Protein AF-A0A954MGC2-F1 (afdb_monomer_lite)

Sequence (640 aa):
MKLAPPTKTIPEYASSFATASERLAGLWPWAANGTRLRVAWTSSISTRRSGRTGHQLTGSRRHRTHRVTAEPNWLRHLTELAISFVMAVIVLRAFLLEGYLISTGSMAPGLLGFHKQVTCPSCSYTFAFGVNFDESVDDPALKQHSTAHDYAQCPNCGQGHINVAGVPLNHGDQLLVHKGVFDLRRPRRWETAVFLNPASPGEAYVKRIVGLPGETIQVVDGDLFVEGSIARKDYLTQCDIRIPVFDLACLKKDDDWQMPWRLDGNWSLRNGRLTHQTVGEPFGTDVQQAASISLRYWRATGGTHVSEVAVPWAAARADWEKCLAAMQERPISWITRLQYDREQEVLRLKGVMPYQMQQDLMSWAEGDEFRNAVFRLAALSHLSPVMDRYGYNPSVTSSEYPVRDLMVETSLSWNTAPDVVSVDVPLQSRTWRLEICPGDRTVQLFADDTDQAVRRAELTEEDLDLSKHELKIEVSNFDARILVAVNGRPIFPEVDIPVGLEDGGAKGTVWDSNQLSDAQLADMTATLVERQNRFAIGIRGGDVTVETLRLYRDVYYTPGLARNAIREPLTVQQDCYFVQGDNSPVSADSRNWNSPCVPHHLLVGKPFIVHLPSRPGKLTFAGHVLPLRIPDTDRIRLIH

pLDDT: mean 79.92, std 20.98, range [24.22, 98.0]

Radius of gyration: 33.04 Å; chains: 1; bounding box: 112×107×68 Å

Foldseek 3Di:
DDDDDDDDDPDPPPPVVVVVVVVPPPPDPDDPDDDDDDDDDDDDDDDDDDDDDDDDDDDDDPPPPPPPPVPPPVVVVVVVVVVVVVVVVCCCDVAFKDKDWAQFCQFPPLWAAKWFFDQDPFFRDTDTAADNGDPPDPDPVVVVPCPPLQWFADLAQRDTRRGCPPTDIFHIFMFIFTFCPCVVDPDDAQFWFWFADPVGRVDIDIFGFHFDAQWWWFAFQLFIDTPQFTDDDDLQSCVSLWAFRHKLSGDGPDPLGDDQKDWFDQWDQDPSWIKGDDDPDPDDPDPPDFGKTFGQGFHDWDAFFKAKDAAQCVQCVVLVVQVVVVCVVDDPVVVVAWDADNVRRITMGTAADDPVNLVSSCVSDDGPRVNVRSVVRNVVRRGFADWLDDRRDSDPVDHIRHFLKKKKKWKKAFPWAFQWKWWWHFFDPWIKIWIAGLVQQKIFIDIPVDPDTPDIFGADCVQDVVVRRMKIWMWICPSNKTFIGIPSHTGDDIHHDTDGCPPVPPPRPPVPVVPDDSVRSNVVRVVSSVSSRRGMIGTHDGIMMIPIIIMIGAQRQHQEPQSASHVHIDTHHGQWTQTRHSSRVRDPALNHDPNSTHHSVRTGGGGFWRPFGWDWDWDQDPNDTDIDIDGDPVRTDTDD

Structure (mmCIF, N/CA/C/O backbone):
data_AF-A0A954MGC2-F1
#
_entry.id   AF-A0A954MGC2-F1
#
loop_
_atom_site.group_PDB
_atom_site.id
_atom_site.type_symbol
_atom_site.label_atom_id
_atom_site.label_alt_id
_atom_site.label_comp_id
_atom_site.label_asym_id
_atom_site.label_entity_id
_atom_site.label_seq_id
_atom_site.pdbx_PDB_ins_code
_atom_site.Cartn_x
_atom_site.Cartn_y
_atom_site.Cartn_z
_atom_site.occupancy
_atom_site.B_iso_or_equiv
_atom_site.auth_seq_id
_atom_site.auth_comp_id
_atom_site.auth_asym_id
_atom_site.auth_atom_id
_atom_site.pdbx_PDB_model_num
ATOM 1 N N . MET A 1 1 ? -12.156 -45.865 -0.664 1.00 33.78 1 MET A N 1
ATOM 2 C CA . MET A 1 1 ? -10.803 -46.383 -0.957 1.00 33.78 1 MET A CA 1
ATOM 3 C C . MET A 1 1 ? -9.822 -45.400 -0.327 1.00 33.78 1 MET A C 1
ATOM 5 O O . MET A 1 1 ? -9.747 -44.269 -0.780 1.00 33.78 1 MET A O 1
ATOM 9 N N . LYS A 1 2 ? -9.250 -45.753 0.833 1.00 25.91 2 LYS A N 1
ATOM 10 C CA . LYS A 1 2 ? -8.387 -44.876 1.645 1.00 25.91 2 LYS A CA 1
ATOM 11 C C . LYS A 1 2 ? -7.001 -44.792 0.997 1.00 25.91 2 LYS A C 1
ATOM 13 O O . LYS A 1 2 ? -6.394 -45.838 0.791 1.00 25.91 2 LYS A O 1
ATOM 18 N N . LEU A 1 3 ? -6.500 -43.589 0.729 1.00 25.23 3 LEU A N 1
ATOM 19 C CA . LEU A 1 3 ? -5.094 -43.346 0.398 1.00 25.23 3 LEU A CA 1
ATOM 20 C C . LEU A 1 3 ? -4.564 -42.249 1.327 1.00 25.23 3 LEU A C 1
ATOM 22 O O . LEU A 1 3 ? -5.127 -41.162 1.407 1.00 25.23 3 LEU A O 1
ATOM 26 N N . ALA A 1 4 ? -3.538 -42.618 2.090 1.00 25.14 4 ALA A N 1
ATOM 27 C CA . ALA A 1 4 ? -2.817 -41.798 3.056 1.00 25.14 4 ALA A CA 1
ATOM 28 C C . ALA A 1 4 ? -1.832 -40.835 2.352 1.00 25.14 4 ALA A C 1
ATOM 30 O O . ALA A 1 4 ? -1.443 -41.103 1.212 1.00 25.14 4 ALA A O 1
ATOM 31 N N . PRO A 1 5 ? -1.405 -39.738 3.006 1.00 26.91 5 PRO A N 1
ATOM 32 C CA . PRO A 1 5 ? -0.493 -38.761 2.413 1.00 26.91 5 PRO A CA 1
ATOM 33 C C . PRO A 1 5 ? 0.964 -39.264 2.434 1.00 26.91 5 PRO A C 1
ATOM 35 O O . PRO A 1 5 ? 1.338 -39.999 3.351 1.00 26.91 5 PRO A O 1
ATOM 38 N N . PRO A 1 6 ? 1.819 -38.873 1.468 1.00 30.11 6 PRO A N 1
ATOM 39 C CA . PRO A 1 6 ? 3.221 -39.251 1.490 1.00 30.11 6 PRO A CA 1
ATOM 40 C C . PRO A 1 6 ? 4.026 -38.277 2.356 1.00 30.11 6 PRO A C 1
ATOM 42 O O . PRO A 1 6 ? 4.153 -37.093 2.054 1.00 30.11 6 PRO A O 1
ATOM 45 N N . THR A 1 7 ? 4.631 -38.805 3.413 1.00 32.28 7 THR A N 1
ATOM 46 C CA . THR A 1 7 ? 5.785 -38.216 4.089 1.00 32.28 7 THR A CA 1
ATOM 47 C C . THR A 1 7 ? 7.042 -38.540 3.279 1.00 32.28 7 THR A C 1
ATOM 49 O O . THR A 1 7 ? 7.364 -39.708 3.066 1.00 32.28 7 THR A O 1
ATOM 52 N N . LYS A 1 8 ? 7.779 -37.525 2.816 1.00 28.56 8 LYS A N 1
ATOM 53 C CA . LYS A 1 8 ? 9.143 -37.714 2.297 1.00 28.56 8 LYS A CA 1
ATOM 54 C C . LYS A 1 8 ? 10.094 -36.668 2.866 1.00 28.56 8 LYS A C 1
ATOM 56 O O . LYS A 1 8 ? 9.851 -35.470 2.779 1.00 28.56 8 LYS A O 1
ATOM 61 N N . THR A 1 9 ? 11.162 -37.173 3.473 1.00 26.94 9 THR A N 1
ATOM 62 C CA . THR A 1 9 ? 12.266 -36.449 4.100 1.00 26.94 9 THR A CA 1
ATOM 63 C C . THR A 1 9 ? 13.374 -36.122 3.093 1.00 26.94 9 THR A C 1
ATOM 65 O O . THR A 1 9 ? 13.477 -36.707 2.017 1.00 26.94 9 THR A O 1
ATOM 68 N N . ILE A 1 10 ? 14.206 -35.153 3.474 1.00 32.03 10 ILE A N 1
ATOM 69 C CA . ILE A 1 10 ? 15.300 -34.523 2.726 1.00 32.03 10 ILE A CA 1
ATOM 70 C C . ILE A 1 10 ? 16.542 -35.446 2.740 1.00 32.03 10 ILE A C 1
ATOM 72 O O . ILE A 1 10 ? 17.407 -35.278 3.595 1.00 32.03 10 ILE A O 1
ATOM 76 N N . PRO A 1 11 ? 16.593 -36.530 1.938 1.00 29.34 11 PRO A N 1
ATOM 77 C CA . PRO A 1 11 ? 17.832 -36.836 1.205 1.00 29.34 11 PRO A CA 1
ATOM 78 C C . PRO A 1 11 ? 17.638 -37.567 -0.152 1.00 29.34 11 PRO A C 1
ATOM 80 O O . PRO A 1 11 ? 18.510 -38.326 -0.561 1.00 29.34 11 PRO A O 1
ATOM 83 N N . GLU A 1 12 ? 16.544 -37.347 -0.896 1.00 32.09 12 GLU A N 1
ATOM 84 C CA . GLU A 1 12 ? 16.346 -37.957 -2.241 1.00 32.09 12 GLU A CA 1
ATOM 85 C C . GLU A 1 12 ? 16.622 -37.025 -3.446 1.00 32.09 12 GLU A C 1
ATOM 87 O O . GLU A 1 12 ? 16.490 -37.447 -4.590 1.00 32.09 12 GLU A O 1
ATOM 92 N N . TYR A 1 13 ? 17.093 -35.787 -3.245 1.00 32.56 13 TYR A N 1
ATOM 93 C CA . TYR A 1 13 ? 17.466 -34.887 -4.359 1.00 32.56 13 TYR A CA 1
ATOM 94 C C . TYR A 1 13 ? 18.847 -35.178 -4.985 1.00 32.56 13 TYR A C 1
ATOM 96 O O . TYR A 1 13 ? 19.174 -34.640 -6.043 1.00 32.56 13 TYR A O 1
ATOM 104 N N . ALA A 1 14 ? 19.663 -36.038 -4.369 1.00 32.91 14 ALA A N 1
ATOM 105 C CA . ALA A 1 14 ? 21.033 -36.302 -4.816 1.00 32.91 14 ALA A CA 1
ATOM 106 C C . ALA A 1 14 ? 21.148 -37.366 -5.929 1.00 32.91 14 ALA A C 1
ATOM 108 O O . ALA A 1 14 ? 22.181 -37.441 -6.592 1.00 32.91 14 ALA A O 1
ATOM 109 N N . SER A 1 15 ? 20.112 -38.175 -6.178 1.00 32.53 15 SER A N 1
ATOM 110 C CA . SER A 1 15 ? 20.162 -39.261 -7.173 1.00 32.53 15 SER A CA 1
ATOM 111 C C . SER A 1 15 ? 19.729 -38.840 -8.584 1.00 32.53 15 SER A C 1
ATOM 113 O O . SER A 1 15 ? 20.082 -39.512 -9.549 1.00 32.53 15 SER A O 1
ATOM 115 N N . SER A 1 16 ? 19.059 -37.695 -8.742 1.00 33.59 16 SER A N 1
ATOM 116 C CA . SER A 1 16 ? 18.599 -37.185 -10.047 1.00 33.59 16 SER A CA 1
ATOM 117 C C . SER A 1 16 ? 19.693 -36.464 -10.848 1.00 33.59 16 SER A C 1
ATOM 119 O O . SER A 1 16 ? 19.593 -36.346 -12.069 1.00 33.59 16 SER A O 1
ATOM 121 N N . PHE A 1 17 ? 20.757 -36.002 -10.180 1.00 31.69 17 PHE A N 1
ATOM 122 C CA . PHE A 1 17 ? 21.892 -35.309 -10.806 1.00 31.69 17 PHE A CA 1
ATOM 123 C C . PHE A 1 17 ? 22.888 -36.260 -11.490 1.00 31.69 17 PHE A C 1
ATOM 125 O O . PHE A 1 17 ? 23.624 -35.838 -12.381 1.00 31.69 17 PHE A O 1
ATOM 132 N N . ALA A 1 18 ? 22.896 -37.547 -11.127 1.00 32.81 18 ALA A N 1
ATOM 133 C CA . ALA A 1 18 ? 23.824 -38.526 -11.695 1.00 32.81 18 ALA A CA 1
ATOM 134 C C . ALA A 1 18 ? 23.418 -39.001 -13.104 1.00 32.81 18 ALA A C 1
ATOM 136 O O . ALA A 1 18 ? 24.278 -39.322 -13.915 1.00 32.81 18 ALA A O 1
ATOM 137 N N . THR A 1 19 ? 22.126 -38.981 -13.441 1.00 33.84 19 THR A N 1
ATOM 138 C CA . THR A 1 19 ? 21.605 -39.479 -14.730 1.00 33.84 19 THR A CA 1
ATOM 139 C C . THR A 1 19 ? 21.529 -38.435 -15.851 1.00 33.84 19 THR A C 1
ATOM 141 O O . THR A 1 19 ? 21.214 -38.784 -16.988 1.00 33.84 19 THR A O 1
ATOM 144 N N . ALA A 1 20 ? 21.841 -37.163 -15.576 1.00 32.88 20 ALA A N 1
ATOM 145 C CA . ALA A 1 20 ? 21.892 -36.107 -16.596 1.00 32.88 20 ALA A CA 1
ATOM 146 C C . ALA A 1 20 ? 23.301 -35.908 -17.193 1.00 32.88 20 ALA A C 1
ATOM 148 O O . ALA A 1 20 ? 23.424 -35.477 -18.340 1.00 32.88 20 ALA A O 1
ATOM 149 N N . SER A 1 21 ? 24.364 -36.271 -16.464 1.00 31.66 21 SER A N 1
ATOM 150 C CA . SER A 1 21 ? 25.746 -36.141 -16.954 1.00 31.66 21 SER A CA 1
ATOM 151 C C . SER A 1 21 ? 26.109 -37.197 -18.009 1.00 31.66 21 SER A C 1
ATOM 153 O O . SER A 1 21 ? 26.934 -36.932 -18.881 1.00 31.66 21 SER A O 1
ATOM 155 N N . GLU A 1 22 ? 25.435 -38.352 -18.015 1.00 36.06 22 GLU A N 1
ATOM 156 C CA . GLU A 1 22 ? 25.681 -39.428 -18.986 1.00 36.06 22 GLU A CA 1
ATOM 157 C C . GLU A 1 22 ? 25.036 -39.193 -20.365 1.00 36.06 22 GLU A C 1
ATOM 159 O O . GLU A 1 22 ? 25.404 -39.859 -21.331 1.00 36.06 22 GLU A O 1
ATOM 164 N N . ARG A 1 23 ? 24.132 -38.211 -20.515 1.00 38.66 23 ARG A N 1
ATOM 165 C CA . ARG A 1 23 ? 23.514 -37.872 -21.817 1.00 38.66 23 ARG A CA 1
ATOM 166 C C . ARG A 1 23 ? 24.174 -36.707 -22.562 1.00 38.66 23 ARG A C 1
ATOM 168 O O . ARG A 1 23 ? 23.851 -36.489 -23.725 1.00 38.66 23 ARG A O 1
ATOM 175 N N . LEU A 1 24 ? 25.127 -36.004 -21.948 1.00 33.91 24 LEU A N 1
ATOM 176 C CA . LEU A 1 24 ? 25.838 -34.872 -22.569 1.00 33.91 24 LEU A CA 1
ATOM 177 C C . LEU A 1 24 ? 27.243 -35.223 -23.093 1.00 33.91 24 LEU A C 1
ATOM 179 O O . LEU A 1 24 ? 27.895 -34.389 -23.715 1.00 33.91 24 LEU A O 1
ATOM 183 N N . ALA A 1 25 ? 27.697 -36.469 -22.935 1.00 33.62 25 ALA A N 1
ATOM 184 C CA . ALA A 1 25 ? 29.011 -36.922 -23.409 1.00 33.62 25 ALA A CA 1
ATOM 185 C C . ALA A 1 25 ? 29.075 -37.259 -24.921 1.00 33.62 25 ALA A C 1
ATOM 187 O O . ALA A 1 25 ? 30.102 -37.731 -25.402 1.00 33.62 25 ALA A O 1
ATOM 188 N N . GLY A 1 26 ? 27.996 -37.035 -25.681 1.00 36.28 26 GLY A N 1
ATOM 189 C CA . GLY A 1 26 ? 27.874 -37.454 -27.085 1.00 36.28 26 GLY A CA 1
ATOM 190 C C . GLY A 1 26 ? 28.178 -36.400 -28.158 1.00 36.28 26 GLY A C 1
ATOM 191 O O . GLY A 1 26 ? 28.009 -36.710 -29.333 1.00 36.28 26 GLY A O 1
ATOM 192 N N . LEU A 1 27 ? 28.582 -35.170 -27.809 1.00 35.41 27 LEU A N 1
ATOM 193 C CA . LEU A 1 27 ? 28.606 -34.046 -28.769 1.00 35.41 27 LEU A CA 1
ATOM 194 C C . LEU A 1 27 ? 29.957 -33.331 -28.972 1.00 35.41 27 LEU A C 1
ATOM 196 O O . LEU A 1 27 ? 29.981 -32.278 -29.598 1.00 35.41 27 LEU A O 1
ATOM 200 N N . TRP A 1 28 ? 31.094 -33.895 -28.545 1.00 32.34 28 TRP A N 1
ATOM 201 C CA . TRP A 1 28 ? 32.406 -33.293 -28.852 1.00 32.34 28 TRP A CA 1
ATOM 202 C C . TRP A 1 28 ? 33.485 -34.328 -29.218 1.00 32.34 28 TRP A C 1
ATOM 204 O O . TRP A 1 28 ? 33.978 -35.044 -28.344 1.00 32.34 28 TRP A O 1
ATOM 214 N N . PRO A 1 29 ? 33.909 -34.416 -30.493 1.00 31.58 29 PRO A N 1
ATOM 215 C CA . PRO A 1 29 ? 34.977 -35.307 -30.915 1.00 31.58 29 PRO A CA 1
ATOM 216 C C . PRO A 1 29 ? 36.319 -34.568 -30.870 1.00 31.58 29 PRO A C 1
ATOM 218 O O . PRO A 1 29 ? 36.726 -33.995 -31.870 1.00 31.58 29 PRO A O 1
ATOM 221 N N . TRP A 1 30 ? 36.998 -34.568 -29.718 1.00 33.72 30 TRP A N 1
ATOM 222 C CA . TRP A 1 30 ? 38.470 -34.489 -29.605 1.00 33.72 30 TRP A CA 1
ATOM 223 C C . TRP A 1 30 ? 38.907 -34.620 -28.137 1.00 33.72 30 TRP A C 1
ATOM 225 O O . TRP A 1 30 ? 39.269 -33.656 -27.473 1.00 33.72 30 TRP A O 1
ATOM 235 N N . ALA A 1 31 ? 38.857 -35.843 -27.607 1.00 28.83 31 ALA A N 1
ATOM 236 C CA . ALA A 1 31 ? 39.519 -36.195 -26.348 1.00 28.83 31 ALA A CA 1
ATOM 237 C C . ALA A 1 31 ? 39.801 -37.706 -26.289 1.00 28.83 31 ALA A C 1
ATOM 239 O O . ALA A 1 31 ? 39.326 -38.419 -25.411 1.00 28.83 31 ALA A O 1
ATOM 240 N N . ALA A 1 32 ? 40.571 -38.215 -27.252 1.00 33.84 32 ALA A N 1
ATOM 241 C CA . ALA A 1 32 ? 41.163 -39.546 -27.177 1.00 33.84 32 ALA A CA 1
ATOM 242 C C . ALA A 1 32 ? 42.666 -39.399 -26.917 1.00 33.84 32 ALA A C 1
ATOM 244 O O . ALA A 1 32 ? 43.434 -39.187 -27.847 1.00 33.84 32 ALA A O 1
ATOM 245 N N . ASN A 1 33 ? 43.054 -39.442 -25.640 1.00 30.89 33 ASN A N 1
ATOM 246 C CA . ASN A 1 33 ? 44.291 -40.059 -25.146 1.00 30.89 33 ASN A CA 1
ATOM 247 C C . ASN A 1 33 ? 44.301 -39.962 -23.617 1.00 30.89 33 ASN A C 1
ATOM 249 O O . ASN A 1 33 ? 44.707 -38.965 -23.025 1.00 30.89 33 ASN A O 1
ATOM 253 N N . GLY A 1 34 ? 43.760 -41.002 -22.985 1.00 29.34 34 GLY A N 1
ATOM 254 C CA . GLY A 1 34 ? 43.665 -41.116 -21.540 1.00 29.34 34 GLY A CA 1
ATOM 255 C C . GLY A 1 34 ? 44.900 -41.764 -20.924 1.00 29.34 34 GLY A C 1
ATOM 256 O O . GLY A 1 34 ? 45.342 -42.819 -21.370 1.00 29.34 34 GLY A O 1
ATOM 257 N N . THR A 1 35 ? 45.347 -41.203 -19.804 1.00 27.17 35 THR A N 1
ATOM 258 C CA . THR A 1 35 ? 46.093 -41.943 -18.782 1.00 27.17 35 THR A CA 1
ATOM 259 C C . THR A 1 35 ? 45.239 -41.934 -17.516 1.00 27.17 35 THR A C 1
ATOM 261 O O . THR A 1 35 ? 45.110 -40.919 -16.838 1.00 27.17 35 THR A O 1
ATOM 264 N N . ARG A 1 36 ? 44.576 -43.063 -17.236 1.00 28.22 36 ARG A N 1
ATOM 265 C CA . ARG A 1 36 ? 43.754 -43.279 -16.035 1.00 28.22 36 ARG A CA 1
ATOM 266 C C . ARG A 1 36 ? 44.664 -43.495 -14.823 1.00 28.22 36 ARG A C 1
ATOM 268 O O . ARG A 1 36 ? 45.408 -44.470 -14.804 1.00 28.22 36 ARG A O 1
ATOM 275 N N . LEU A 1 37 ? 44.534 -42.675 -13.782 1.00 24.41 37 LEU A N 1
ATOM 276 C CA . LEU A 1 37 ? 45.046 -42.989 -12.444 1.00 24.41 37 LEU A CA 1
ATOM 277 C C . LEU A 1 37 ? 43.865 -43.245 -11.502 1.00 24.41 37 LEU A C 1
ATOM 279 O O . LEU A 1 37 ? 43.114 -42.338 -11.156 1.00 24.41 37 LEU A O 1
ATOM 283 N N . ARG A 1 38 ? 43.693 -44.516 -11.119 1.00 24.22 38 ARG A N 1
ATOM 284 C CA . ARG A 1 38 ? 42.834 -44.953 -10.011 1.00 24.22 38 ARG A CA 1
ATOM 285 C C . ARG A 1 38 ? 43.636 -44.833 -8.717 1.00 24.22 38 ARG A C 1
ATOM 287 O O . ARG A 1 38 ? 44.704 -45.431 -8.624 1.00 24.22 38 ARG A O 1
ATOM 294 N N . VAL A 1 39 ? 43.103 -44.140 -7.716 1.00 26.41 39 VAL A N 1
ATOM 295 C CA . VAL A 1 39 ? 43.608 -44.216 -6.338 1.00 26.41 39 VAL A CA 1
ATOM 296 C C . VAL A 1 39 ? 42.595 -45.010 -5.523 1.00 26.41 39 VAL A C 1
ATOM 298 O O . VAL A 1 39 ? 41.472 -44.564 -5.308 1.00 26.41 39 VAL A O 1
ATOM 301 N N . ALA A 1 40 ? 42.989 -46.220 -5.127 1.00 25.28 40 ALA A N 1
ATOM 302 C CA . ALA A 1 40 ? 42.254 -47.065 -4.197 1.00 25.28 40 ALA A CA 1
ATOM 303 C C . ALA A 1 40 ? 42.786 -46.828 -2.778 1.00 25.28 40 ALA A C 1
ATOM 305 O O . ALA A 1 40 ? 43.995 -46.853 -2.549 1.00 25.28 40 ALA A O 1
ATOM 306 N N . TRP A 1 41 ? 41.873 -46.606 -1.837 1.00 24.58 41 TRP A N 1
ATOM 307 C CA . TRP A 1 41 ? 42.152 -46.567 -0.407 1.00 24.58 41 TRP A CA 1
ATOM 308 C C . TRP A 1 41 ? 42.045 -47.976 0.173 1.00 24.58 41 TRP A C 1
ATOM 310 O O . TRP A 1 41 ? 40.974 -48.573 0.106 1.00 24.58 41 TRP A O 1
ATOM 320 N N . THR A 1 42 ? 43.108 -48.477 0.803 1.00 26.61 42 THR A N 1
ATOM 321 C CA . THR A 1 42 ? 43.011 -49.575 1.777 1.00 26.61 42 THR A CA 1
ATOM 322 C C . THR A 1 42 ? 44.039 -49.396 2.886 1.00 26.61 42 THR A C 1
ATOM 324 O O . THR A 1 42 ? 45.246 -49.370 2.643 1.00 26.61 42 THR A O 1
ATOM 327 N N . SER A 1 43 ? 43.535 -49.293 4.109 1.00 28.92 43 SER A N 1
ATOM 328 C CA . SER A 1 43 ? 44.256 -49.410 5.368 1.00 28.92 43 SER A CA 1
ATOM 329 C C . SER A 1 43 ? 44.342 -50.883 5.780 1.00 28.92 43 SER A C 1
ATOM 331 O O . SER A 1 43 ? 43.329 -51.571 5.792 1.00 28.92 43 SER A O 1
ATOM 333 N N . SER A 1 44 ? 45.520 -51.367 6.185 1.00 27.48 44 SER A N 1
ATOM 334 C CA . SER A 1 44 ? 45.614 -52.443 7.185 1.00 27.48 44 SER A CA 1
ATOM 335 C C . SER A 1 44 ? 47.036 -52.609 7.718 1.00 27.48 44 SER A C 1
ATOM 337 O O . SER A 1 44 ? 47.995 -52.788 6.970 1.00 27.48 44 SER A O 1
ATOM 339 N N . ILE A 1 45 ? 47.119 -52.587 9.042 1.00 33.00 45 ILE A N 1
ATOM 340 C CA . ILE A 1 45 ? 48.253 -52.933 9.899 1.00 33.00 45 ILE A CA 1
ATOM 341 C C . ILE A 1 45 ? 48.502 -54.450 9.839 1.00 33.00 45 ILE A C 1
ATOM 343 O O . ILE A 1 45 ? 47.550 -55.219 9.933 1.00 33.00 45 ILE A O 1
ATOM 347 N N . SER A 1 46 ? 49.763 -54.899 9.780 1.00 28.56 46 SER A N 1
ATOM 348 C CA . SER A 1 46 ? 50.130 -56.230 10.293 1.00 28.56 46 SER A CA 1
ATOM 349 C C . SER A 1 46 ? 51.575 -56.303 10.797 1.00 28.56 46 SER A C 1
ATOM 351 O O . SER A 1 46 ? 52.479 -55.601 10.344 1.00 28.56 46 SER A O 1
ATOM 353 N N . THR A 1 47 ? 51.737 -57.139 11.816 1.00 28.89 47 THR A N 1
ATOM 354 C CA . THR A 1 47 ? 52.876 -57.339 12.708 1.00 28.89 47 THR A CA 1
ATOM 355 C C . THR A 1 47 ? 53.724 -58.563 12.311 1.00 28.89 47 THR A C 1
ATOM 357 O O . THR A 1 47 ? 53.221 -59.560 11.814 1.00 28.89 47 THR A O 1
ATOM 360 N N . ARG A 1 48 ? 55.036 -58.456 12.582 1.00 27.66 48 ARG A N 1
ATOM 361 C CA . ARG A 1 48 ? 56.121 -59.470 12.711 1.00 27.66 48 ARG A CA 1
ATOM 362 C C . ARG A 1 48 ? 55.821 -60.985 12.565 1.00 27.66 48 ARG A C 1
ATOM 364 O O . ARG A 1 48 ? 55.071 -61.519 13.370 1.00 27.66 48 ARG A O 1
ATOM 371 N N . ARG A 1 49 ? 56.687 -61.686 11.798 1.00 27.53 49 ARG A N 1
ATOM 372 C CA . ARG A 1 49 ? 57.694 -62.750 12.170 1.00 27.53 49 ARG A CA 1
ATOM 373 C C . ARG A 1 49 ? 58.002 -63.627 10.931 1.00 27.53 49 ARG A C 1
ATOM 375 O O . ARG A 1 49 ? 57.085 -64.140 10.319 1.00 27.53 49 ARG A O 1
ATOM 382 N N . SER A 1 50 ? 59.222 -63.620 10.381 1.00 28.81 50 SER A N 1
ATOM 383 C CA . SER A 1 50 ? 60.416 -64.465 10.655 1.00 28.81 50 SER A CA 1
ATOM 384 C C . SER A 1 50 ? 60.448 -65.855 9.982 1.00 28.81 50 SER A C 1
ATOM 386 O O . SER A 1 50 ? 59.664 -66.723 10.348 1.00 28.81 50 SER A O 1
ATOM 388 N N . GLY A 1 51 ? 61.460 -66.082 9.128 1.00 29.27 51 GLY A N 1
ATOM 389 C CA . GLY A 1 51 ? 61.944 -67.396 8.649 1.00 29.27 51 GLY A CA 1
ATOM 390 C C . GLY A 1 51 ? 62.538 -67.310 7.231 1.00 29.27 51 GLY A C 1
ATOM 391 O O . GLY A 1 51 ? 61.779 -67.109 6.299 1.00 29.27 51 GLY A O 1
ATOM 392 N N . ARG A 1 52 ? 63.876 -67.181 7.079 1.00 31.58 52 ARG A N 1
ATOM 393 C CA . ARG A 1 52 ? 64.847 -68.206 6.578 1.00 31.58 52 ARG A CA 1
ATOM 394 C C . ARG A 1 52 ? 64.578 -68.651 5.121 1.00 31.58 52 ARG A C 1
ATOM 396 O O . ARG A 1 52 ? 63.462 -69.023 4.824 1.00 31.58 52 ARG A O 1
ATOM 403 N N . THR A 1 53 ? 65.499 -68.694 4.153 1.00 31.91 53 THR A N 1
ATOM 404 C CA . THR A 1 53 ? 66.979 -68.765 4.072 1.00 31.91 53 THR A CA 1
ATOM 405 C C . THR A 1 53 ? 67.379 -68.557 2.597 1.00 31.91 53 THR A C 1
ATOM 407 O O . THR A 1 53 ? 66.624 -68.971 1.724 1.00 31.91 53 THR A O 1
ATOM 410 N N . GLY A 1 54 ? 68.579 -68.038 2.305 1.00 31.61 54 GLY A N 1
ATOM 411 C CA . GLY A 1 54 ? 69.165 -68.135 0.957 1.00 31.61 54 GLY A CA 1
ATOM 412 C C . GLY A 1 54 ? 70.383 -67.235 0.731 1.00 31.61 54 GLY A C 1
ATOM 413 O O . GLY A 1 54 ? 70.255 -66.020 0.734 1.00 31.61 54 GLY A O 1
ATOM 414 N N . HIS A 1 55 ? 71.547 -67.862 0.574 1.00 34.28 55 HIS A N 1
ATOM 415 C CA . HIS A 1 55 ? 72.908 -67.330 0.406 1.00 34.28 55 HIS A CA 1
ATOM 416 C C . HIS A 1 55 ? 73.055 -66.152 -0.583 1.00 34.28 55 HIS A C 1
ATOM 418 O O . HIS A 1 55 ? 72.474 -66.158 -1.658 1.00 34.28 55 HIS A O 1
ATOM 424 N N . GLN A 1 56 ? 73.696 -65.049 -0.171 1.00 33.97 56 GLN A N 1
ATOM 425 C CA . GLN A 1 56 ? 75.132 -64.725 -0.329 1.00 33.97 56 GLN A CA 1
ATOM 426 C C . GLN A 1 56 ? 75.573 -64.541 -1.794 1.00 33.97 56 GLN A C 1
ATOM 428 O O . GLN A 1 56 ? 75.655 -65.516 -2.525 1.00 33.97 56 GLN A O 1
ATOM 433 N N . LEU A 1 57 ? 75.917 -63.299 -2.175 1.00 35.09 57 LEU A N 1
ATOM 434 C CA . LEU A 1 57 ? 77.212 -62.915 -2.766 1.00 35.09 57 LEU A CA 1
ATOM 435 C C . LEU A 1 57 ? 77.278 -61.388 -3.019 1.00 35.09 57 LEU A C 1
ATOM 437 O O . LEU A 1 57 ? 76.507 -60.814 -3.776 1.00 35.09 57 LEU A O 1
ATOM 441 N N . THR A 1 58 ? 78.210 -60.758 -2.298 1.00 36.31 58 THR A N 1
ATOM 442 C CA . THR A 1 58 ? 79.093 -59.636 -2.680 1.00 36.31 58 THR A CA 1
ATOM 443 C C . THR A 1 58 ? 78.578 -58.519 -3.600 1.00 36.31 58 THR A C 1
ATOM 445 O O . THR A 1 58 ? 78.461 -58.682 -4.810 1.00 36.31 58 THR A O 1
ATOM 448 N N . GLY A 1 59 ? 78.469 -57.313 -3.034 1.00 36.59 59 GLY A N 1
ATOM 449 C CA . GLY A 1 59 ? 78.374 -56.065 -3.792 1.00 36.59 59 GLY A CA 1
ATOM 450 C C . GLY A 1 59 ? 78.103 -54.864 -2.892 1.00 36.59 59 GLY A C 1
ATOM 451 O O . GLY A 1 59 ? 76.966 -54.422 -2.757 1.00 36.59 59 GLY A O 1
ATOM 452 N N . SER A 1 60 ? 79.138 -54.323 -2.246 1.00 45.78 60 SER A N 1
ATOM 453 C CA . SER A 1 60 ? 79.040 -53.064 -1.505 1.00 45.78 60 SER A CA 1
ATOM 454 C C . SER A 1 60 ? 78.885 -51.883 -2.474 1.00 45.78 60 SER A C 1
ATOM 456 O O . SER A 1 60 ? 79.844 -51.240 -2.888 1.00 45.78 60 SER A O 1
ATOM 458 N N . ARG A 1 61 ? 77.640 -51.533 -2.799 1.00 40.03 61 ARG A N 1
ATOM 459 C CA . ARG A 1 61 ? 77.286 -50.182 -3.248 1.00 40.03 61 ARG A CA 1
ATOM 460 C C . ARG A 1 61 ? 76.230 -49.625 -2.311 1.00 40.03 61 ARG A C 1
ATOM 462 O O . ARG A 1 61 ? 75.056 -49.970 -2.390 1.00 40.03 61 ARG A O 1
ATOM 469 N N . ARG A 1 62 ? 76.660 -48.733 -1.413 1.00 41.69 62 ARG A N 1
ATOM 470 C CA . ARG A 1 62 ? 75.759 -47.821 -0.702 1.00 41.69 62 ARG A CA 1
ATOM 471 C C . ARG A 1 62 ? 75.094 -46.918 -1.746 1.00 41.69 62 ARG A C 1
ATOM 473 O O . ARG A 1 62 ? 75.609 -45.846 -2.047 1.00 41.69 62 ARG A O 1
ATOM 480 N N . HIS A 1 63 ? 73.952 -47.329 -2.289 1.00 41.56 63 HIS A N 1
ATOM 481 C CA . HIS A 1 63 ? 73.025 -46.382 -2.892 1.00 41.56 63 HIS A CA 1
ATOM 482 C C . HIS A 1 63 ? 72.425 -45.560 -1.750 1.00 41.56 63 HIS A C 1
ATOM 484 O O . HIS A 1 63 ? 71.490 -45.984 -1.075 1.00 41.56 63 HIS A O 1
ATOM 490 N N . ARG A 1 64 ? 73.004 -44.378 -1.504 1.00 41.00 64 ARG A N 1
ATOM 491 C CA . ARG A 1 64 ? 72.293 -43.290 -0.833 1.00 41.00 64 ARG A CA 1
ATOM 492 C C . ARG A 1 64 ? 71.066 -42.993 -1.690 1.00 41.00 64 ARG A C 1
ATOM 494 O O . ARG A 1 64 ? 71.166 -42.301 -2.699 1.00 41.00 64 ARG A O 1
ATOM 501 N N . THR A 1 65 ? 69.910 -43.522 -1.309 1.00 44.12 65 THR A N 1
ATOM 502 C CA . THR A 1 65 ? 68.639 -42.939 -1.722 1.00 44.12 65 THR A CA 1
ATOM 503 C C . THR A 1 65 ? 68.600 -41.551 -1.099 1.00 44.12 65 THR A C 1
ATOM 505 O O . THR A 1 65 ? 68.334 -41.409 0.095 1.00 44.12 65 THR A O 1
ATOM 508 N N . HIS A 1 66 ? 68.928 -40.525 -1.881 1.00 43.97 66 HIS A N 1
ATOM 509 C CA . HIS A 1 66 ? 68.514 -39.174 -1.548 1.00 43.97 66 HIS A CA 1
ATOM 510 C C . HIS A 1 66 ? 66.983 -39.198 -1.525 1.00 43.97 66 HIS A C 1
ATOM 512 O O . HIS A 1 66 ? 66.336 -39.139 -2.567 1.00 43.97 66 HIS A O 1
ATOM 518 N N . ARG A 1 67 ? 66.390 -39.335 -0.332 1.00 43.56 67 ARG A N 1
ATOM 519 C CA . ARG A 1 67 ? 65.045 -38.813 -0.102 1.00 43.56 67 ARG A CA 1
ATOM 520 C C . ARG A 1 67 ? 65.182 -37.318 -0.333 1.00 43.56 67 ARG A C 1
ATOM 522 O O . ARG A 1 67 ? 65.673 -36.603 0.533 1.00 43.56 67 ARG A O 1
ATOM 529 N N . VAL A 1 68 ? 64.811 -36.867 -1.525 1.00 48.62 68 VAL A N 1
ATOM 530 C CA . VAL A 1 68 ? 64.427 -35.477 -1.715 1.00 48.62 68 VAL A CA 1
ATOM 531 C C . VAL A 1 68 ? 63.161 -35.330 -0.882 1.00 48.62 68 VAL A C 1
ATOM 533 O O . VAL A 1 68 ? 62.069 -35.689 -1.312 1.00 48.62 68 VAL A O 1
ATOM 536 N N . THR A 1 69 ? 63.318 -34.905 0.368 1.00 48.94 69 THR A N 1
ATOM 537 C CA . THR A 1 69 ? 62.244 -34.242 1.093 1.00 48.94 69 THR A CA 1
ATOM 538 C C . THR A 1 69 ? 62.020 -32.944 0.335 1.00 48.94 69 THR A C 1
ATOM 540 O O . THR A 1 69 ? 62.685 -31.945 0.592 1.00 48.94 69 THR A O 1
ATOM 543 N N . ALA A 1 70 ? 61.183 -32.996 -0.702 1.00 55.88 70 ALA A N 1
ATOM 544 C CA . ALA A 1 70 ? 60.639 -31.789 -1.284 1.00 55.88 70 ALA A CA 1
ATOM 545 C C . ALA A 1 70 ? 59.844 -31.148 -0.152 1.00 55.88 70 ALA A C 1
ATOM 547 O O . ALA A 1 70 ? 58.790 -31.661 0.229 1.00 55.88 70 ALA A O 1
ATOM 548 N N . GLU A 1 71 ? 60.408 -30.113 0.466 1.00 61.41 71 GLU A N 1
ATOM 549 C CA . GLU A 1 71 ? 59.643 -29.313 1.404 1.00 61.41 71 GLU A CA 1
ATOM 550 C C . GLU A 1 71 ? 58.384 -28.850 0.666 1.00 61.41 71 GLU A C 1
ATOM 552 O O . GLU A 1 71 ? 58.500 -28.356 -0.465 1.00 61.41 71 GLU A O 1
ATOM 557 N N . PRO A 1 72 ? 57.180 -29.082 1.220 1.00 62.38 72 PRO A N 1
ATOM 558 C CA . PRO A 1 72 ? 55.959 -28.618 0.591 1.00 62.38 72 PRO A CA 1
ATOM 559 C C . PRO A 1 72 ? 56.092 -27.109 0.435 1.00 62.38 72 PRO A C 1
ATOM 561 O O . PRO A 1 72 ? 56.174 -26.370 1.416 1.00 62.38 72 PRO A O 1
ATOM 564 N N . ASN A 1 73 ? 56.192 -26.664 -0.817 1.00 78.31 73 ASN A N 1
ATOM 565 C CA . ASN A 1 73 ? 56.424 -25.269 -1.139 1.00 78.31 73 ASN A CA 1
ATOM 566 C C . ASN A 1 73 ? 55.100 -24.536 -0.911 1.00 78.31 73 ASN A C 1
ATOM 568 O O . ASN A 1 73 ? 54.311 -24.332 -1.830 1.00 78.31 73 ASN A O 1
ATOM 572 N N . TRP A 1 74 ? 54.805 -24.242 0.354 1.00 83.75 74 TRP A N 1
ATOM 573 C CA . TRP A 1 74 ? 53.545 -23.673 0.828 1.00 83.75 74 TRP A CA 1
ATOM 574 C C . TRP A 1 74 ? 53.190 -22.384 0.074 1.00 83.75 74 TRP A C 1
ATOM 576 O O . TRP A 1 74 ? 52.023 -22.150 -0.217 1.00 83.75 74 TRP A O 1
ATOM 586 N N . LEU A 1 75 ? 54.201 -21.624 -0.358 1.00 84.81 75 LEU A N 1
ATOM 587 C CA . LEU A 1 75 ? 54.078 -20.469 -1.253 1.00 84.81 75 LEU A CA 1
ATOM 588 C C . LEU A 1 75 ? 53.435 -20.820 -2.602 1.00 84.81 75 LEU A C 1
ATOM 590 O O . LEU A 1 75 ? 52.557 -20.102 -3.078 1.00 84.81 75 LEU A O 1
ATOM 594 N N . ARG A 1 76 ? 53.832 -21.939 -3.214 1.00 87.88 76 ARG A N 1
ATOM 595 C CA . ARG A 1 76 ? 53.233 -22.435 -4.459 1.00 87.88 76 ARG A CA 1
ATOM 596 C C . ARG A 1 76 ? 51.782 -22.847 -4.239 1.00 87.88 76 ARG A C 1
ATOM 598 O O . ARG A 1 76 ? 50.936 -22.445 -5.024 1.00 87.88 76 ARG A O 1
ATOM 605 N N . HIS A 1 77 ? 51.486 -23.587 -3.172 1.00 89.56 77 HIS A N 1
ATOM 606 C CA . HIS A 1 77 ? 50.109 -23.992 -2.871 1.00 89.56 77 HIS A CA 1
ATOM 607 C C . HIS A 1 77 ? 49.201 -22.796 -2.566 1.00 89.56 77 HIS A C 1
ATOM 609 O O . HIS A 1 77 ? 48.078 -22.751 -3.057 1.00 89.56 77 HIS A O 1
ATOM 615 N N . LEU A 1 78 ? 49.690 -21.791 -1.833 1.00 92.19 78 LEU A N 1
ATOM 616 C CA . LEU A 1 78 ? 48.962 -20.536 -1.629 1.00 92.19 78 LEU A CA 1
ATOM 617 C C . LEU A 1 78 ? 48.706 -19.807 -2.949 1.00 92.19 78 LEU A C 1
ATOM 619 O O . LEU A 1 78 ? 47.612 -19.295 -3.162 1.00 92.19 78 LEU A O 1
ATOM 623 N N . THR A 1 79 ? 49.690 -19.794 -3.848 1.00 91.62 79 THR A N 1
ATOM 624 C CA . THR A 1 79 ? 49.559 -19.157 -5.163 1.00 91.62 79 THR A CA 1
ATOM 625 C C . THR A 1 79 ? 48.560 -19.910 -6.046 1.00 91.62 79 THR A C 1
ATOM 627 O O . THR A 1 79 ? 47.694 -19.290 -6.654 1.00 91.62 79 THR A O 1
ATOM 630 N N . GLU A 1 80 ? 48.619 -21.243 -6.082 1.00 94.06 80 GLU A N 1
ATOM 631 C CA . GLU A 1 80 ? 47.658 -22.091 -6.800 1.00 94.06 80 GLU A CA 1
ATOM 632 C C . GLU A 1 80 ? 46.230 -21.904 -6.261 1.00 94.06 80 GLU A C 1
ATOM 634 O O . GLU A 1 80 ? 45.294 -21.770 -7.051 1.00 94.06 80 GLU A O 1
ATOM 639 N N . LEU A 1 81 ? 46.054 -21.822 -4.936 1.00 95.06 81 LEU A N 1
ATOM 640 C CA . LEU A 1 81 ? 44.760 -21.533 -4.312 1.00 95.06 81 LEU A CA 1
ATOM 641 C C . LEU A 1 81 ? 44.261 -20.125 -4.649 1.00 95.06 81 LEU A C 1
ATOM 643 O O . LEU A 1 81 ? 43.092 -19.971 -4.989 1.00 95.06 81 LEU A O 1
ATOM 647 N N . ALA A 1 82 ? 45.130 -19.112 -4.610 1.00 93.88 82 ALA A N 1
ATOM 648 C CA . ALA A 1 82 ? 44.768 -17.741 -4.961 1.00 93.88 82 ALA A CA 1
ATOM 649 C C . ALA A 1 82 ? 44.346 -17.623 -6.433 1.00 93.88 82 ALA A C 1
ATOM 651 O O . ALA A 1 82 ? 43.307 -17.035 -6.729 1.00 93.88 82 ALA A O 1
ATOM 652 N N . ILE A 1 83 ? 45.099 -18.234 -7.355 1.00 95.25 83 ILE A N 1
ATOM 653 C CA . ILE A 1 83 ? 44.753 -18.270 -8.783 1.00 95.25 83 ILE A CA 1
ATOM 654 C C . ILE A 1 83 ? 43.431 -19.011 -8.989 1.00 95.25 83 ILE A C 1
ATOM 656 O O . ILE A 1 83 ? 42.556 -18.510 -9.691 1.00 95.25 83 ILE A O 1
ATOM 660 N N . SER A 1 84 ? 43.257 -20.175 -8.357 1.00 94.50 84 SER A N 1
ATOM 661 C CA . SER A 1 84 ? 42.020 -20.959 -8.463 1.00 94.50 84 SER A CA 1
ATOM 662 C C . SER A 1 84 ? 40.818 -20.187 -7.927 1.00 94.50 84 SER A C 1
ATOM 664 O O . SER A 1 84 ? 39.756 -20.211 -8.541 1.00 94.50 84 SER A O 1
ATOM 666 N N . PHE A 1 85 ? 40.990 -19.455 -6.824 1.00 95.00 85 PHE A N 1
ATOM 667 C CA . PHE A 1 85 ? 39.962 -18.587 -6.263 1.00 95.00 85 PHE A CA 1
ATOM 668 C C . PHE A 1 85 ? 39.596 -17.449 -7.222 1.00 95.00 85 PHE A C 1
ATOM 670 O O . PHE A 1 85 ? 38.419 -17.253 -7.506 1.00 95.00 85 PHE A O 1
ATOM 677 N N . VAL A 1 86 ? 40.582 -16.741 -7.783 1.00 94.25 86 VAL A N 1
ATOM 678 C CA . VAL A 1 86 ? 40.336 -15.669 -8.764 1.00 94.25 86 VAL A CA 1
ATOM 679 C C . VAL A 1 86 ? 39.634 -16.214 -10.008 1.00 94.25 86 VAL A C 1
ATOM 681 O O . VAL A 1 86 ? 38.638 -15.641 -10.442 1.00 94.25 86 VAL A O 1
ATOM 684 N N . MET A 1 87 ? 40.087 -17.348 -10.545 1.00 93.00 87 MET A N 1
ATOM 685 C CA . MET A 1 87 ? 39.441 -18.013 -11.680 1.00 93.00 87 MET A CA 1
ATOM 686 C C . MET A 1 87 ? 38.005 -18.426 -11.354 1.00 93.00 87 MET A C 1
ATOM 688 O O . MET A 1 87 ? 37.108 -18.180 -12.156 1.00 93.00 87 MET A O 1
ATOM 692 N N . ALA A 1 88 ? 37.766 -19.001 -10.173 1.00 91.25 88 ALA A N 1
ATOM 693 C CA . ALA A 1 88 ? 36.427 -19.364 -9.725 1.00 91.25 88 ALA A CA 1
ATOM 694 C C . ALA A 1 88 ? 35.519 -18.133 -9.607 1.00 91.25 88 ALA A C 1
ATOM 696 O O . ALA A 1 88 ? 34.387 -18.179 -10.074 1.00 91.25 88 ALA A O 1
ATOM 697 N N . VAL A 1 89 ? 36.014 -17.017 -9.060 1.00 88.50 89 VAL A N 1
ATOM 698 C CA . VAL A 1 89 ? 35.267 -15.751 -8.974 1.00 88.50 89 VAL A CA 1
ATOM 699 C C . VAL A 1 89 ? 34.963 -15.186 -10.362 1.00 88.50 89 VAL A C 1
ATOM 701 O O . VAL A 1 89 ? 33.847 -14.725 -10.592 1.00 88.50 89 VAL A O 1
ATOM 704 N N . ILE A 1 90 ? 35.914 -15.240 -11.300 1.00 88.62 90 ILE A N 1
ATOM 705 C CA . ILE A 1 90 ? 35.705 -14.786 -12.681 1.00 88.62 90 ILE A CA 1
ATOM 706 C C . ILE A 1 90 ? 34.647 -15.645 -13.371 1.00 88.62 90 ILE A C 1
ATOM 708 O O . ILE A 1 90 ? 33.727 -15.094 -13.963 1.00 88.62 90 ILE A O 1
ATOM 712 N N . VAL A 1 91 ? 34.731 -16.973 -13.269 1.00 88.50 91 VAL A N 1
ATOM 713 C CA . VAL A 1 91 ? 33.736 -17.889 -13.851 1.00 88.50 91 VAL A CA 1
ATOM 714 C C . VAL A 1 91 ? 32.364 -17.670 -13.211 1.00 88.50 91 VAL A C 1
ATOM 716 O O . VAL A 1 91 ? 31.369 -17.528 -13.920 1.00 88.50 91 VAL A O 1
ATOM 719 N N . LEU A 1 92 ? 32.309 -17.566 -11.882 1.00 87.88 92 LEU A N 1
ATOM 720 C CA . LEU A 1 92 ? 31.085 -17.272 -11.142 1.00 87.88 92 LEU A CA 1
ATOM 721 C C . LEU A 1 92 ? 30.449 -15.963 -11.630 1.00 87.88 92 LEU A C 1
ATOM 723 O O . LEU A 1 92 ? 29.255 -15.937 -11.907 1.00 87.88 92 LEU A O 1
ATOM 727 N N . ARG A 1 93 ? 31.236 -14.893 -11.791 1.00 84.31 93 ARG A N 1
ATOM 728 C CA . ARG A 1 93 ? 30.737 -13.594 -12.269 1.00 84.31 93 ARG A CA 1
ATOM 729 C C . ARG A 1 93 ? 30.386 -13.573 -13.754 1.00 84.31 93 ARG A C 1
ATOM 731 O O . ARG A 1 93 ? 29.441 -12.907 -14.153 1.00 84.31 93 ARG A O 1
ATOM 738 N N . ALA A 1 94 ? 31.132 -14.290 -14.584 1.00 82.19 94 ALA A N 1
ATOM 739 C CA . ALA A 1 94 ? 30.876 -14.325 -16.016 1.00 82.19 94 ALA A CA 1
ATOM 740 C C . ALA A 1 94 ? 29.553 -15.043 -16.328 1.00 82.19 94 ALA A C 1
ATOM 742 O O . ALA A 1 94 ? 28.771 -14.562 -17.152 1.00 82.19 94 ALA A O 1
ATOM 743 N N . PHE A 1 95 ? 29.287 -16.161 -15.642 1.00 85.62 95 PHE A N 1
ATOM 744 C CA . PHE A 1 95 ? 28.223 -17.088 -16.035 1.00 85.62 95 PHE A CA 1
ATOM 745 C C . PHE A 1 95 ? 27.047 -17.182 -15.065 1.00 85.62 95 PHE A C 1
ATOM 747 O O . PHE A 1 95 ? 25.951 -17.497 -15.512 1.00 85.62 95 PHE A O 1
ATOM 754 N N . LEU A 1 96 ? 27.238 -16.934 -13.766 1.00 87.94 96 LEU A N 1
ATOM 755 C CA . LEU A 1 96 ? 26.211 -17.225 -12.757 1.00 87.94 96 LEU A CA 1
ATOM 756 C C . LEU A 1 96 ? 25.672 -15.976 -12.065 1.00 87.94 96 LEU A C 1
ATOM 758 O O . LEU A 1 96 ? 24.468 -15.893 -11.846 1.00 87.94 96 LEU A O 1
ATOM 762 N N . LEU A 1 97 ? 26.534 -15.021 -11.714 1.00 91.69 97 LEU A N 1
ATOM 763 C CA . LEU A 1 97 ? 26.169 -13.882 -10.873 1.00 91.69 97 LEU A CA 1
ATOM 764 C C . LEU A 1 97 ? 26.540 -12.549 -11.510 1.00 91.69 97 LEU A C 1
ATOM 766 O O . LEU A 1 97 ? 27.710 -12.291 -11.774 1.00 91.69 97 LEU A O 1
ATOM 770 N N . GLU A 1 98 ? 25.559 -11.664 -11.644 1.00 90.88 98 GLU A N 1
ATOM 771 C CA . GLU A 1 98 ? 25.774 -10.287 -12.093 1.00 90.88 98 GLU A CA 1
ATOM 772 C C . GLU A 1 98 ? 25.234 -9.289 -11.073 1.00 90.88 98 GLU A C 1
ATOM 774 O O . GLU A 1 98 ? 24.187 -9.513 -10.466 1.00 90.88 98 GLU A O 1
ATOM 779 N N . GLY A 1 99 ? 25.984 -8.208 -10.861 1.00 90.31 99 GLY A N 1
ATOM 780 C CA . GLY A 1 99 ? 25.591 -7.119 -9.978 1.00 90.31 99 GLY A CA 1
ATOM 781 C C . GLY A 1 99 ? 24.938 -5.995 -10.775 1.00 90.31 99 GLY A C 1
ATOM 782 O O . GLY A 1 99 ? 25.545 -5.511 -11.726 1.00 90.31 99 GLY A O 1
ATOM 783 N N . TYR A 1 100 ? 23.753 -5.547 -10.364 1.00 90.81 100 TYR A N 1
ATOM 784 C CA . TYR A 1 100 ? 23.071 -4.393 -10.959 1.00 90.81 100 TYR A CA 1
ATOM 785 C C . TYR A 1 100 ? 22.826 -3.315 -9.914 1.00 90.81 100 TYR A C 1
ATOM 787 O O . TYR A 1 100 ? 22.378 -3.620 -8.814 1.00 90.81 100 TYR A O 1
ATOM 795 N N . LEU A 1 101 ? 23.080 -2.054 -10.263 1.00 90.38 101 LEU A N 1
ATOM 796 C CA . LEU A 1 101 ? 22.680 -0.902 -9.458 1.00 90.38 101 LEU A CA 1
ATOM 797 C C . LEU A 1 101 ? 21.327 -0.392 -9.956 1.00 90.38 101 LEU A C 1
ATOM 799 O O . LEU A 1 101 ? 21.182 -0.082 -11.138 1.00 90.38 101 LEU A O 1
ATOM 803 N N . ILE A 1 102 ? 20.351 -0.267 -9.061 1.00 89.38 102 ILE A N 1
ATOM 804 C CA . ILE A 1 102 ? 19.058 0.320 -9.402 1.00 89.38 102 ILE A CA 1
ATOM 805 C C . ILE A 1 102 ? 19.194 1.837 -9.453 1.00 89.38 102 ILE A C 1
ATOM 807 O O . ILE A 1 102 ? 19.549 2.486 -8.475 1.00 89.38 102 ILE A O 1
ATOM 811 N N . SER A 1 103 ? 18.908 2.417 -10.613 1.00 84.25 103 SER A N 1
ATOM 812 C CA . SER A 1 103 ? 18.957 3.865 -10.818 1.00 84.25 103 SER A CA 1
ATOM 813 C C . SER A 1 103 ? 17.591 4.534 -10.660 1.00 84.25 103 SER A C 1
ATOM 815 O O . SER A 1 103 ? 17.528 5.694 -10.270 1.00 84.25 103 SER A O 1
ATOM 817 N N . THR A 1 104 ? 16.489 3.817 -10.907 1.00 85.44 104 THR A N 1
ATOM 818 C CA . THR A 1 104 ? 15.136 4.400 -10.973 1.00 85.44 104 THR A CA 1
ATOM 819 C C . THR A 1 104 ? 14.218 3.947 -9.841 1.00 85.44 104 THR A C 1
ATOM 821 O O . THR A 1 104 ? 14.382 2.877 -9.262 1.00 85.44 104 THR A O 1
ATOM 824 N N . GLY A 1 105 ? 13.186 4.747 -9.580 1.00 85.75 105 GLY A N 1
ATOM 825 C CA . GLY A 1 105 ? 12.167 4.506 -8.558 1.00 85.75 105 GLY A CA 1
ATOM 826 C C . GLY A 1 105 ? 11.075 3.494 -8.875 1.00 85.75 105 GLY A C 1
ATOM 827 O O . GLY A 1 105 ? 10.155 3.343 -8.077 1.00 85.75 105 GLY A O 1
ATOM 828 N N . SER A 1 106 ? 11.117 2.855 -10.043 1.00 88.44 106 SER A N 1
ATOM 829 C CA . SER A 1 106 ? 9.982 2.100 -10.605 1.00 88.44 106 SER A CA 1
ATOM 830 C C . SER A 1 106 ? 9.575 0.846 -9.821 1.00 88.44 106 SER A C 1
ATOM 832 O O . SER A 1 106 ? 8.470 0.348 -10.005 1.00 88.44 106 SER A O 1
ATOM 834 N N . MET A 1 107 ? 10.450 0.345 -8.950 1.00 92.50 107 MET A N 1
ATOM 835 C CA . MET A 1 107 ? 10.208 -0.815 -8.086 1.00 92.50 107 MET A CA 1
ATOM 836 C C . MET A 1 107 ? 10.107 -0.431 -6.599 1.00 92.50 107 MET A C 1
ATOM 838 O O . MET A 1 107 ? 10.101 -1.306 -5.736 1.00 92.50 107 MET A O 1
ATOM 842 N N . ALA A 1 108 ? 10.059 0.865 -6.272 1.00 90.56 108 ALA A N 1
ATOM 843 C CA . ALA A 1 108 ? 9.937 1.322 -4.891 1.00 90.56 108 ALA A CA 1
ATOM 844 C C . ALA A 1 108 ? 8.541 0.988 -4.316 1.00 90.56 108 ALA A C 1
ATOM 846 O O . ALA A 1 108 ? 7.566 0.981 -5.063 1.00 90.56 108 ALA A O 1
ATOM 847 N N . PRO A 1 109 ? 8.406 0.751 -2.998 1.00 87.25 109 PRO A N 1
ATOM 848 C CA . PRO A 1 109 ? 9.456 0.724 -1.974 1.00 87.25 109 PRO A CA 1
ATOM 849 C C . PRO A 1 109 ? 10.293 -0.567 -1.949 1.00 87.25 109 PRO A C 1
ATOM 851 O O . PRO A 1 109 ? 11.314 -0.609 -1.254 1.00 87.25 109 PRO A O 1
ATOM 854 N N . GLY A 1 110 ? 9.877 -1.607 -2.682 1.00 88.19 110 GLY A N 1
ATOM 855 C CA . GLY A 1 110 ? 10.526 -2.920 -2.690 1.00 88.19 110 GLY A CA 1
ATOM 856 C C . GLY A 1 110 ? 12.012 -2.824 -3.039 1.00 88.19 110 GLY A C 1
ATOM 857 O O . GLY A 1 110 ? 12.859 -3.253 -2.245 1.00 88.19 110 GLY A O 1
ATOM 858 N N . LEU A 1 111 ? 12.323 -2.179 -4.167 1.00 91.88 111 LEU A N 1
ATOM 859 C CA . LEU A 1 111 ? 13.675 -1.857 -4.627 1.00 91.88 111 LEU A CA 1
ATOM 860 C C . LEU A 1 111 ? 13.797 -0.351 -4.895 1.00 91.88 111 LEU A C 1
ATOM 862 O O . LEU A 1 111 ? 13.055 0.215 -5.701 1.00 91.88 111 LEU A O 1
ATOM 866 N N . LEU A 1 112 ? 14.739 0.304 -4.226 1.00 91.25 112 LEU A N 1
ATOM 867 C CA . LEU A 1 112 ? 14.940 1.747 -4.305 1.00 91.25 112 LEU A CA 1
ATOM 868 C C . LEU A 1 112 ? 15.966 2.083 -5.391 1.00 91.25 112 LEU A C 1
ATOM 870 O O . LEU A 1 112 ? 17.048 1.504 -5.431 1.00 91.25 112 LEU A O 1
ATOM 874 N N . GLY A 1 113 ? 15.649 3.061 -6.237 1.00 89.44 113 GLY A N 1
ATOM 875 C CA . GLY A 1 113 ? 16.635 3.767 -7.059 1.00 89.44 113 GLY A CA 1
ATOM 876 C C . GLY A 1 113 ? 17.360 4.856 -6.277 1.00 89.44 113 GLY A C 1
ATOM 877 O O . GLY A 1 113 ? 17.350 4.857 -5.043 1.00 89.44 113 GLY A O 1
ATOM 878 N N . PHE A 1 114 ? 17.956 5.817 -6.982 1.00 86.81 114 PHE A N 1
ATOM 879 C CA . PHE A 1 114 ? 18.538 7.001 -6.348 1.00 86.81 114 PHE A CA 1
ATOM 880 C C . PHE A 1 114 ? 17.496 7.726 -5.492 1.00 86.81 114 PHE A C 1
ATOM 882 O O . PHE A 1 114 ? 16.382 8.004 -5.943 1.00 86.81 114 PHE A O 1
ATOM 889 N N . HIS A 1 115 ? 17.834 7.996 -4.232 1.00 88.69 115 HIS A N 1
ATOM 890 C CA . HIS A 1 115 ? 16.868 8.553 -3.290 1.00 88.69 115 HIS A CA 1
ATOM 891 C C . HIS A 1 115 ? 17.519 9.342 -2.157 1.00 88.69 115 HIS A C 1
ATOM 893 O O . HIS A 1 115 ? 18.646 9.084 -1.738 1.00 88.69 115 HIS A O 1
ATOM 899 N N . LYS A 1 116 ? 16.768 10.282 -1.598 1.00 88.81 116 LYS A N 1
ATOM 900 C CA . LYS A 1 116 ? 17.084 10.987 -0.356 1.00 88.81 116 LYS A CA 1
ATOM 901 C C . LYS A 1 116 ? 16.361 10.286 0.795 1.00 88.81 116 LYS A C 1
ATOM 903 O O . LYS A 1 116 ? 15.179 9.972 0.674 1.00 88.81 116 LYS A O 1
ATOM 908 N N . GLN A 1 117 ? 17.060 10.020 1.898 1.00 90.62 117 GLN A N 1
ATOM 909 C CA . GLN A 1 117 ? 16.441 9.442 3.096 1.00 90.62 117 GLN A CA 1
ATOM 910 C C . GLN A 1 117 ? 15.902 10.581 3.960 1.00 90.62 117 GLN A C 1
ATOM 912 O O . GLN A 1 117 ? 16.667 11.295 4.608 1.00 90.62 117 GLN A O 1
ATOM 917 N N . VAL A 1 118 ? 14.590 10.790 3.919 1.00 91.62 118 VAL A N 1
ATOM 918 C CA . VAL A 1 118 ? 13.925 11.946 4.523 1.00 91.62 118 VAL A CA 1
ATOM 919 C C . VAL A 1 118 ? 13.311 11.539 5.852 1.00 91.62 118 VAL A C 1
ATOM 921 O O . VAL A 1 118 ? 12.497 10.622 5.909 1.00 91.62 118 VAL A O 1
ATOM 924 N N . THR A 1 119 ? 13.650 12.258 6.918 1.00 93.69 119 THR A N 1
ATOM 925 C CA . THR A 1 119 ? 12.969 12.144 8.212 1.00 93.69 119 THR A CA 1
ATOM 926 C C . THR A 1 119 ? 11.944 13.261 8.330 1.00 93.69 119 THR A C 1
ATOM 928 O O . THR A 1 119 ? 12.274 14.442 8.213 1.00 93.69 119 THR A O 1
ATOM 931 N N . CYS A 1 120 ? 10.682 12.899 8.551 1.00 91.88 120 CYS A N 1
ATOM 932 C CA . CYS A 1 120 ? 9.615 13.869 8.735 1.00 91.88 120 CYS A CA 1
ATOM 933 C C . CYS A 1 120 ? 9.856 14.685 10.017 1.00 91.88 120 CYS A C 1
ATOM 935 O O . CYS A 1 120 ? 9.925 14.093 11.093 1.00 91.88 120 CYS A O 1
ATOM 937 N N . PRO A 1 121 ? 9.901 16.027 9.955 1.00 92.12 121 PRO A N 1
ATOM 938 C CA . PRO A 1 121 ? 10.115 16.850 11.146 1.00 92.12 121 PRO A CA 1
ATOM 939 C C . PRO A 1 121 ? 8.937 16.799 12.132 1.00 92.12 121 PRO A C 1
ATOM 941 O O . PRO A 1 121 ? 9.114 17.083 13.311 1.00 92.12 121 PRO A O 1
ATOM 944 N N . SER A 1 122 ? 7.736 16.443 11.666 1.00 90.00 122 SER A N 1
ATOM 945 C CA . SER A 1 122 ? 6.518 16.480 12.485 1.00 90.00 122 SER A CA 1
ATOM 946 C C . SER A 1 122 ? 6.238 15.180 13.237 1.00 90.00 122 SER A C 1
ATOM 948 O O . SER A 1 122 ? 5.661 15.220 14.318 1.00 90.00 122 SER A O 1
ATOM 950 N N . CYS A 1 123 ? 6.597 14.030 12.660 1.00 91.12 123 CYS A N 1
ATOM 951 C CA . CYS A 1 123 ? 6.300 12.716 13.244 1.00 91.12 123 CYS A CA 1
ATOM 952 C C . CYS A 1 123 ? 7.511 11.777 13.334 1.00 91.12 123 CYS A C 1
ATOM 954 O O . CYS A 1 123 ? 7.364 10.635 13.754 1.00 91.12 123 CYS A O 1
ATOM 956 N N . SER A 1 124 ? 8.695 12.224 12.905 1.00 93.50 124 SER A N 1
ATOM 957 C CA . SER A 1 124 ? 9.942 11.443 12.863 1.00 93.50 124 SER A CA 1
ATOM 958 C C . SER A 1 124 ? 9.926 10.200 11.962 1.00 93.50 124 SER A C 1
ATOM 960 O O . SER A 1 124 ? 10.934 9.497 11.883 1.00 93.50 124 SER A O 1
ATOM 962 N N . TYR A 1 125 ? 8.840 9.950 11.221 1.00 92.94 125 TYR A N 1
ATOM 963 C CA . TYR A 1 125 ? 8.792 8.874 10.232 1.00 92.94 125 TYR A CA 1
ATOM 964 C C . TYR A 1 125 ? 9.856 9.092 9.160 1.00 92.94 125 TYR A C 1
ATOM 966 O O . TYR A 1 125 ? 9.929 10.172 8.563 1.00 92.94 125 TYR A O 1
ATOM 974 N N . THR A 1 126 ? 10.666 8.068 8.907 1.00 92.50 126 THR A N 1
ATOM 975 C CA . THR A 1 126 ? 11.731 8.126 7.906 1.00 92.50 126 THR A CA 1
ATOM 976 C C . THR A 1 126 ? 11.316 7.349 6.662 1.00 92.50 126 THR A C 1
ATOM 978 O O . THR A 1 126 ? 10.865 6.211 6.759 1.00 92.50 126 THR A O 1
ATOM 981 N N . PHE A 1 127 ? 11.453 7.965 5.490 1.00 91.81 127 PHE A N 1
ATOM 982 C CA . PHE A 1 127 ? 11.042 7.396 4.211 1.00 91.81 127 PHE A CA 1
ATOM 983 C C . PHE A 1 127 ? 12.002 7.789 3.088 1.00 91.81 127 PHE A C 1
ATOM 985 O O . PHE A 1 127 ? 12.685 8.811 3.159 1.00 91.81 127 PHE A O 1
ATOM 992 N N . ALA A 1 128 ? 12.035 6.976 2.036 1.00 90.94 128 ALA A N 1
ATOM 993 C CA . ALA A 1 128 ? 12.813 7.266 0.843 1.00 90.94 128 ALA A CA 1
ATOM 994 C C . ALA A 1 128 ? 12.039 8.217 -0.083 1.00 90.94 128 ALA A C 1
ATOM 996 O O . ALA A 1 128 ? 10.862 7.995 -0.367 1.00 90.94 128 ALA A O 1
ATOM 997 N N . PHE A 1 129 ? 12.718 9.258 -0.558 1.00 89.38 129 PHE A N 1
ATOM 998 C CA . PHE A 1 129 ? 12.240 10.209 -1.558 1.00 89.38 129 PHE A CA 1
ATOM 999 C C . PHE A 1 129 ? 13.059 10.031 -2.838 1.00 89.38 129 PHE A C 1
ATOM 1001 O O . PHE A 1 129 ? 14.266 10.280 -2.831 1.00 89.38 129 PHE A O 1
ATOM 1008 N N . GLY A 1 130 ? 12.435 9.554 -3.912 1.00 86.94 130 GLY A N 1
ATOM 1009 C CA . GLY A 1 130 ? 13.109 9.260 -5.172 1.00 86.94 130 GLY A CA 1
ATOM 1010 C C . GLY A 1 130 ? 13.608 10.517 -5.876 1.00 86.94 130 GLY A C 1
ATOM 1011 O O . GLY A 1 130 ? 12.944 11.553 -5.868 1.00 86.94 130 GLY A O 1
ATOM 1012 N N . VAL A 1 131 ? 14.769 10.411 -6.518 1.00 80.56 131 VAL A N 1
ATOM 1013 C CA . VAL A 1 131 ? 15.300 11.449 -7.407 1.00 80.56 131 VAL A CA 1
ATOM 1014 C C . VAL A 1 131 ? 15.594 10.851 -8.777 1.00 80.56 131 VAL A C 1
ATOM 1016 O O . VAL A 1 131 ? 15.943 9.678 -8.894 1.00 80.56 131 VAL A O 1
ATOM 1019 N N . ASN A 1 132 ? 15.434 11.653 -9.827 1.00 62.94 132 ASN A N 1
ATOM 1020 C CA . ASN A 1 132 ? 15.500 11.142 -11.195 1.00 62.94 132 ASN A CA 1
ATOM 1021 C C . ASN A 1 132 ? 16.929 10.819 -11.665 1.00 62.94 132 ASN A C 1
ATOM 1023 O O . ASN A 1 132 ? 17.071 10.083 -12.637 1.00 62.94 132 ASN A O 1
ATOM 1027 N N . PHE A 1 133 ? 17.977 11.318 -10.993 1.00 61.19 133 PHE A N 1
ATOM 1028 C CA . PHE A 1 133 ? 19.365 11.157 -11.443 1.00 61.19 133 PHE A CA 1
ATOM 1029 C C . PHE A 1 133 ? 20.378 11.132 -10.294 1.00 61.19 133 PHE A C 1
ATOM 1031 O O . PHE A 1 133 ? 20.117 11.614 -9.190 1.00 61.19 133 PHE A O 1
ATOM 1038 N N . ASP A 1 134 ? 21.558 10.590 -10.595 1.00 52.50 134 ASP A N 1
ATOM 1039 C CA . ASP A 1 134 ? 22.750 10.736 -9.768 1.00 52.50 134 ASP A CA 1
ATOM 1040 C C . ASP A 1 134 ? 23.284 12.172 -9.905 1.00 52.50 134 ASP A C 1
ATOM 1042 O O . ASP A 1 134 ? 23.868 12.539 -10.924 1.00 52.50 134 ASP A O 1
ATOM 1046 N N . GLU A 1 135 ? 23.069 12.999 -8.879 1.00 49.06 135 GLU A N 1
ATOM 1047 C CA . GLU A 1 135 ? 23.551 14.388 -8.831 1.00 49.06 135 GLU A CA 1
ATOM 1048 C C . GLU A 1 135 ? 25.093 14.495 -8.882 1.00 49.06 135 GLU A C 1
ATOM 1050 O O . GLU A 1 135 ? 25.618 15.594 -9.055 1.00 49.06 135 GLU A O 1
ATOM 1055 N N . SER A 1 136 ? 25.837 13.383 -8.746 1.00 46.00 136 SER A N 1
ATOM 1056 C CA . SER A 1 136 ? 27.302 13.367 -8.879 1.00 46.00 136 SER A CA 1
ATOM 1057 C C . SER A 1 136 ? 27.806 13.396 -10.328 1.00 46.00 136 SER A C 1
ATOM 1059 O O . SER A 1 136 ? 29.005 13.575 -10.553 1.00 46.00 136 SER A O 1
ATOM 1061 N N . VAL A 1 137 ? 26.914 13.265 -11.316 1.00 48.81 137 VAL A N 1
ATOM 1062 C CA . VAL A 1 137 ? 27.251 13.425 -12.735 1.00 48.81 137 VAL A CA 1
ATOM 1063 C C . VAL A 1 137 ? 27.184 14.911 -13.099 1.00 48.81 137 VAL A C 1
ATOM 1065 O O . VAL A 1 137 ? 26.108 15.502 -13.194 1.00 48.81 137 VAL A O 1
ATOM 1068 N N . ASP A 1 138 ? 28.349 15.526 -13.321 1.00 45.34 138 ASP A N 1
ATOM 1069 C CA . ASP A 1 138 ? 28.498 16.918 -13.773 1.00 45.34 138 ASP A CA 1
ATOM 1070 C C . ASP A 1 138 ? 28.150 17.072 -15.271 1.00 45.34 138 ASP A C 1
ATOM 1072 O O . ASP A 1 138 ? 28.959 17.516 -16.083 1.00 45.34 138 ASP A O 1
ATOM 1076 N N . ASP A 1 139 ? 26.927 16.695 -15.657 1.00 48.69 139 ASP A N 1
ATOM 1077 C CA . ASP A 1 139 ? 26.392 16.935 -17.000 1.00 48.69 139 ASP A CA 1
ATOM 1078 C C . ASP A 1 139 ? 25.393 18.115 -16.976 1.00 48.69 139 ASP A C 1
ATOM 1080 O O . ASP A 1 139 ? 24.320 18.022 -16.363 1.00 48.69 139 ASP A O 1
ATOM 1084 N N . PRO A 1 140 ? 25.711 19.244 -17.637 1.00 43.91 140 PRO A N 1
ATOM 1085 C CA . PRO A 1 140 ? 24.832 20.410 -17.721 1.00 43.91 140 PRO A CA 1
ATOM 1086 C C . PRO A 1 140 ? 23.452 20.122 -18.336 1.00 43.91 140 PRO A C 1
ATOM 1088 O O . PRO A 1 140 ? 22.486 20.798 -17.975 1.00 43.91 140 PRO A O 1
ATOM 1091 N N . ALA A 1 141 ? 23.334 19.128 -19.224 1.00 44.25 141 ALA A N 1
ATOM 1092 C CA . ALA A 1 141 ? 22.065 18.744 -19.847 1.00 44.25 141 ALA A CA 1
ATOM 1093 C C . ALA A 1 141 ? 21.151 17.980 -18.872 1.00 44.25 141 ALA A C 1
ATOM 1095 O O . ALA A 1 141 ? 19.933 18.157 -18.895 1.00 44.25 141 ALA A O 1
ATOM 1096 N N . LEU A 1 142 ? 21.727 17.194 -17.953 1.00 42.59 142 LEU A N 1
ATOM 1097 C CA . LEU A 1 142 ? 20.983 16.490 -16.898 1.00 42.59 142 LEU A CA 1
ATOM 1098 C C . LEU A 1 142 ? 20.542 17.441 -15.771 1.00 42.59 142 LEU A C 1
ATOM 1100 O O . LEU A 1 142 ? 19.443 17.294 -15.235 1.00 42.59 142 LEU A O 1
ATOM 1104 N N . LYS A 1 143 ? 21.338 18.477 -15.463 1.00 43.38 143 LYS A N 1
ATOM 1105 C CA . LYS A 1 143 ? 20.978 19.532 -14.493 1.00 43.38 143 LYS A CA 1
ATOM 1106 C C . LYS A 1 143 ? 19.820 20.423 -14.962 1.00 43.38 143 LYS A C 1
ATOM 1108 O O . LYS A 1 143 ? 19.068 20.914 -14.126 1.00 43.38 143 LYS A O 1
ATOM 1113 N N . GLN A 1 144 ? 19.629 20.610 -16.272 1.00 35.62 144 GLN A N 1
ATOM 1114 C CA . GLN A 1 144 ? 18.523 21.414 -16.821 1.00 35.62 144 GLN A CA 1
ATOM 1115 C C . GLN A 1 144 ? 17.138 20.762 -16.677 1.00 35.62 144 GLN A C 1
ATOM 1117 O O . GLN A 1 144 ? 16.137 21.476 -16.661 1.00 35.62 144 GLN A O 1
ATOM 1122 N N . HIS A 1 145 ? 17.064 19.434 -16.529 1.00 39.56 145 HIS A N 1
ATOM 1123 C CA . HIS A 1 145 ? 15.804 18.697 -16.343 1.00 39.56 145 HIS A CA 1
ATOM 1124 C C . HIS A 1 145 ? 15.463 18.411 -14.874 1.00 39.56 145 HIS A C 1
ATOM 1126 O O . HIS A 1 145 ? 14.446 17.783 -14.577 1.00 39.56 145 HIS A O 1
ATOM 1132 N N . SER A 1 146 ? 16.274 18.917 -13.945 1.00 43.94 146 SER A N 1
ATOM 1133 C CA . SER A 1 146 ? 15.921 19.018 -12.537 1.00 43.94 146 SER A CA 1
ATOM 1134 C C . SER A 1 146 ? 14.853 20.105 -12.368 1.00 43.94 146 SER A C 1
ATOM 1136 O O . SER A 1 146 ? 15.145 21.232 -11.963 1.00 43.94 146 SER A O 1
ATOM 1138 N N . THR A 1 147 ? 13.583 19.776 -12.604 1.00 43.22 147 THR A N 1
ATOM 1139 C CA . THR A 1 147 ? 12.518 20.421 -11.828 1.00 43.22 147 THR A CA 1
ATOM 1140 C C . THR A 1 147 ? 12.674 19.901 -10.401 1.00 43.22 147 THR A C 1
ATOM 1142 O O . THR A 1 147 ? 12.040 18.922 -10.013 1.00 43.22 147 THR A O 1
ATOM 1145 N N . ALA A 1 148 ? 13.639 20.472 -9.670 1.00 48.41 148 ALA A N 1
ATOM 1146 C CA . ALA A 1 148 ? 13.973 20.111 -8.302 1.00 48.41 148 ALA A CA 1
ATOM 1147 C C . ALA A 1 148 ? 12.720 20.311 -7.458 1.00 48.41 148 ALA A C 1
ATOM 1149 O O . ALA A 1 148 ? 12.367 21.423 -7.067 1.00 48.41 148 ALA A O 1
ATOM 1150 N N . HIS A 1 149 ? 11.996 19.227 -7.219 1.00 62.81 149 HIS A N 1
ATOM 1151 C CA . HIS A 1 149 ? 10.970 19.239 -6.205 1.00 62.81 149 HIS A CA 1
ATOM 1152 C C . HIS A 1 149 ? 11.697 19.159 -4.873 1.00 62.81 149 HIS A C 1
ATOM 1154 O O . HIS A 1 149 ? 11.961 18.083 -4.344 1.00 62.81 149 HIS A O 1
ATOM 1160 N N . ASP A 1 150 ? 12.022 20.334 -4.343 1.00 71.00 150 ASP A N 1
ATOM 1161 C CA . ASP A 1 150 ? 12.654 20.498 -3.037 1.00 71.00 150 ASP A CA 1
ATOM 1162 C C . ASP A 1 150 ? 11.722 20.111 -1.889 1.00 71.00 150 ASP A C 1
ATOM 1164 O O . ASP A 1 150 ? 12.106 20.235 -0.734 1.00 71.00 150 ASP A O 1
ATOM 1168 N N . TYR A 1 151 ? 10.508 19.629 -2.166 1.00 84.19 151 TYR A N 1
ATOM 1169 C CA . TYR A 1 151 ? 9.489 19.386 -1.161 1.00 84.19 151 TYR A CA 1
ATOM 1170 C C . TYR A 1 151 ? 8.911 17.975 -1.236 1.00 84.19 151 TYR A C 1
ATOM 1172 O O . TYR A 1 151 ? 8.270 17.595 -2.215 1.00 84.19 151 TYR A O 1
ATOM 1180 N N . ALA A 1 152 ? 9.066 17.228 -0.146 1.00 86.69 152 ALA A N 1
ATOM 1181 C CA . ALA A 1 152 ? 8.424 15.939 0.060 1.00 86.69 152 ALA A CA 1
ATOM 1182 C C . ALA A 1 152 ? 7.130 16.073 0.879 1.00 86.69 152 ALA A C 1
ATOM 1184 O O . ALA A 1 152 ? 6.926 17.039 1.624 1.00 86.69 152 ALA A O 1
ATOM 1185 N N . GLN A 1 153 ? 6.270 15.059 0.776 1.00 86.31 153 GLN A N 1
ATOM 1186 C CA . GLN A 1 153 ? 5.157 14.849 1.697 1.00 86.31 153 GLN A CA 1
ATOM 1187 C C . GLN A 1 153 ? 5.371 13.549 2.468 1.00 86.31 153 GLN A C 1
ATOM 1189 O O . GLN A 1 153 ? 5.649 12.508 1.874 1.00 86.31 153 GLN A O 1
ATOM 1194 N N . CYS A 1 154 ? 5.227 13.608 3.791 1.00 88.44 154 CYS A N 1
ATOM 1195 C CA . CYS A 1 154 ? 5.328 12.434 4.642 1.00 88.44 154 CYS A CA 1
ATOM 1196 C C . CYS A 1 154 ? 4.160 11.473 4.359 1.00 88.44 154 CYS A C 1
ATOM 1198 O O . CYS A 1 154 ? 3.009 11.897 4.497 1.00 88.44 154 CYS A O 1
ATOM 1200 N N . PRO A 1 155 ? 4.422 10.196 4.023 1.00 87.75 155 PRO A N 1
ATOM 1201 C CA . PRO A 1 155 ? 3.360 9.222 3.767 1.00 87.75 155 PRO A CA 1
ATOM 1202 C C . PRO A 1 155 ? 2.591 8.839 5.039 1.00 87.75 155 PRO A C 1
ATOM 1204 O O . PRO A 1 155 ? 1.431 8.473 4.941 1.00 87.75 155 PRO A O 1
ATOM 1207 N N . ASN A 1 156 ? 3.213 8.972 6.216 1.00 90.75 156 ASN A N 1
ATOM 1208 C CA . ASN A 1 156 ? 2.635 8.552 7.490 1.00 90.75 156 ASN A CA 1
ATOM 1209 C C . ASN A 1 156 ? 1.693 9.602 8.111 1.00 90.75 156 ASN A C 1
ATOM 1211 O O . ASN A 1 156 ? 0.532 9.315 8.376 1.00 90.75 156 ASN A O 1
ATOM 1215 N N . CYS A 1 157 ? 2.167 10.835 8.342 1.00 87.56 157 CYS A N 1
ATOM 1216 C CA . CYS A 1 157 ? 1.346 11.876 8.984 1.00 87.56 157 CYS A CA 1
ATOM 1217 C C . CYS A 1 157 ? 0.746 12.898 8.007 1.00 87.56 157 CYS A C 1
ATOM 1219 O O . CYS A 1 157 ? -0.000 13.785 8.423 1.00 87.56 157 CYS A O 1
ATOM 1221 N N . GLY A 1 158 ? 1.106 12.829 6.722 1.00 84.25 158 GLY A N 1
ATOM 1222 C CA . GLY A 1 158 ? 0.623 13.747 5.693 1.00 84.25 158 GLY A CA 1
ATOM 1223 C C . GLY A 1 158 ? 1.279 15.133 5.685 1.00 84.25 158 GLY A C 1
ATOM 1224 O O . GLY A 1 158 ? 0.876 15.962 4.867 1.00 84.25 158 GLY A O 1
ATOM 1225 N N . GLN A 1 159 ? 2.284 15.404 6.534 1.00 85.25 159 GLN A N 1
ATOM 1226 C CA . GLN A 1 159 ? 3.033 16.671 6.526 1.00 85.25 159 GLN A CA 1
ATOM 1227 C C . GLN A 1 159 ? 3.609 16.941 5.131 1.00 85.25 159 GLN A C 1
ATOM 1229 O O . GLN A 1 159 ? 4.489 16.214 4.672 1.00 85.25 159 GLN A O 1
ATOM 1234 N N . GLY A 1 160 ? 3.118 17.987 4.468 1.00 82.75 160 GLY A N 1
ATOM 1235 C CA . GLY A 1 160 ? 3.637 18.456 3.184 1.00 82.75 160 GLY A CA 1
ATOM 1236 C C . GLY A 1 160 ? 4.790 19.448 3.336 1.00 82.75 160 GLY A C 1
ATOM 1237 O O . GLY A 1 160 ? 5.131 19.860 4.446 1.00 82.75 160 GLY A O 1
ATOM 1238 N N . HIS A 1 161 ? 5.346 19.870 2.197 1.00 84.12 161 HIS A N 1
ATOM 1239 C CA . HIS A 1 161 ? 6.367 20.921 2.112 1.00 84.12 161 HIS A CA 1
ATOM 1240 C C . HIS A 1 161 ? 7.622 20.650 2.960 1.00 84.12 161 HIS A C 1
ATOM 1242 O O . HIS A 1 161 ? 8.241 21.571 3.492 1.00 84.12 161 HIS A O 1
ATOM 1248 N N . ILE A 1 162 ? 8.022 19.383 3.088 1.00 88.06 162 ILE A N 1
ATOM 1249 C CA . ILE A 1 162 ? 9.258 19.010 3.784 1.00 88.06 162 ILE A CA 1
ATOM 1250 C C . ILE A 1 162 ? 10.433 19.323 2.863 1.00 88.06 162 ILE A C 1
ATOM 1252 O O . ILE A 1 162 ? 10.573 18.664 1.838 1.00 88.06 162 ILE A O 1
ATOM 1256 N N . ASN A 1 163 ? 11.267 20.302 3.220 1.00 88.94 163 ASN A N 1
ATOM 1257 C CA . ASN A 1 163 ? 12.418 20.681 2.401 1.00 88.94 163 ASN A CA 1
ATOM 1258 C C . ASN A 1 163 ? 13.464 19.545 2.341 1.00 88.94 163 ASN A C 1
ATOM 1260 O O . ASN A 1 163 ? 14.004 19.151 3.375 1.00 88.94 163 ASN A O 1
ATOM 1264 N N . VAL A 1 164 ? 13.764 19.043 1.141 1.00 88.12 164 VAL A N 1
ATOM 1265 C CA . VAL A 1 164 ? 14.733 17.965 0.878 1.00 88.12 164 VAL A CA 1
ATOM 1266 C C . VAL A 1 164 ? 16.008 18.435 0.169 1.00 88.12 164 VAL A C 1
ATOM 1268 O O . VAL A 1 164 ? 16.882 17.614 -0.116 1.00 88.12 164 VAL A O 1
ATOM 1271 N N . ALA A 1 165 ? 16.166 19.736 -0.094 1.00 84.19 165 ALA A N 1
ATOM 1272 C CA . ALA A 1 165 ? 17.329 20.276 -0.804 1.00 84.19 165 ALA A CA 1
ATOM 1273 C C . ALA A 1 165 ? 18.654 19.913 -0.106 1.00 84.19 165 ALA A C 1
ATOM 1275 O O . ALA A 1 165 ? 19.612 19.505 -0.755 1.00 84.19 165 ALA A O 1
ATOM 1276 N N . GLY A 1 166 ? 18.687 19.977 1.231 1.00 83.12 166 GLY A N 1
ATOM 1277 C CA . GLY A 1 166 ? 19.868 19.657 2.043 1.00 83.12 166 GLY A CA 1
ATOM 1278 C C . GLY A 1 166 ? 20.033 18.181 2.429 1.00 83.12 166 GLY A C 1
ATOM 1279 O O . GLY A 1 166 ? 20.967 17.855 3.164 1.00 83.12 166 GLY A O 1
ATOM 1280 N N . VAL A 1 167 ? 19.133 17.290 1.999 1.00 86.75 167 VAL A N 1
ATOM 1281 C CA . VAL A 1 167 ? 19.193 15.868 2.369 1.00 86.75 167 VAL A CA 1
ATOM 1282 C C . VAL A 1 167 ? 20.180 15.133 1.449 1.00 86.75 167 VAL A C 1
ATOM 1284 O O . VAL A 1 167 ? 20.024 15.199 0.228 1.00 86.75 167 VAL A O 1
ATOM 1287 N N . PRO A 1 168 ? 21.181 14.415 1.999 1.00 84.62 168 PRO A N 1
ATOM 1288 C CA . PRO A 1 168 ? 22.163 13.681 1.205 1.00 84.62 168 PRO A CA 1
ATOM 1289 C C . PRO A 1 168 ? 21.555 12.612 0.284 1.00 84.62 168 PRO A C 1
ATOM 1291 O O . PRO A 1 168 ? 20.621 11.905 0.666 1.00 84.62 168 PRO A O 1
ATOM 1294 N N . LEU A 1 169 ? 22.152 12.444 -0.899 1.00 83.50 169 LEU A N 1
ATOM 1295 C CA . LEU A 1 169 ? 21.753 11.441 -1.885 1.00 83.50 169 LEU A CA 1
ATOM 1296 C C . LEU A 1 169 ? 22.283 10.034 -1.542 1.00 83.50 169 LEU A C 1
ATOM 1298 O O . LEU A 1 169 ? 23.483 9.824 -1.330 1.00 83.50 169 LEU A O 1
ATOM 1302 N N . ASN A 1 170 ? 21.405 9.037 -1.554 1.00 85.00 170 ASN A N 1
ATOM 1303 C CA . ASN A 1 170 ? 21.739 7.613 -1.518 1.00 85.00 170 ASN A CA 1
ATOM 1304 C C . ASN A 1 170 ? 21.784 7.044 -2.939 1.00 85.00 170 ASN A C 1
ATOM 1306 O O . ASN A 1 170 ? 20.978 7.426 -3.792 1.00 85.00 170 ASN A O 1
ATOM 1310 N N . HIS A 1 171 ? 22.710 6.110 -3.180 1.00 85.31 171 HIS A N 1
ATOM 1311 C CA . HIS A 1 171 ? 22.607 5.258 -4.367 1.00 85.31 171 HIS A CA 1
ATOM 1312 C C . HIS A 1 171 ? 21.393 4.340 -4.210 1.00 85.31 171 HIS A C 1
ATOM 1314 O O . HIS A 1 171 ? 20.943 4.091 -3.088 1.00 85.31 171 HIS A O 1
ATOM 1320 N N . GLY A 1 172 ? 20.875 3.829 -5.321 1.00 86.94 172 GLY A N 1
ATOM 1321 C CA . GLY A 1 172 ? 19.876 2.776 -5.236 1.00 86.94 172 GLY A CA 1
ATOM 1322 C C . GLY A 1 172 ? 20.443 1.451 -4.742 1.00 86.94 172 GLY A C 1
ATOM 1323 O O . GLY A 1 172 ? 21.648 1.282 -4.521 1.00 86.94 172 GLY A O 1
ATOM 1324 N N . ASP A 1 173 ? 19.534 0.505 -4.568 1.00 91.56 173 ASP A N 1
ATOM 1325 C CA . ASP A 1 173 ? 19.850 -0.854 -4.168 1.00 91.56 173 ASP A CA 1
ATOM 1326 C C . ASP A 1 173 ? 20.764 -1.528 -5.192 1.00 91.56 173 ASP A C 1
ATOM 1328 O O . ASP A 1 173 ? 20.637 -1.324 -6.404 1.00 91.56 173 ASP A O 1
ATOM 1332 N N . GLN A 1 174 ? 21.670 -2.376 -4.705 1.00 91.44 174 GLN A N 1
ATOM 1333 C CA . GLN A 1 174 ? 22.481 -3.223 -5.568 1.00 91.44 174 GLN A CA 1
ATOM 1334 C C . GLN A 1 174 ? 21.955 -4.654 -5.525 1.00 91.44 174 GLN A C 1
ATOM 1336 O O . GLN A 1 174 ? 21.949 -5.297 -4.474 1.00 91.44 174 GLN A O 1
ATOM 1341 N N . LEU A 1 175 ? 21.542 -5.173 -6.672 1.00 93.31 175 LEU A N 1
ATOM 1342 C CA . LEU A 1 175 ? 21.012 -6.521 -6.815 1.00 93.31 175 LEU A CA 1
ATOM 1343 C C . LEU A 1 175 ? 22.129 -7.487 -7.190 1.00 93.31 175 LEU A C 1
ATOM 1345 O O . LEU A 1 175 ? 22.926 -7.169 -8.071 1.00 93.31 175 LEU A O 1
ATOM 1349 N N . LEU A 1 176 ? 22.129 -8.689 -6.612 1.00 93.50 176 LEU A N 1
ATOM 1350 C CA . LEU A 1 176 ? 22.759 -9.839 -7.266 1.00 93.50 176 LEU A CA 1
ATOM 1351 C C . LEU A 1 176 ? 21.702 -10.635 -8.017 1.00 93.50 176 LEU A C 1
ATOM 1353 O O . LEU A 1 176 ? 20.653 -10.996 -7.474 1.00 93.50 176 LEU A O 1
ATOM 1357 N N . VAL A 1 177 ? 22.018 -10.919 -9.272 1.00 94.75 177 VAL A N 1
ATOM 1358 C CA . VAL A 1 177 ? 21.154 -11.604 -10.223 1.00 94.75 177 VAL A CA 1
ATOM 1359 C C . VAL A 1 177 ? 21.742 -12.961 -10.550 1.00 94.75 177 VAL A C 1
ATOM 1361 O O . VAL A 1 177 ? 22.906 -13.057 -10.937 1.00 94.75 177 VAL A O 1
ATOM 1364 N N . HIS A 1 178 ? 20.923 -14.004 -10.430 1.00 94.38 178 HIS A N 1
ATOM 1365 C CA . HIS A 1 178 ? 21.254 -15.322 -10.947 1.00 94.38 178 HIS A CA 1
ATOM 1366 C C . HIS A 1 178 ? 20.997 -15.341 -12.456 1.00 94.38 178 HIS A C 1
ATOM 1368 O O . HIS A 1 178 ? 19.849 -15.451 -12.903 1.00 94.38 178 HIS A O 1
ATOM 1374 N N . LYS A 1 179 ? 22.072 -15.254 -13.239 1.00 92.19 179 LYS A N 1
ATOM 1375 C CA . LYS A 1 179 ? 22.035 -15.308 -14.704 1.00 92.19 179 LYS A CA 1
ATOM 1376 C C . LYS A 1 179 ? 21.554 -16.672 -15.183 1.00 92.19 179 LYS A C 1
ATOM 1378 O O . LYS A 1 179 ? 21.806 -17.684 -14.527 1.00 92.19 179 LYS A O 1
ATOM 1383 N N . GLY A 1 180 ? 20.830 -16.701 -16.296 1.00 85.44 180 GLY A N 1
ATOM 1384 C CA . GLY A 1 180 ? 20.432 -17.945 -16.967 1.00 85.44 180 GLY A CA 1
ATOM 1385 C C . GLY A 1 180 ? 19.503 -18.867 -16.167 1.00 85.44 180 GLY A C 1
ATOM 1386 O O . GLY A 1 180 ? 19.177 -19.962 -16.615 1.00 85.44 180 GLY A O 1
ATOM 1387 N N . VAL A 1 181 ? 19.004 -18.441 -14.997 1.00 93.25 181 VAL A N 1
ATOM 1388 C CA . VAL A 1 181 ? 17.954 -19.187 -14.277 1.00 93.25 181 VAL A CA 1
ATOM 1389 C C . VAL A 1 181 ? 16.709 -19.352 -15.147 1.00 93.25 181 VAL A C 1
ATOM 1391 O O . VAL A 1 181 ? 16.018 -20.365 -15.044 1.00 93.25 181 VAL A O 1
ATOM 1394 N N . PHE A 1 182 ? 16.456 -18.374 -16.022 1.00 93.94 182 PHE A N 1
ATOM 1395 C CA . PHE A 1 182 ? 15.320 -18.394 -16.927 1.00 93.94 182 PHE A CA 1
ATOM 1396 C C . PHE A 1 182 ? 15.532 -19.256 -18.178 1.00 93.94 182 PHE A C 1
ATOM 1398 O O . PHE A 1 182 ? 14.550 -19.719 -18.750 1.00 93.94 182 PHE A O 1
ATOM 1405 N N . ASP A 1 183 ? 16.783 -19.600 -18.502 1.00 91.19 183 ASP A N 1
ATOM 1406 C CA . ASP A 1 183 ? 17.101 -20.615 -19.515 1.00 91.19 183 ASP A CA 1
ATOM 1407 C C . ASP A 1 183 ? 16.829 -22.034 -18.987 1.00 91.19 183 ASP A C 1
ATOM 1409 O O . ASP A 1 183 ? 16.475 -22.942 -19.738 1.00 91.19 183 ASP A O 1
ATOM 1413 N N . LEU A 1 184 ? 16.982 -22.238 -17.671 1.00 92.31 184 LEU A N 1
ATOM 1414 C CA . LEU A 1 184 ? 16.735 -23.523 -17.007 1.00 92.31 184 LEU A CA 1
ATOM 1415 C C . LEU A 1 184 ? 15.251 -23.763 -16.713 1.00 92.31 184 LEU A C 1
ATOM 1417 O O . LEU A 1 184 ? 14.792 -24.907 -16.696 1.00 92.31 184 LEU A O 1
ATOM 1421 N N . ARG A 1 185 ? 14.498 -22.697 -16.430 1.00 94.81 185 ARG A N 1
ATOM 1422 C CA . ARG A 1 185 ? 13.056 -22.751 -16.171 1.00 94.81 185 ARG A CA 1
ATOM 1423 C C . ARG A 1 185 ? 12.383 -21.456 -16.588 1.00 94.81 185 ARG A C 1
ATOM 1425 O O . ARG A 1 185 ? 12.930 -20.383 -16.399 1.00 94.81 185 ARG A O 1
ATOM 1432 N N . ARG A 1 186 ? 11.123 -21.514 -17.008 1.00 95.69 186 ARG A N 1
ATOM 1433 C CA . ARG A 1 186 ? 10.370 -20.277 -17.248 1.00 95.69 186 ARG A CA 1
ATOM 1434 C C . ARG A 1 186 ? 10.189 -19.461 -15.945 1.00 95.69 186 ARG A C 1
ATOM 1436 O O . ARG A 1 186 ? 10.091 -20.059 -14.861 1.00 95.69 186 ARG A O 1
ATOM 1443 N N . PRO A 1 187 ? 10.150 -18.117 -16.031 1.00 96.12 187 PRO A N 1
ATOM 1444 C CA . PRO A 1 187 ? 9.729 -17.259 -14.930 1.00 96.12 187 PRO A CA 1
ATOM 1445 C C . PRO A 1 187 ? 8.335 -17.630 -14.435 1.00 96.12 187 PRO A C 1
ATOM 1447 O O . PRO A 1 187 ? 7.489 -18.089 -15.209 1.00 96.12 187 PRO A O 1
ATOM 1450 N N . ARG A 1 188 ? 8.098 -17.410 -13.146 1.00 95.50 188 ARG A N 1
ATOM 1451 C CA . ARG A 1 188 ? 6.771 -17.542 -12.537 1.00 95.50 188 ARG A CA 1
ATOM 1452 C C . ARG A 1 188 ? 6.138 -16.162 -12.388 1.00 95.50 188 ARG A C 1
ATOM 1454 O O . ARG A 1 188 ? 6.843 -15.156 -12.312 1.00 95.50 188 ARG A O 1
ATOM 1461 N N . ARG A 1 189 ? 4.805 -16.122 -12.331 1.00 95.75 189 ARG A N 1
ATOM 1462 C CA . ARG A 1 189 ? 4.083 -14.888 -12.002 1.00 95.75 189 ARG A CA 1
ATOM 1463 C C . ARG A 1 189 ? 4.566 -14.365 -10.650 1.00 95.75 189 ARG A C 1
ATOM 1465 O O . ARG A 1 189 ? 4.893 -15.153 -9.767 1.00 95.75 189 ARG A O 1
ATOM 1472 N N . TRP A 1 190 ? 4.611 -13.047 -10.536 1.00 95.50 190 TRP A N 1
ATOM 1473 C CA . TRP A 1 190 ? 5.101 -12.283 -9.398 1.00 95.50 190 TRP A CA 1
ATOM 1474 C C . TRP A 1 190 ? 6.605 -12.350 -9.152 1.00 95.50 190 TRP A C 1
ATOM 1476 O O . TRP A 1 190 ? 7.085 -11.614 -8.297 1.00 95.50 190 TRP A O 1
ATOM 1486 N N . GLU A 1 191 ? 7.380 -13.125 -9.917 1.00 94.75 191 GLU A N 1
ATOM 1487 C CA . GLU A 1 191 ? 8.836 -13.069 -9.795 1.00 94.75 191 GLU A CA 1
ATOM 1488 C C . GLU A 1 191 ? 9.372 -11.740 -10.324 1.00 94.75 191 GLU A C 1
ATOM 1490 O O . GLU A 1 191 ? 8.992 -11.266 -11.398 1.00 94.75 191 GLU A O 1
ATOM 1495 N N . THR A 1 192 ? 10.314 -11.163 -9.585 1.00 95.38 192 THR A N 1
ATOM 1496 C CA . THR A 1 192 ? 11.132 -10.070 -10.104 1.00 95.38 192 THR A CA 1
ATOM 1497 C C . THR A 1 192 ? 12.101 -10.627 -11.148 1.00 95.38 192 THR A C 1
ATOM 1499 O O . THR A 1 192 ? 12.700 -11.686 -10.949 1.00 95.38 192 THR A O 1
ATOM 1502 N N . ALA A 1 193 ? 12.275 -9.920 -12.260 1.00 96.44 193 ALA A N 1
ATOM 1503 C CA . ALA A 1 193 ? 13.193 -10.286 -13.330 1.00 96.44 193 ALA A CA 1
ATOM 1504 C C . ALA A 1 193 ? 14.003 -9.070 -13.783 1.00 96.44 193 ALA A C 1
ATOM 1506 O O . ALA A 1 193 ? 13.473 -7.961 -13.889 1.00 96.44 193 ALA A O 1
ATOM 1507 N N . VAL A 1 194 ? 15.285 -9.301 -14.074 1.00 96.25 194 VAL A N 1
ATOM 1508 C CA . VAL A 1 194 ? 16.131 -8.361 -14.813 1.00 96.25 194 VAL A CA 1
ATOM 1509 C C . VAL A 1 194 ? 16.133 -8.767 -16.280 1.00 96.25 194 VAL A C 1
ATOM 1511 O O . VAL A 1 194 ? 16.300 -9.947 -16.597 1.00 96.25 194 VAL A O 1
ATOM 1514 N N . PHE A 1 195 ? 15.931 -7.803 -17.170 1.00 95.50 195 PHE A N 1
ATOM 1515 C CA . PHE A 1 195 ? 15.870 -8.007 -18.615 1.00 95.50 195 PHE A CA 1
ATOM 1516 C C . PHE A 1 195 ? 16.386 -6.778 -19.362 1.00 95.50 195 PHE A C 1
ATOM 1518 O O . PHE A 1 195 ? 16.431 -5.679 -18.812 1.00 95.50 195 PHE A O 1
ATOM 1525 N N . LEU A 1 196 ? 16.772 -6.960 -20.618 1.00 94.25 196 LEU A N 1
ATOM 1526 C CA . LEU A 1 196 ? 17.175 -5.863 -21.492 1.00 94.25 196 LEU A CA 1
ATOM 1527 C C . LEU A 1 196 ? 15.936 -5.162 -22.054 1.00 94.25 196 LEU A C 1
ATOM 1529 O O . LEU A 1 196 ? 15.001 -5.819 -22.512 1.00 94.25 196 LEU A O 1
ATOM 1533 N N . ASN A 1 197 ? 15.927 -3.831 -22.025 1.00 89.94 197 ASN A N 1
ATOM 1534 C CA . ASN A 1 197 ? 14.836 -3.014 -22.542 1.00 89.94 197 ASN A CA 1
ATOM 1535 C C . ASN A 1 197 ? 14.578 -3.362 -24.027 1.00 89.94 197 ASN A C 1
ATOM 1537 O O . ASN A 1 197 ? 15.470 -3.164 -24.854 1.00 89.94 197 ASN A O 1
ATOM 1541 N N . PRO A 1 198 ? 13.370 -3.835 -24.401 1.00 85.88 198 PRO A N 1
ATOM 1542 C CA . PRO A 1 198 ? 13.077 -4.239 -25.778 1.00 85.88 198 PRO A CA 1
ATOM 1543 C C . PRO A 1 198 ? 13.255 -3.125 -26.818 1.00 85.88 198 PRO A C 1
ATOM 1545 O O . PRO A 1 198 ? 13.542 -3.413 -27.977 1.00 85.88 198 PRO A O 1
ATOM 1548 N N . ALA A 1 199 ? 13.089 -1.859 -26.421 1.00 84.06 199 ALA A N 1
ATOM 1549 C CA . ALA A 1 199 ? 13.271 -0.710 -27.307 1.00 84.06 199 ALA A CA 1
ATOM 1550 C C . ALA A 1 199 ? 14.742 -0.272 -27.431 1.00 84.06 199 ALA A C 1
ATOM 1552 O O . ALA A 1 199 ? 15.131 0.288 -28.453 1.00 84.06 199 ALA A O 1
ATOM 1553 N N . SER A 1 200 ? 15.552 -0.523 -26.399 1.00 83.56 200 SER A N 1
ATOM 1554 C CA . SER A 1 200 ? 16.976 -0.177 -26.346 1.00 83.56 200 SER A CA 1
ATOM 1555 C C . SER A 1 200 ? 17.738 -1.237 -25.539 1.00 83.56 200 SER A C 1
ATOM 1557 O O . SER A 1 200 ? 17.969 -1.056 -24.342 1.00 83.56 200 SER A O 1
ATOM 1559 N N . PRO A 1 201 ? 18.150 -2.359 -26.160 1.00 78.75 201 PRO A N 1
ATOM 1560 C CA . PRO A 1 201 ? 18.732 -3.499 -25.441 1.00 78.75 201 PRO A CA 1
ATOM 1561 C C . PRO A 1 201 ? 20.064 -3.231 -24.716 1.00 78.75 201 PRO A C 1
ATOM 1563 O O . PRO A 1 201 ? 20.607 -4.137 -24.094 1.00 78.75 201 PRO A O 1
ATOM 1566 N N . GLY A 1 202 ? 20.607 -2.010 -24.784 1.00 82.12 202 GLY A N 1
ATOM 1567 C CA . GLY A 1 202 ? 21.747 -1.576 -23.970 1.00 82.12 202 GLY A CA 1
ATOM 1568 C C . GLY A 1 202 ? 21.385 -1.225 -22.521 1.00 82.12 202 GLY A C 1
ATOM 1569 O O . GLY A 1 202 ? 22.282 -1.042 -21.702 1.00 82.12 202 GLY A O 1
ATOM 1570 N N . GLU A 1 203 ? 20.095 -1.137 -22.190 1.00 85.44 203 GLU A N 1
ATOM 1571 C CA . GLU A 1 203 ? 19.606 -0.777 -20.857 1.00 85.44 203 GLU A CA 1
ATOM 1572 C C . GLU A 1 203 ? 18.981 -1.984 -20.151 1.00 85.44 203 GLU A C 1
ATOM 1574 O O . GLU A 1 203 ? 18.069 -2.617 -20.680 1.00 85.44 203 GLU A O 1
ATOM 1579 N N . ALA A 1 204 ? 19.427 -2.282 -18.929 1.00 90.69 204 ALA A N 1
ATOM 1580 C CA . ALA A 1 204 ? 18.841 -3.336 -18.103 1.00 90.69 204 ALA A CA 1
ATOM 1581 C C . ALA A 1 204 ? 17.737 -2.773 -17.201 1.00 90.69 204 ALA A C 1
ATOM 1583 O O . ALA A 1 204 ? 17.962 -1.830 -16.439 1.00 90.69 204 ALA A O 1
ATOM 1584 N N . TYR A 1 205 ? 16.543 -3.354 -17.271 1.00 93.75 205 TYR A N 1
ATOM 1585 C CA . TYR A 1 205 ? 15.393 -3.001 -16.444 1.00 93.75 205 TYR A CA 1
ATOM 1586 C C . TYR A 1 205 ? 15.106 -4.120 -15.448 1.00 93.75 205 TYR A C 1
ATOM 1588 O O . TYR A 1 205 ? 15.300 -5.299 -15.733 1.00 93.75 205 TYR A O 1
ATOM 1596 N N . VAL A 1 206 ? 14.598 -3.735 -14.279 1.00 95.25 206 VAL A N 1
ATOM 1597 C CA . VAL A 1 206 ? 14.028 -4.656 -13.294 1.00 95.25 206 VAL A CA 1
ATOM 1598 C C . VAL A 1 206 ? 12.533 -4.386 -13.173 1.00 95.25 206 VAL A C 1
ATOM 1600 O O . VAL A 1 206 ? 12.125 -3.229 -13.021 1.00 95.25 206 VAL A O 1
ATOM 1603 N N . LYS A 1 207 ? 11.718 -5.433 -13.308 1.00 95.75 207 LYS A N 1
ATOM 1604 C CA . LYS A 1 207 ? 10.256 -5.395 -13.145 1.00 95.75 207 LYS A CA 1
ATOM 1605 C C . LYS A 1 207 ? 9.755 -6.727 -12.603 1.00 95.75 207 LYS A C 1
ATOM 1607 O O . LYS A 1 207 ? 10.486 -7.719 -12.603 1.00 95.75 207 LYS A O 1
ATOM 1612 N N . ARG A 1 208 ? 8.497 -6.754 -12.181 1.00 95.94 208 ARG A N 1
ATOM 1613 C CA . ARG A 1 208 ? 7.792 -7.975 -11.809 1.00 95.94 208 ARG A CA 1
ATOM 1614 C C . ARG A 1 208 ? 7.122 -8.592 -13.033 1.00 95.94 208 ARG A C 1
ATOM 1616 O O . ARG A 1 208 ? 6.475 -7.882 -13.804 1.00 95.94 208 ARG A O 1
ATOM 1623 N N . ILE A 1 209 ? 7.274 -9.901 -13.221 1.00 97.38 209 ILE A N 1
ATOM 1624 C CA . ILE A 1 209 ? 6.544 -10.656 -14.244 1.00 97.38 209 ILE A CA 1
ATOM 1625 C C . ILE A 1 209 ? 5.098 -10.803 -13.777 1.00 97.38 209 ILE A C 1
ATOM 1627 O O . ILE A 1 209 ? 4.840 -11.467 -12.776 1.00 97.38 209 ILE A O 1
ATOM 1631 N N . VAL A 1 210 ? 4.147 -10.214 -14.496 1.00 96.62 210 VAL A N 1
ATOM 1632 C CA . VAL A 1 210 ? 2.729 -10.256 -14.107 1.00 96.62 210 VAL A CA 1
ATOM 1633 C C . VAL A 1 210 ? 1.840 -10.985 -15.114 1.00 96.62 210 VAL A C 1
ATOM 1635 O O . VAL A 1 210 ? 0.793 -11.486 -14.719 1.00 96.62 210 VAL A O 1
ATOM 1638 N N . GLY A 1 211 ? 2.270 -11.125 -16.372 1.00 97.06 211 GLY A N 1
ATOM 1639 C CA . GLY A 1 211 ? 1.606 -11.943 -17.393 1.00 97.06 211 GLY A CA 1
ATOM 1640 C C . GLY A 1 211 ? 2.567 -12.920 -18.064 1.00 97.06 211 GLY A C 1
ATOM 1641 O O . GLY A 1 211 ? 3.702 -12.554 -18.382 1.00 97.06 211 GLY A O 1
ATOM 1642 N N . LEU A 1 212 ? 2.121 -14.161 -18.257 1.00 98.00 212 LEU A N 1
ATOM 1643 C CA . LEU A 1 212 ? 2.898 -15.249 -18.852 1.00 98.00 212 LEU A CA 1
ATOM 1644 C C . LEU A 1 212 ? 2.551 -15.432 -20.345 1.00 98.00 212 LEU A C 1
ATOM 1646 O O . LEU A 1 212 ? 1.525 -14.926 -20.801 1.00 98.00 212 LEU A O 1
ATOM 1650 N N . PRO A 1 213 ? 3.384 -16.155 -21.121 1.00 97.88 213 PRO A N 1
ATOM 1651 C CA . PRO A 1 213 ? 3.151 -16.361 -22.546 1.00 97.88 213 PRO A CA 1
ATOM 1652 C C . PRO A 1 213 ? 1.769 -16.941 -22.859 1.00 97.88 213 PRO A C 1
ATOM 1654 O O . PRO A 1 213 ? 1.408 -17.998 -22.341 1.00 97.88 213 PRO A O 1
ATOM 1657 N N . GLY A 1 214 ? 1.036 -16.286 -23.761 1.00 97.12 214 GLY A N 1
ATOM 1658 C CA . GLY A 1 214 ? -0.288 -16.712 -24.214 1.00 97.12 214 GLY A CA 1
ATOM 1659 C C . GLY A 1 214 ? -1.453 -16.311 -23.311 1.00 97.12 214 GLY A C 1
ATOM 1660 O O . GLY A 1 214 ? -2.589 -16.544 -23.708 1.00 97.12 214 GLY A O 1
ATOM 1661 N N . GLU A 1 215 ? -1.197 -15.715 -22.145 1.00 97.19 215 GLU A N 1
ATOM 1662 C CA . GLU A 1 215 ? -2.260 -15.310 -21.225 1.00 97.19 215 GLU A CA 1
ATOM 1663 C C . GLU A 1 215 ? -2.927 -14.004 -21.648 1.00 97.19 215 GLU A C 1
ATOM 1665 O O . GLU A 1 215 ? -2.273 -13.085 -22.142 1.00 97.19 215 GLU A O 1
ATOM 1670 N N . THR A 1 216 ? -4.219 -13.887 -21.375 1.00 96.44 216 THR A N 1
ATOM 1671 C CA . THR A 1 216 ? -4.977 -12.645 -21.493 1.00 96.44 216 THR A CA 1
ATOM 1672 C C . THR A 1 216 ? -4.945 -11.891 -20.173 1.00 96.44 216 THR A C 1
ATOM 1674 O O . THR A 1 216 ? -5.415 -12.383 -19.149 1.00 96.44 216 THR A O 1
ATOM 1677 N N . ILE A 1 217 ? -4.391 -10.683 -20.204 1.00 95.31 217 ILE A N 1
ATOM 1678 C CA . ILE A 1 217 ? -4.175 -9.817 -19.049 1.00 95.31 217 ILE A CA 1
ATOM 1679 C C . ILE A 1 217 ? -5.085 -8.603 -19.143 1.00 95.31 217 ILE A C 1
ATOM 1681 O O . ILE A 1 217 ? -5.196 -7.979 -20.199 1.00 95.31 217 ILE A O 1
ATOM 1685 N N . GLN A 1 218 ? -5.676 -8.219 -18.020 1.00 93.44 218 GLN A N 1
ATOM 1686 C CA . GLN A 1 218 ? -6.389 -6.959 -17.891 1.00 93.44 218 GLN A CA 1
ATOM 1687 C C . GLN A 1 218 ? -6.109 -6.333 -16.527 1.00 93.44 218 GLN A C 1
ATOM 1689 O O . GLN A 1 218 ? -6.002 -7.037 -15.535 1.00 93.44 218 GLN A O 1
ATOM 1694 N N . VAL A 1 219 ? -5.979 -5.015 -16.464 1.00 91.06 219 VAL A N 1
ATOM 1695 C CA . VAL A 1 219 ? -5.900 -4.256 -15.218 1.00 91.06 219 VAL A CA 1
ATOM 1696 C C . VAL A 1 219 ? -7.205 -3.489 -15.064 1.00 91.06 219 VAL A C 1
ATOM 1698 O O . VAL A 1 219 ? -7.557 -2.681 -15.927 1.00 91.06 219 VAL A O 1
ATOM 1701 N N . VAL A 1 220 ? -7.922 -3.747 -13.975 1.00 85.81 220 VAL A N 1
ATOM 1702 C CA . VAL A 1 220 ? -9.214 -3.126 -13.673 1.00 85.81 220 VAL A CA 1
ATOM 1703 C C . VAL A 1 220 ? -9.180 -2.648 -12.234 1.00 85.81 220 VAL A C 1
ATOM 1705 O O . VAL A 1 220 ? -8.930 -3.436 -11.336 1.00 85.81 220 VAL A O 1
ATOM 1708 N N . ASP A 1 221 ? -9.432 -1.355 -12.026 1.00 82.94 221 ASP A N 1
ATOM 1709 C CA . ASP A 1 221 ? -9.431 -0.741 -10.691 1.00 82.94 221 ASP A CA 1
ATOM 1710 C C . ASP A 1 221 ? -8.148 -1.005 -9.879 1.00 82.94 221 ASP A C 1
ATOM 1712 O O . ASP A 1 221 ? -8.185 -1.327 -8.697 1.00 82.94 221 ASP A O 1
ATOM 1716 N N . GLY A 1 222 ? -6.994 -0.914 -10.540 1.00 89.19 222 GLY A N 1
ATOM 1717 C CA . GLY A 1 222 ? -5.699 -1.165 -9.911 1.00 89.19 222 GLY A CA 1
ATOM 1718 C C . GLY A 1 222 ? -5.347 -2.642 -9.738 1.00 89.19 222 GLY A C 1
ATOM 1719 O O . GLY A 1 222 ? -4.160 -2.936 -9.604 1.00 89.19 222 GLY A O 1
ATOM 1720 N N . ASP A 1 223 ? -6.320 -3.548 -9.841 1.00 92.44 223 ASP A N 1
ATOM 1721 C CA . ASP A 1 223 ? -6.130 -4.991 -9.719 1.00 92.44 223 ASP A CA 1
ATOM 1722 C C . ASP A 1 223 ? -5.778 -5.632 -11.061 1.00 92.44 223 ASP A C 1
ATOM 1724 O O . ASP A 1 223 ? -6.217 -5.203 -12.133 1.00 92.44 223 ASP A O 1
ATOM 1728 N N . LEU A 1 224 ? -4.993 -6.705 -11.005 1.00 93.81 224 LEU A N 1
ATOM 1729 C CA . LEU A 1 224 ? -4.612 -7.486 -12.175 1.00 93.81 224 LEU A CA 1
ATOM 1730 C C . LEU A 1 224 ? -5.542 -8.690 -12.344 1.00 93.81 224 LEU A C 1
ATOM 1732 O O . LEU A 1 224 ? -5.719 -9.475 -11.422 1.00 93.81 224 LEU A O 1
ATOM 1736 N N . PHE A 1 225 ? -6.042 -8.895 -13.554 1.00 94.31 225 PHE A N 1
ATOM 1737 C CA . PHE A 1 225 ? -6.834 -10.042 -13.977 1.00 94.31 225 PHE A CA 1
ATOM 1738 C C . PHE A 1 225 ? -6.080 -10.828 -15.048 1.00 94.31 225 PHE A C 1
ATOM 1740 O O . PHE A 1 225 ? -5.495 -10.254 -15.968 1.00 94.31 225 PHE A O 1
ATOM 1747 N N . VAL A 1 226 ? -6.108 -12.151 -14.930 1.00 94.62 226 VAL A N 1
ATOM 1748 C CA . VAL A 1 226 ? -5.512 -13.116 -15.855 1.00 94.62 226 VAL A CA 1
ATOM 1749 C C . VAL A 1 226 ? -6.606 -14.099 -16.244 1.00 94.62 226 VAL A C 1
ATOM 1751 O O . VAL A 1 226 ? -7.221 -14.705 -15.368 1.00 94.62 226 VAL A O 1
ATOM 1754 N N . GLU A 1 227 ? -6.873 -14.244 -17.541 1.00 93.44 227 GLU A N 1
ATOM 1755 C CA . GLU A 1 227 ? -7.973 -15.079 -18.052 1.00 93.44 227 GLU A CA 1
ATOM 1756 C C . GLU A 1 227 ? -9.313 -14.767 -17.355 1.00 93.44 227 GLU A C 1
ATOM 1758 O O . GLU A 1 227 ? -10.057 -15.650 -16.934 1.00 93.44 227 GLU A O 1
ATOM 1763 N N . GLY A 1 228 ? -9.583 -13.475 -17.142 1.00 89.31 228 GLY A N 1
ATOM 1764 C CA . GLY A 1 228 ? -10.809 -12.986 -16.505 1.00 89.31 228 GLY A CA 1
ATOM 1765 C C . GLY A 1 228 ? -10.904 -13.174 -14.986 1.00 89.31 228 GLY A C 1
ATOM 1766 O O . GLY A 1 228 ? -11.871 -12.700 -14.388 1.00 89.31 228 GLY A O 1
ATOM 1767 N N . SER A 1 229 ? -9.912 -13.806 -14.352 1.00 91.38 229 SER A N 1
ATOM 1768 C CA . SER A 1 229 ? -9.852 -14.033 -12.902 1.00 91.38 229 SER A CA 1
ATOM 1769 C C . SER A 1 229 ? -8.800 -13.148 -12.243 1.00 91.38 229 SER A C 1
ATOM 1771 O O . SER A 1 229 ? -7.718 -12.963 -12.797 1.00 91.38 229 SER A O 1
ATOM 1773 N N . ILE A 1 230 ? -9.079 -12.628 -11.046 1.00 93.19 230 ILE A N 1
ATOM 1774 C CA . ILE A 1 230 ? -8.100 -11.822 -10.305 1.00 93.19 230 ILE A CA 1
ATOM 1775 C C . ILE A 1 230 ? -6.811 -12.616 -10.032 1.00 93.19 230 ILE A C 1
ATOM 1777 O O . ILE A 1 230 ? -6.832 -13.776 -9.608 1.00 93.19 230 ILE A O 1
ATOM 1781 N N . ALA A 1 231 ? -5.670 -11.994 -10.306 1.00 95.12 231 ALA A N 1
ATOM 1782 C CA . ALA A 1 231 ? -4.354 -12.568 -10.113 1.00 95.12 231 ALA A CA 1
ATOM 1783 C C . ALA A 1 231 ? -3.917 -12.324 -8.670 1.00 95.12 231 ALA A C 1
ATOM 1785 O O . ALA A 1 231 ? -3.583 -11.208 -8.288 1.00 95.12 231 ALA A O 1
ATOM 1786 N N . ARG A 1 232 ? -3.899 -13.388 -7.871 1.00 95.25 232 ARG A N 1
ATOM 1787 C CA . ARG A 1 232 ? -3.646 -13.283 -6.432 1.00 95.25 232 ARG A CA 1
ATOM 1788 C C . ARG A 1 232 ? -2.178 -13.444 -6.080 1.00 95.25 232 ARG A C 1
ATOM 1790 O O . ARG A 1 232 ? -1.475 -14.278 -6.665 1.00 95.25 232 ARG A O 1
ATOM 1797 N N . LYS A 1 233 ? -1.738 -12.684 -5.083 1.00 95.19 233 LYS A N 1
ATOM 1798 C CA . LYS A 1 233 ? -0.394 -12.754 -4.509 1.00 95.19 233 LYS A CA 1
ATOM 1799 C C . LYS A 1 233 ? -0.370 -13.667 -3.281 1.00 95.19 233 LYS A C 1
ATOM 1801 O O . LYS A 1 233 ? -1.330 -13.715 -2.506 1.00 95.19 233 LYS A O 1
ATOM 1806 N N . ASP A 1 234 ? 0.704 -14.441 -3.136 1.00 94.81 234 ASP A N 1
ATOM 1807 C CA . ASP A 1 234 ? 0.948 -15.242 -1.930 1.00 94.81 234 ASP A CA 1
ATOM 1808 C C . ASP A 1 234 ? 1.497 -14.373 -0.790 1.00 94.81 234 ASP A C 1
ATOM 1810 O O . ASP A 1 234 ? 1.834 -13.205 -0.992 1.00 94.81 234 ASP A O 1
ATOM 1814 N N . TYR A 1 235 ? 1.595 -14.943 0.413 1.00 94.94 235 TYR A N 1
ATOM 1815 C CA . TYR A 1 235 ? 2.047 -14.217 1.601 1.00 94.94 235 TYR A CA 1
ATOM 1816 C C . TYR A 1 235 ? 3.374 -13.472 1.398 1.00 94.94 235 TYR A C 1
ATOM 1818 O O . TYR A 1 235 ? 3.462 -12.272 1.654 1.00 94.94 235 TYR A O 1
ATOM 1826 N N . LEU A 1 236 ? 4.404 -14.171 0.911 1.00 93.06 236 LEU A N 1
ATOM 1827 C CA . LEU A 1 236 ? 5.737 -13.589 0.755 1.00 93.06 236 LEU A CA 1
ATOM 1828 C C . LEU A 1 236 ? 5.746 -12.489 -0.307 1.00 93.06 236 LEU A C 1
ATOM 1830 O O . LEU A 1 236 ? 6.392 -11.462 -0.110 1.00 93.06 236 LEU A O 1
ATOM 1834 N N . THR A 1 237 ? 4.994 -12.672 -1.394 1.00 94.31 237 THR A N 1
ATOM 1835 C CA . THR A 1 237 ? 4.825 -11.655 -2.432 1.00 94.31 237 THR A CA 1
ATOM 1836 C C . THR A 1 237 ? 4.146 -10.416 -1.864 1.00 94.31 237 THR A C 1
ATOM 1838 O O . THR A 1 237 ? 4.641 -9.315 -2.081 1.00 94.31 237 THR A O 1
ATOM 1841 N N . GLN A 1 238 ? 3.057 -10.572 -1.101 1.00 95.38 238 GLN A N 1
ATOM 1842 C CA . GLN A 1 238 ? 2.379 -9.440 -0.465 1.00 95.38 238 GLN A CA 1
ATOM 1843 C C . GLN A 1 238 ? 3.322 -8.688 0.486 1.00 95.38 238 GLN A C 1
ATOM 1845 O O . GLN A 1 238 ? 3.390 -7.463 0.436 1.00 95.38 238 GLN A O 1
ATOM 1850 N N . CYS A 1 239 ? 4.105 -9.398 1.304 1.00 93.12 239 CYS A N 1
ATOM 1851 C CA . CYS A 1 239 ? 5.108 -8.783 2.177 1.00 93.12 239 CYS A CA 1
ATOM 1852 C C . CYS A 1 239 ? 6.210 -8.034 1.411 1.00 93.12 239 CYS A C 1
ATOM 1854 O O . CYS A 1 239 ? 6.688 -7.013 1.905 1.00 93.12 239 CYS A O 1
ATOM 1856 N N . ASP A 1 240 ? 6.616 -8.520 0.234 1.00 90.69 240 ASP A N 1
ATOM 1857 C CA . ASP A 1 240 ? 7.671 -7.902 -0.581 1.00 90.69 240 ASP A CA 1
ATOM 1858 C C . ASP A 1 240 ? 7.219 -6.594 -1.249 1.00 90.69 240 ASP A C 1
ATOM 1860 O O . ASP A 1 240 ? 8.028 -5.676 -1.402 1.00 90.69 240 ASP A O 1
ATOM 1864 N N . ILE A 1 241 ? 5.937 -6.486 -1.618 1.00 91.25 241 ILE A N 1
ATOM 1865 C CA . ILE A 1 241 ? 5.422 -5.344 -2.395 1.00 91.25 241 ILE A CA 1
ATOM 1866 C C . ILE A 1 241 ? 4.583 -4.346 -1.599 1.00 91.25 241 ILE A C 1
ATOM 1868 O O . ILE A 1 241 ? 4.335 -3.246 -2.093 1.00 91.25 241 ILE A O 1
ATOM 1872 N N . ARG A 1 242 ? 4.103 -4.718 -0.404 1.00 94.06 242 ARG A N 1
ATOM 1873 C CA . ARG A 1 242 ? 3.191 -3.880 0.386 1.00 94.06 242 ARG A CA 1
ATOM 1874 C C . ARG A 1 242 ? 3.772 -2.485 0.607 1.00 94.06 242 ARG A C 1
ATOM 1876 O O . ARG A 1 242 ? 4.938 -2.319 0.971 1.00 94.06 242 ARG A O 1
ATOM 1883 N N . ILE A 1 243 ? 2.939 -1.465 0.435 1.00 93.69 243 ILE A N 1
ATOM 1884 C CA . ILE A 1 243 ? 3.359 -0.067 0.541 1.00 93.69 243 ILE A CA 1
ATOM 1885 C C . ILE A 1 243 ? 2.909 0.483 1.896 1.00 93.69 243 ILE A C 1
ATOM 1887 O O . ILE A 1 243 ? 1.719 0.410 2.206 1.00 93.69 243 ILE A O 1
ATOM 1891 N N . PRO A 1 244 ? 3.822 1.026 2.725 1.00 92.75 244 PRO A N 1
ATOM 1892 C CA . PRO A 1 244 ? 3.464 1.542 4.040 1.00 92.75 244 PRO A CA 1
ATOM 1893 C C . PRO A 1 244 ? 2.586 2.791 3.932 1.00 92.75 244 PRO A C 1
ATOM 1895 O O . PRO A 1 244 ? 2.880 3.711 3.166 1.00 92.75 244 PRO A O 1
ATOM 1898 N N . VAL A 1 245 ? 1.532 2.821 4.746 1.00 92.44 245 VAL A N 1
ATOM 1899 C CA . VAL A 1 245 ? 0.556 3.915 4.852 1.00 92.44 245 VAL A CA 1
ATOM 1900 C C . VAL A 1 245 ? 0.647 4.593 6.217 1.00 92.44 245 VAL A C 1
ATOM 1902 O O . VAL A 1 245 ? 0.610 5.816 6.292 1.00 92.44 245 VAL A O 1
ATOM 1905 N N . PHE A 1 246 ? 0.780 3.819 7.295 1.00 93.50 246 PHE A N 1
ATOM 1906 C CA . PHE A 1 246 ? 0.828 4.343 8.660 1.00 93.50 246 PHE A CA 1
ATOM 1907 C C . PHE A 1 246 ? 1.713 3.482 9.567 1.00 93.50 246 PHE A C 1
ATOM 1909 O O . PHE A 1 246 ? 1.741 2.261 9.417 1.00 93.50 246 PHE A O 1
ATOM 1916 N N . ASP A 1 247 ? 2.386 4.119 10.525 1.00 94.19 247 ASP A N 1
ATOM 1917 C CA . ASP A 1 247 ? 3.137 3.490 11.611 1.00 94.19 247 ASP A CA 1
ATOM 1918 C C . ASP A 1 247 ? 2.881 4.228 12.940 1.00 94.19 247 ASP A C 1
ATOM 1920 O O . ASP A 1 247 ? 3.232 5.404 13.099 1.00 94.19 247 ASP A O 1
ATOM 1924 N N . LEU A 1 248 ? 2.301 3.513 13.911 1.00 93.19 248 LEU A N 1
ATOM 1925 C CA . LEU A 1 248 ? 2.002 4.015 15.256 1.00 93.19 248 LEU A CA 1
ATOM 1926 C C . LEU A 1 248 ? 3.244 4.526 15.999 1.00 93.19 248 LEU A C 1
ATOM 1928 O O . LEU A 1 248 ? 3.125 5.428 16.822 1.00 93.19 248 LEU A O 1
ATOM 1932 N N . ALA A 1 249 ? 4.444 4.022 15.705 1.00 91.56 249 ALA A N 1
ATOM 1933 C CA . ALA A 1 249 ? 5.665 4.510 16.347 1.00 91.56 249 ALA A CA 1
ATOM 1934 C C . ALA A 1 249 ? 5.987 5.973 15.982 1.00 91.56 249 ALA A C 1
ATOM 1936 O O . ALA A 1 249 ? 6.782 6.628 16.658 1.00 91.56 249 ALA A O 1
ATOM 1937 N N . CYS A 1 250 ? 5.373 6.498 14.918 1.00 90.44 250 CYS A N 1
ATOM 1938 C CA . CYS A 1 250 ? 5.646 7.817 14.364 1.00 90.44 250 CYS A CA 1
ATOM 1939 C C . CYS A 1 250 ? 4.399 8.712 14.420 1.00 90.44 250 CYS A C 1
ATOM 1941 O O . CYS A 1 250 ? 3.893 9.159 13.393 1.00 90.44 250 CYS A O 1
ATOM 1943 N N . LEU A 1 251 ? 3.869 8.991 15.610 1.00 88.56 251 LEU A N 1
ATOM 1944 C CA . LEU A 1 251 ? 2.730 9.905 15.752 1.00 88.56 251 LEU A CA 1
ATOM 1945 C C . LEU A 1 251 ? 3.152 11.370 15.604 1.00 88.56 251 LEU A C 1
ATOM 1947 O O . LEU A 1 251 ? 4.196 11.798 16.107 1.00 88.56 251 LEU A O 1
ATOM 1951 N N . LYS A 1 252 ? 2.310 12.163 14.934 1.00 84.88 252 LYS A N 1
ATOM 1952 C CA . LYS A 1 252 ? 2.464 13.620 14.915 1.00 84.88 252 LYS A CA 1
ATOM 1953 C C . LYS A 1 252 ? 2.031 14.176 16.276 1.00 84.88 252 LYS A C 1
ATOM 1955 O O . LYS A 1 252 ? 0.993 13.786 16.794 1.00 84.88 252 LYS A O 1
ATOM 1960 N N . LYS A 1 253 ? 2.824 15.085 16.848 1.00 79.31 253 LYS A N 1
ATOM 1961 C CA . LYS A 1 253 ? 2.576 15.698 18.171 1.00 79.31 253 LYS A CA 1
ATOM 1962 C C . LYS A 1 253 ? 1.800 17.022 18.086 1.00 79.31 253 LYS A C 1
ATOM 1964 O O . LYS A 1 253 ? 2.137 17.967 18.786 1.00 79.31 253 LYS A O 1
ATOM 1969 N N . ASP A 1 254 ? 0.859 17.116 17.159 1.00 78.19 254 ASP A N 1
ATOM 1970 C CA . ASP A 1 254 ? 0.135 18.348 16.828 1.00 78.19 254 ASP A CA 1
ATOM 1971 C C . ASP A 1 254 ? -1.324 18.209 17.272 1.00 78.19 254 ASP A C 1
ATOM 1973 O O . ASP A 1 254 ? -1.928 17.173 16.997 1.00 78.19 254 ASP A O 1
ATOM 1977 N N . ASP A 1 255 ? -1.860 19.226 17.947 1.00 71.69 255 ASP A N 1
ATOM 1978 C CA . ASP A 1 255 ? -3.209 19.210 18.527 1.00 71.69 255 ASP A CA 1
ATOM 1979 C C . ASP A 1 255 ? -4.309 19.144 17.451 1.00 71.69 255 ASP A C 1
ATOM 1981 O O . ASP A 1 255 ? -5.373 18.573 17.691 1.00 71.69 255 ASP A O 1
ATOM 1985 N N . ASP A 1 256 ? -4.036 19.650 16.243 1.00 73.12 256 ASP A N 1
ATOM 1986 C CA . ASP A 1 256 ? -4.977 19.623 15.115 1.00 73.12 256 ASP A CA 1
ATOM 1987 C C . ASP A 1 256 ? -4.892 18.318 14.299 1.00 73.12 256 ASP A C 1
ATOM 1989 O O . ASP A 1 256 ? -5.640 18.111 13.338 1.00 73.12 256 ASP A O 1
ATOM 1993 N N . TRP A 1 257 ? -3.957 17.423 14.637 1.00 82.06 257 TRP A N 1
ATOM 1994 C CA . TRP A 1 257 ? -3.771 16.150 13.947 1.00 82.06 257 TRP A CA 1
ATOM 1995 C C . TRP A 1 257 ? -4.514 15.018 14.649 1.00 82.06 257 TRP A C 1
ATOM 1997 O O . TRP A 1 257 ? -4.374 14.811 15.852 1.00 82.06 257 TRP A O 1
ATOM 2007 N N . GLN A 1 258 ? -5.252 14.220 13.875 1.00 84.88 258 GLN A N 1
ATOM 2008 C CA . GLN A 1 258 ? -5.913 13.023 14.390 1.00 84.88 258 GLN A CA 1
ATOM 2009 C C . GLN A 1 258 ? -5.213 11.761 13.896 1.00 84.88 258 GLN A C 1
ATOM 2011 O O . GLN A 1 258 ? -4.860 11.632 12.722 1.00 84.88 258 GLN A O 1
ATOM 2016 N N . MET A 1 259 ? -5.045 10.807 14.812 1.00 87.75 259 MET A N 1
ATOM 2017 C CA . MET A 1 259 ? -4.582 9.467 14.476 1.00 87.75 259 MET A CA 1
ATOM 2018 C C . MET A 1 259 ? -5.593 8.796 13.537 1.00 87.75 259 MET A C 1
ATOM 2020 O O . MET A 1 259 ? -6.794 8.904 13.787 1.00 87.75 259 MET A O 1
ATOM 2024 N N . PRO A 1 260 ? -5.146 8.052 12.505 1.00 90.62 260 PRO A N 1
ATOM 2025 C CA . PRO A 1 260 ? -6.042 7.378 11.564 1.00 90.62 260 PRO A CA 1
ATOM 2026 C C . PRO A 1 260 ? -6.766 6.167 12.173 1.00 90.62 260 PRO A C 1
ATOM 2028 O O . PRO A 1 260 ? -7.249 5.306 11.448 1.00 90.62 260 PRO A O 1
ATOM 2031 N N . TRP A 1 261 ? -6.822 6.079 13.498 1.00 91.38 261 TRP A N 1
ATOM 2032 C CA . TRP A 1 261 ? -7.447 5.014 14.255 1.00 91.38 261 TRP A CA 1
ATOM 2033 C C . TRP A 1 261 ? -8.304 5.644 15.344 1.00 91.38 261 TRP A C 1
ATOM 2035 O O . TRP A 1 261 ? -7.825 6.453 16.143 1.00 91.38 261 TRP A O 1
ATOM 2045 N N . ARG A 1 262 ? -9.578 5.272 15.371 1.00 92.12 262 ARG A N 1
ATOM 2046 C CA . ARG A 1 262 ? -10.512 5.621 16.430 1.00 92.12 262 ARG A CA 1
ATOM 2047 C C . ARG A 1 262 ? -10.380 4.599 17.555 1.00 92.12 262 ARG A C 1
ATOM 2049 O O . ARG A 1 262 ? -10.320 3.399 17.308 1.00 92.12 262 ARG A O 1
ATOM 2056 N N . LEU A 1 263 ? -10.321 5.098 18.784 1.00 91.69 263 LEU A N 1
ATOM 2057 C CA . LEU A 1 263 ? -10.271 4.286 19.995 1.00 91.69 263 LEU A CA 1
ATOM 2058 C C . LEU A 1 263 ? -11.664 4.273 20.622 1.00 91.69 263 LEU A C 1
ATOM 2060 O O . LEU A 1 263 ? -12.197 5.344 20.914 1.00 91.69 263 LEU A O 1
ATOM 2064 N N . ASP A 1 264 ? -12.230 3.089 20.836 1.00 87.44 264 ASP A N 1
ATOM 2065 C CA . ASP A 1 264 ? -13.517 2.905 21.509 1.00 87.44 264 ASP A CA 1
ATOM 2066 C C . ASP A 1 264 ? -13.363 1.984 22.736 1.00 87.44 264 ASP A C 1
ATOM 2068 O O . ASP A 1 264 ? -12.483 1.121 22.797 1.00 87.44 264 ASP A O 1
ATOM 2072 N N . GLY A 1 265 ? -14.222 2.159 23.743 1.00 83.38 265 GLY A N 1
ATOM 2073 C CA . GLY A 1 265 ? -14.172 1.378 24.984 1.00 83.38 265 GLY A CA 1
ATOM 2074 C C . GLY A 1 265 ? -12.938 1.689 25.840 1.00 83.38 265 GLY A C 1
ATOM 2075 O O . GLY A 1 265 ? -12.595 2.849 26.057 1.00 83.38 265 GLY A O 1
ATOM 2076 N N . ASN A 1 266 ? -12.266 0.647 26.337 1.00 84.81 266 ASN A N 1
ATOM 2077 C CA . ASN A 1 266 ? -11.175 0.766 27.316 1.00 84.81 266 ASN A CA 1
ATOM 2078 C C . ASN A 1 266 ? -9.782 0.996 26.698 1.00 84.81 266 ASN A C 1
ATOM 2080 O O . ASN A 1 266 ? -8.757 0.776 27.352 1.00 84.81 266 ASN A O 1
ATOM 2084 N N . TRP A 1 267 ? -9.719 1.422 25.437 1.00 89.94 267 TRP A N 1
ATOM 2085 C CA . TRP A 1 267 ? -8.466 1.775 24.779 1.00 89.94 267 TRP A CA 1
ATOM 2086 C C . TRP A 1 267 ? -8.022 3.191 25.137 1.00 89.94 267 TRP A C 1
ATOM 2088 O O . TRP A 1 267 ? -8.798 4.142 25.101 1.00 89.94 267 TRP A O 1
ATOM 2098 N N . SER A 1 268 ? -6.735 3.357 25.432 1.00 89.75 268 SER A N 1
ATOM 2099 C CA . SER A 1 268 ? -6.126 4.677 25.613 1.00 89.75 268 SER A CA 1
ATOM 2100 C C . SER A 1 268 ? -4.736 4.743 24.990 1.00 89.75 268 SER A C 1
ATOM 2102 O O . SER A 1 268 ? -4.004 3.756 24.977 1.00 89.75 268 SER A O 1
ATOM 2104 N N . LEU A 1 269 ? -4.364 5.915 24.473 1.00 88.56 269 LEU A N 1
ATOM 2105 C CA . LEU A 1 269 ? -3.010 6.196 24.003 1.00 88.56 269 LEU A CA 1
ATOM 2106 C C . LEU A 1 269 ? -2.195 6.779 25.164 1.00 88.56 269 LEU A C 1
ATOM 2108 O O . LEU A 1 269 ? -2.462 7.893 25.615 1.00 88.56 269 LEU A O 1
ATOM 2112 N N . ARG A 1 270 ? -1.189 6.045 25.649 1.00 82.44 270 ARG A N 1
ATOM 2113 C CA . ARG A 1 270 ? -0.288 6.482 26.727 1.00 82.44 270 ARG A CA 1
ATOM 2114 C C . ARG A 1 270 ? 1.156 6.370 26.265 1.00 82.44 270 ARG A C 1
ATOM 2116 O O . ARG A 1 270 ? 1.591 5.311 25.828 1.00 82.44 270 ARG A O 1
ATOM 2123 N N . ASN A 1 271 ? 1.914 7.463 26.361 1.00 79.06 271 ASN A N 1
ATOM 2124 C CA . ASN A 1 271 ? 3.330 7.511 25.968 1.00 79.06 271 ASN A CA 1
ATOM 2125 C C . ASN A 1 271 ? 3.602 6.982 24.542 1.00 79.06 271 ASN A C 1
ATOM 2127 O O . ASN A 1 271 ? 4.604 6.315 24.306 1.00 79.06 271 ASN A O 1
ATOM 2131 N N . GLY A 1 272 ? 2.698 7.261 23.595 1.00 79.06 272 GLY A N 1
ATOM 2132 C CA . GLY A 1 272 ? 2.829 6.815 22.201 1.00 79.06 272 GLY A CA 1
ATOM 2133 C C . GLY A 1 272 ? 2.486 5.342 21.956 1.00 79.06 272 GLY A C 1
ATOM 2134 O O . GLY A 1 272 ? 2.739 4.845 20.866 1.00 79.06 272 GLY A O 1
ATOM 2135 N N . ARG A 1 273 ? 1.916 4.643 22.943 1.00 86.25 273 ARG A N 1
ATOM 2136 C CA . ARG A 1 273 ? 1.505 3.237 22.837 1.00 86.25 273 ARG A CA 1
ATOM 2137 C C . ARG A 1 273 ? 0.028 3.095 23.169 1.00 86.25 273 ARG A C 1
ATOM 2139 O O . ARG A 1 273 ? -0.476 3.783 24.059 1.00 86.25 273 ARG A O 1
ATOM 2146 N N . LEU A 1 274 ? -0.668 2.225 22.444 1.00 91.75 274 LEU A N 1
ATOM 2147 C CA . LEU A 1 274 ? -2.076 1.940 22.718 1.00 91.75 274 LEU A CA 1
ATOM 2148 C C . LEU A 1 274 ? -2.156 0.867 23.798 1.00 91.75 274 LEU A C 1
ATOM 2150 O O . LEU A 1 274 ? -1.540 -0.188 23.673 1.00 91.75 274 LEU A O 1
ATOM 2154 N N . THR A 1 275 ? -2.897 1.148 24.863 1.00 91.38 275 THR A N 1
ATOM 2155 C CA . THR A 1 275 ? -3.073 0.239 25.997 1.00 91.38 275 THR A CA 1
ATOM 2156 C C . THR A 1 275 ? -4.550 -0.024 26.224 1.00 91.38 275 THR A C 1
ATOM 2158 O O . THR A 1 275 ? -5.335 0.926 26.310 1.00 91.38 275 THR A O 1
ATOM 2161 N N . HIS A 1 276 ? -4.895 -1.300 26.338 1.00 89.88 276 HIS A N 1
ATOM 2162 C CA . HIS A 1 276 ? -6.190 -1.795 26.775 1.00 89.88 276 HIS A CA 1
ATOM 2163 C C . HIS A 1 276 ? -6.093 -2.193 28.247 1.00 89.88 276 HIS A C 1
ATOM 2165 O O . HIS A 1 276 ? -5.175 -2.923 28.628 1.00 89.88 276 HIS A O 1
ATOM 2171 N N . GLN A 1 277 ? -7.030 -1.720 29.067 1.00 83.12 277 GLN A N 1
ATOM 2172 C CA . GLN A 1 277 ? -7.123 -2.098 30.476 1.00 83.12 277 GLN A CA 1
ATOM 2173 C C . GLN A 1 277 ? -8.485 -2.715 30.758 1.00 83.12 277 GLN A C 1
ATOM 2175 O O . GLN A 1 277 ? -9.518 -2.138 30.413 1.00 83.12 277 GLN A O 1
ATOM 2180 N N . THR A 1 278 ? -8.502 -3.864 31.426 1.00 73.62 278 THR A N 1
ATOM 2181 C CA . THR A 1 278 ? -9.769 -4.445 31.877 1.00 73.62 278 THR A CA 1
ATOM 2182 C C . THR A 1 278 ? -10.217 -3.723 33.150 1.00 73.62 278 THR A C 1
ATOM 2184 O O . THR A 1 278 ? -9.732 -4.001 34.245 1.00 73.62 278 THR A O 1
ATOM 2187 N N . VAL A 1 279 ? -11.123 -2.749 33.021 1.00 58.62 279 VAL A N 1
ATOM 2188 C CA . VAL A 1 279 ? -11.765 -2.108 34.180 1.00 58.62 279 VAL A CA 1
ATOM 2189 C C . VAL A 1 279 ? -12.819 -3.071 34.732 1.00 58.62 279 VAL A C 1
ATOM 2191 O O . VAL A 1 279 ? -13.586 -3.638 33.958 1.00 58.62 279 VAL A O 1
ATOM 2194 N N . GLY A 1 280 ? -12.831 -3.288 36.051 1.00 50.00 280 GLY A N 1
ATOM 2195 C CA . GLY A 1 280 ? -13.681 -4.264 36.748 1.00 50.00 280 GLY A CA 1
ATOM 2196 C C . GLY A 1 280 ? -15.186 -3.962 36.729 1.00 50.00 280 GLY A C 1
ATOM 2197 O O . GLY A 1 280 ? -15.779 -3.767 37.786 1.00 50.00 280 GLY A O 1
ATOM 2198 N N . GLU A 1 281 ? -15.801 -3.948 35.551 1.00 40.81 281 GLU A N 1
ATOM 2199 C CA . GLU A 1 281 ? -17.253 -3.955 35.363 1.00 40.81 281 GLU A CA 1
ATOM 2200 C C . GLU A 1 281 ? -17.768 -5.411 35.344 1.00 40.81 281 GLU A C 1
ATOM 2202 O O . GLU A 1 281 ? -17.175 -6.276 34.689 1.00 40.81 281 GLU A O 1
ATOM 2207 N N . PRO A 1 282 ? -18.847 -5.728 36.082 1.00 39.50 282 PRO A N 1
ATOM 2208 C CA . PRO A 1 282 ? -19.392 -7.075 36.156 1.00 39.50 282 PRO A CA 1
ATOM 2209 C C . PRO A 1 282 ? -20.073 -7.437 34.835 1.00 39.50 282 PRO A C 1
ATOM 2211 O O . PRO A 1 282 ? -20.911 -6.686 34.350 1.00 39.50 282 PRO A O 1
ATOM 2214 N N . PHE A 1 283 ? -19.719 -8.606 34.291 1.00 40.31 283 PHE A N 1
ATOM 2215 C CA . PHE A 1 283 ? -20.375 -9.334 33.197 1.00 40.31 283 PHE A CA 1
ATOM 2216 C C . PHE A 1 283 ? -21.773 -8.808 32.804 1.00 40.31 283 PHE A C 1
ATOM 2218 O O . PHE A 1 283 ? -22.798 -9.295 33.283 1.00 40.31 283 PHE A O 1
ATOM 2225 N N . GLY A 1 284 ? -21.803 -7.839 31.888 1.00 36.72 284 GLY A N 1
ATOM 2226 C CA . GLY A 1 284 ? -22.974 -7.510 31.086 1.00 36.72 284 GLY A CA 1
ATOM 2227 C C . GLY A 1 284 ? -22.998 -8.432 29.873 1.00 36.72 284 GLY A C 1
ATOM 2228 O O . GLY A 1 284 ? -22.015 -8.531 29.145 1.00 36.72 284 GLY A O 1
ATOM 2229 N N . THR A 1 285 ? -24.102 -9.141 29.667 1.00 33.12 285 THR A N 1
ATOM 2230 C CA . THR A 1 285 ? -24.295 -10.189 28.649 1.00 33.12 285 THR A CA 1
ATOM 2231 C C . THR A 1 285 ? -24.381 -9.685 27.202 1.00 33.12 285 THR A C 1
ATOM 2233 O O . THR A 1 285 ? -24.936 -10.386 26.359 1.00 33.12 285 THR A O 1
ATOM 2236 N N . ASP A 1 286 ? -23.839 -8.507 26.887 1.00 34.97 286 ASP A N 1
ATOM 2237 C CA . ASP A 1 286 ? -23.800 -8.002 25.515 1.00 34.97 286 ASP A CA 1
ATOM 2238 C C . ASP A 1 286 ? -22.418 -8.252 24.899 1.00 34.97 286 ASP A C 1
ATOM 2240 O O . ASP A 1 286 ? -21.461 -7.499 25.064 1.00 34.97 286 ASP A O 1
ATOM 2244 N N . VAL A 1 287 ? -22.315 -9.374 24.188 1.00 41.81 287 VAL A N 1
ATOM 2245 C CA . VAL A 1 287 ? -21.108 -9.883 23.513 1.00 41.81 287 VAL A CA 1
ATOM 2246 C C . VAL A 1 287 ? -20.632 -8.950 22.374 1.00 41.81 287 VAL A C 1
ATOM 2248 O O . VAL A 1 287 ? -19.596 -9.195 21.764 1.00 41.81 287 VAL A O 1
ATOM 2251 N N . GLN A 1 288 ? -21.350 -7.857 22.083 1.00 42.12 288 GLN A N 1
ATOM 2252 C CA . GLN A 1 288 ? -21.176 -7.070 20.857 1.00 42.12 288 GLN A CA 1
ATOM 2253 C C . GLN A 1 288 ? -20.339 -5.783 20.951 1.00 42.12 288 GLN A C 1
ATOM 2255 O O . GLN A 1 288 ? -20.036 -5.213 19.907 1.00 42.12 288 GLN A O 1
ATOM 2260 N N . GLN A 1 289 ? -19.899 -5.329 22.128 1.00 51.22 289 GLN A N 1
ATOM 2261 C CA . GLN A 1 289 ? -18.994 -4.168 22.230 1.00 51.22 289 GLN A CA 1
ATOM 2262 C C . GLN A 1 289 ? -17.668 -4.543 22.893 1.00 51.22 289 GLN A C 1
ATOM 2264 O O . GLN A 1 289 ? -17.324 -4.065 23.971 1.00 51.22 289 GLN A O 1
ATOM 2269 N N . ALA A 1 290 ? -16.899 -5.417 22.237 1.00 58.97 290 ALA A N 1
ATOM 2270 C CA . ALA A 1 290 ? -15.478 -5.532 22.549 1.00 58.97 290 ALA A CA 1
ATOM 2271 C C . ALA A 1 290 ? -14.804 -4.164 22.341 1.00 58.97 290 ALA A C 1
ATOM 2273 O O . ALA A 1 290 ? -15.111 -3.460 21.377 1.00 58.97 290 ALA A O 1
ATOM 2274 N N . ALA A 1 291 ? -13.889 -3.782 23.235 1.00 76.06 291 ALA A N 1
ATOM 2275 C CA . ALA A 1 291 ? -13.122 -2.554 23.066 1.00 76.06 291 ALA A CA 1
ATOM 2276 C C . ALA A 1 291 ? -12.285 -2.664 21.786 1.00 76.06 291 ALA A C 1
ATOM 2278 O O . ALA A 1 291 ? -11.501 -3.608 21.629 1.00 76.06 291 ALA A O 1
ATOM 2279 N N . SER A 1 292 ? -12.431 -1.701 20.877 1.00 86.88 292 SER A N 1
ATOM 2280 C CA . SER A 1 292 ? -11.843 -1.775 19.542 1.00 86.88 292 SER A CA 1
ATOM 2281 C C . SER A 1 292 ? -11.004 -0.556 19.181 1.00 86.88 292 SER A C 1
ATOM 2283 O O . SER A 1 292 ? -11.290 0.573 19.579 1.00 86.88 292 SER A O 1
ATOM 2285 N N . ILE A 1 293 ? -9.992 -0.802 18.356 1.00 91.81 293 ILE A N 1
ATOM 2286 C CA . ILE A 1 293 ? -9.253 0.206 17.605 1.00 91.81 293 ILE A CA 1
ATOM 2287 C C . ILE A 1 293 ? -9.717 0.081 16.154 1.00 91.81 293 ILE A C 1
ATOM 2289 O O . ILE A 1 293 ? -9.315 -0.862 15.472 1.00 91.81 293 ILE A O 1
ATOM 2293 N N . SER A 1 294 ? -10.581 0.981 15.685 1.00 93.50 294 SER A N 1
ATOM 2294 C CA . SER A 1 294 ? -11.118 0.934 14.320 1.00 93.50 294 SER A CA 1
ATOM 2295 C C . SER A 1 294 ? -10.393 1.915 13.407 1.00 93.50 294 SER A C 1
ATOM 2297 O O . SER A 1 294 ? -10.035 3.021 13.817 1.00 93.50 294 SER A O 1
ATOM 2299 N N . LEU A 1 295 ? -10.169 1.536 12.154 1.00 93.81 295 LEU A N 1
ATOM 2300 C CA . LEU A 1 295 ? -9.578 2.420 11.162 1.00 93.81 295 LEU A CA 1
ATOM 2301 C C . LEU A 1 295 ? -10.512 3.617 10.952 1.00 93.81 295 LEU A C 1
ATOM 2303 O O . LEU A 1 295 ? -11.729 3.488 10.887 1.00 93.81 295 LEU A O 1
ATOM 2307 N N . ARG A 1 296 ? -9.934 4.806 10.880 1.00 92.12 296 ARG A N 1
ATOM 2308 C CA . ARG A 1 296 ? -10.620 6.041 10.508 1.00 92.12 296 ARG A CA 1
ATOM 2309 C C . ARG A 1 296 ? -9.599 6.920 9.817 1.00 92.12 296 ARG A C 1
ATOM 2311 O O . ARG A 1 296 ? -9.041 7.829 10.427 1.00 92.12 296 ARG A O 1
ATOM 2318 N N . TYR A 1 297 ? -9.281 6.573 8.571 1.00 90.06 297 TYR A N 1
ATOM 2319 C CA . TYR A 1 297 ? -8.150 7.179 7.884 1.00 90.06 297 TYR A CA 1
ATOM 2320 C C . TYR A 1 297 ? -8.355 8.692 7.735 1.00 90.06 297 TYR A C 1
ATOM 2322 O O . TYR A 1 297 ? -9.267 9.174 7.060 1.00 90.06 297 TYR A O 1
ATOM 2330 N N . TRP A 1 298 ? -7.504 9.436 8.437 1.00 89.19 298 TRP A N 1
ATOM 2331 C CA . TRP A 1 298 ? -7.594 10.880 8.558 1.00 89.19 298 TRP A CA 1
ATOM 2332 C C . TRP A 1 298 ? -6.462 11.535 7.777 1.00 89.19 298 TRP A C 1
ATOM 2334 O O . TRP A 1 298 ? -5.294 11.150 7.891 1.00 89.19 298 TRP A O 1
ATOM 2344 N N . ARG A 1 299 ? -6.804 12.552 6.985 1.00 86.69 299 ARG A N 1
ATOM 2345 C CA . ARG A 1 299 ? -5.862 13.297 6.154 1.00 86.69 299 ARG A CA 1
ATOM 2346 C C . ARG A 1 299 ? -5.781 14.751 6.607 1.00 86.69 299 ARG A C 1
ATOM 2348 O O . ARG A 1 299 ? -6.783 15.457 6.678 1.00 86.69 299 ARG A O 1
ATOM 2355 N N . ALA A 1 300 ? -4.555 15.218 6.843 1.00 79.69 300 ALA A N 1
ATOM 2356 C CA . ALA A 1 300 ? -4.313 16.576 7.331 1.00 79.69 300 ALA A CA 1
ATOM 2357 C C . ALA A 1 300 ? -4.561 17.656 6.280 1.00 79.69 300 ALA A C 1
ATOM 2359 O O . ALA A 1 300 ? -5.096 18.715 6.583 1.00 79.69 300 ALA A O 1
ATOM 2360 N N . THR A 1 301 ? -4.089 17.424 5.053 1.00 79.81 301 THR A N 1
ATOM 2361 C CA . THR A 1 301 ? -4.089 18.430 3.988 1.00 79.81 301 THR A CA 1
ATOM 2362 C C . THR A 1 301 ? -4.115 17.788 2.601 1.00 79.81 301 THR A C 1
ATOM 2364 O O . THR A 1 301 ? -3.684 16.645 2.401 1.00 79.81 301 THR A O 1
ATOM 2367 N N . GLY A 1 302 ? -4.562 18.574 1.618 1.00 80.94 302 GLY A N 1
ATOM 2368 C CA . GLY A 1 302 ? -4.528 18.208 0.204 1.00 80.94 302 GLY A CA 1
ATOM 2369 C C . GLY A 1 302 ? -5.562 17.148 -0.161 1.00 80.94 302 GLY A C 1
ATOM 2370 O O . GLY A 1 302 ? -6.634 17.091 0.428 1.00 80.94 302 GLY A O 1
ATOM 2371 N N . GLY A 1 303 ? -5.231 16.324 -1.148 1.00 80.44 303 GLY A N 1
ATOM 2372 C CA . GLY A 1 303 ? -6.115 15.282 -1.655 1.00 80.44 303 GLY A CA 1
ATOM 2373 C C . GLY A 1 303 ? -7.008 15.716 -2.801 1.00 80.44 303 GLY A C 1
ATOM 2374 O O . GLY A 1 303 ? -7.101 16.897 -3.140 1.00 80.44 303 GLY A O 1
ATOM 2375 N N . THR A 1 304 ? -7.601 14.709 -3.431 1.00 81.00 304 THR A N 1
ATOM 2376 C CA . THR A 1 304 ? -8.476 14.858 -4.599 1.00 81.00 304 THR A CA 1
ATOM 2377 C C . THR A 1 304 ? -9.836 14.184 -4.416 1.00 81.00 304 THR A C 1
ATOM 2379 O O . THR A 1 304 ? -10.659 14.262 -5.325 1.00 81.00 304 THR A O 1
ATOM 2382 N N . HIS A 1 305 ? -10.077 13.567 -3.253 1.00 87.50 305 HIS A N 1
ATOM 2383 C CA . HIS A 1 305 ? -11.360 12.976 -2.874 1.00 87.50 305 HIS A CA 1
ATOM 2384 C C . HIS A 1 305 ? -12.440 14.051 -2.735 1.00 87.50 305 HIS A C 1
ATOM 2386 O O . HIS A 1 305 ? -12.128 15.214 -2.482 1.00 87.50 305 HIS A O 1
ATOM 2392 N N . VAL A 1 306 ? -13.703 13.673 -2.919 1.00 89.25 306 VAL A N 1
ATOM 2393 C CA . VAL A 1 306 ? -14.832 14.610 -2.873 1.00 89.25 306 VAL A CA 1
ATOM 2394 C C . VAL A 1 306 ? -15.664 14.340 -1.624 1.00 89.25 306 VAL A C 1
ATOM 2396 O O . VAL A 1 306 ? -15.937 13.189 -1.287 1.00 89.25 306 VAL A O 1
ATOM 2399 N N . SER A 1 307 ? -16.055 15.406 -0.932 1.00 93.12 307 SER A N 1
ATOM 2400 C CA . SER A 1 307 ? -16.970 15.372 0.209 1.00 93.12 307 SER A CA 1
ATOM 2401 C C . SER A 1 307 ? -18.146 16.307 -0.039 1.00 93.12 307 SER A C 1
ATOM 2403 O O . SER A 1 307 ? -17.973 17.389 -0.603 1.00 93.12 307 SER A O 1
ATOM 2405 N N . GLU A 1 308 ? -19.333 15.904 0.405 1.00 94.75 308 GLU A N 1
ATOM 2406 C CA . GLU A 1 308 ? -20.575 16.649 0.204 1.00 94.75 308 GLU A CA 1
ATOM 2407 C C . GLU A 1 308 ? -21.389 16.731 1.495 1.00 94.75 308 GLU A C 1
ATOM 2409 O O . GLU A 1 308 ? -21.381 15.813 2.317 1.00 94.75 308 GLU A O 1
ATOM 2414 N N . VAL A 1 309 ? -22.103 17.843 1.669 1.00 95.69 309 VAL A N 1
ATOM 2415 C CA . VAL A 1 309 ? -23.076 18.047 2.748 1.00 95.69 309 VAL A CA 1
ATOM 2416 C C . VAL A 1 309 ? -24.331 18.692 2.179 1.00 95.69 309 VAL A C 1
ATOM 2418 O O . VAL A 1 309 ? -24.249 19.716 1.505 1.00 95.69 309 VAL A O 1
ATOM 2421 N N . ALA A 1 310 ? -25.495 18.126 2.494 1.00 95.31 310 ALA A N 1
ATOM 2422 C CA . ALA A 1 310 ? -26.788 18.678 2.098 1.00 95.31 310 ALA A CA 1
ATOM 2423 C C . ALA A 1 310 ? -27.093 20.010 2.800 1.00 95.31 310 ALA A C 1
ATOM 2425 O O . ALA A 1 310 ? -26.969 20.120 4.028 1.00 95.31 310 ALA A O 1
ATOM 2426 N N . VAL A 1 311 ? -27.511 21.002 2.008 1.00 95.81 311 VAL A N 1
ATOM 2427 C CA . VAL A 1 311 ? -27.966 22.331 2.440 1.00 95.81 311 VAL A CA 1
ATOM 2428 C C . VAL A 1 311 ? -28.989 22.844 1.425 1.00 95.81 311 VAL A C 1
ATOM 2430 O O . VAL A 1 311 ? -28.589 23.137 0.298 1.00 95.81 311 VAL A O 1
ATOM 2433 N N . PRO A 1 312 ? -30.267 23.025 1.791 1.00 96.12 312 PRO A N 1
ATOM 2434 C CA . PRO A 1 312 ? -31.291 23.534 0.883 1.00 96.12 312 PRO A CA 1
ATOM 2435 C C . PRO A 1 312 ? -30.890 24.861 0.234 1.00 96.12 312 PRO A C 1
ATOM 2437 O O . PRO A 1 312 ? -30.345 25.751 0.899 1.00 96.12 312 PRO A O 1
ATOM 2440 N N . TRP A 1 313 ? -31.209 25.050 -1.049 1.00 95.00 313 TRP A N 1
ATOM 2441 C CA . TRP A 1 313 ? -30.791 26.257 -1.771 1.00 95.00 313 TRP A CA 1
ATOM 2442 C C . TRP A 1 313 ? -31.418 27.520 -1.185 1.00 95.00 313 TRP A C 1
ATOM 2444 O O . TRP A 1 313 ? -30.772 28.566 -1.113 1.00 95.00 313 TRP A O 1
ATOM 2454 N N . ALA A 1 314 ? -32.656 27.418 -0.698 1.00 93.62 314 ALA A N 1
ATOM 2455 C CA . ALA A 1 314 ? -33.344 28.515 -0.024 1.00 93.62 314 ALA A CA 1
ATOM 2456 C C . ALA A 1 314 ? -32.561 29.052 1.189 1.00 93.62 314 ALA A C 1
ATOM 2458 O O . ALA A 1 314 ? -32.564 30.261 1.418 1.00 93.62 314 ALA A O 1
ATOM 2459 N N . ALA A 1 315 ? -31.869 28.174 1.920 1.00 91.44 315 ALA A N 1
ATOM 2460 C CA . ALA A 1 315 ? -31.057 28.529 3.078 1.00 91.44 315 ALA A CA 1
ATOM 2461 C C . ALA A 1 315 ? -29.626 28.937 2.693 1.00 91.44 315 ALA A C 1
ATOM 2463 O O . ALA A 1 315 ? -29.057 29.840 3.299 1.00 91.44 315 ALA A O 1
ATOM 2464 N N . ALA A 1 316 ? -29.048 28.309 1.665 1.00 93.44 316 ALA A N 1
ATOM 2465 C CA . ALA A 1 316 ? -27.671 28.562 1.246 1.00 93.44 316 ALA A CA 1
ATOM 2466 C C . ALA A 1 316 ? -27.501 29.807 0.362 1.00 93.44 316 ALA A C 1
ATOM 2468 O O . ALA A 1 316 ? -26.406 30.360 0.308 1.00 93.44 316 ALA A O 1
ATOM 2469 N N . ARG A 1 317 ? -28.542 30.252 -0.357 1.00 94.31 317 ARG A N 1
ATOM 2470 C CA . ARG A 1 317 ? -28.415 31.219 -1.463 1.00 94.31 317 ARG A CA 1
ATOM 2471 C C . ARG A 1 317 ? -27.672 32.502 -1.104 1.00 94.31 317 ARG A C 1
ATOM 2473 O O . ARG A 1 317 ? -26.728 32.863 -1.802 1.00 94.31 317 ARG A O 1
ATOM 2480 N N . ALA A 1 318 ? -28.128 33.201 -0.067 1.00 93.94 318 ALA A N 1
ATOM 2481 C CA . ALA A 1 318 ? -27.583 34.509 0.289 1.00 93.94 318 ALA A CA 1
ATOM 2482 C C . ALA A 1 318 ? -26.124 34.398 0.757 1.00 93.94 318 ALA A C 1
ATOM 2484 O O . ALA A 1 318 ? -25.277 35.179 0.327 1.00 93.94 318 ALA A O 1
ATOM 2485 N N . ASP A 1 319 ? -25.825 33.397 1.588 1.00 94.75 319 ASP A N 1
ATOM 2486 C CA . ASP A 1 319 ? -24.477 33.162 2.105 1.00 94.75 319 ASP A CA 1
ATOM 2487 C C . ASP A 1 319 ? -23.525 32.658 1.014 1.00 94.75 319 ASP A C 1
ATOM 2489 O O . ASP A 1 319 ? -22.385 33.115 0.934 1.00 94.75 319 ASP A O 1
ATOM 2493 N N . TRP A 1 320 ? -23.988 31.777 0.122 1.00 94.25 320 TRP A N 1
ATOM 2494 C CA . TRP A 1 320 ? -23.192 31.286 -1.002 1.00 94.25 320 TRP A CA 1
ATOM 2495 C C . TRP A 1 320 ? -22.848 32.399 -1.992 1.00 94.25 320 TRP A C 1
ATOM 2497 O O . TRP A 1 320 ? -21.698 32.496 -2.410 1.00 94.25 320 TRP A O 1
ATOM 2507 N N . GLU A 1 321 ? -23.801 33.267 -2.350 1.00 92.44 321 GLU A N 1
ATOM 2508 C CA . GLU A 1 321 ? -23.546 34.412 -3.237 1.00 92.44 321 GLU A CA 1
ATOM 2509 C C . GLU A 1 321 ? -22.519 35.383 -2.615 1.00 92.44 321 GLU A C 1
ATOM 2511 O O . GLU A 1 321 ? -21.598 35.820 -3.311 1.00 92.44 321 GLU A O 1
ATOM 2516 N N . LYS A 1 322 ? -22.603 35.646 -1.299 1.00 91.31 322 LYS A N 1
ATOM 2517 C CA . LYS A 1 322 ? -21.596 36.428 -0.554 1.00 91.31 322 LYS A CA 1
ATOM 2518 C C . LYS A 1 322 ? -20.221 35.755 -0.565 1.00 91.31 322 LYS A C 1
ATOM 2520 O O . LYS A 1 322 ? -19.228 36.399 -0.902 1.00 91.31 322 LYS A O 1
ATOM 2525 N N . CYS A 1 323 ? -20.156 34.464 -0.231 1.00 89.50 323 CYS A N 1
ATOM 2526 C CA . CYS A 1 323 ? -18.906 33.704 -0.219 1.00 89.50 323 CYS A CA 1
ATOM 2527 C C . CYS A 1 323 ? -18.276 33.647 -1.611 1.00 89.50 323 CYS A C 1
ATOM 2529 O O . CYS A 1 323 ? -17.068 33.810 -1.741 1.00 89.50 323 CYS A O 1
ATOM 2531 N N . LEU A 1 324 ? -19.075 33.453 -2.661 1.00 88.62 324 LEU A N 1
ATOM 2532 C CA . LEU A 1 324 ? -18.595 33.408 -4.038 1.00 88.62 324 LEU A CA 1
ATOM 2533 C C . LEU A 1 324 ? -17.978 34.744 -4.461 1.00 88.62 324 LEU A C 1
ATOM 2535 O O . LEU A 1 324 ? -16.896 34.743 -5.045 1.00 88.62 324 LEU A O 1
ATOM 2539 N N . ALA A 1 325 ? -18.625 35.865 -4.130 1.00 88.00 325 ALA A N 1
ATOM 2540 C CA . ALA A 1 325 ? -18.081 37.197 -4.384 1.00 88.00 325 ALA A CA 1
ATOM 2541 C C . ALA A 1 325 ? -16.763 37.420 -3.624 1.00 88.00 325 ALA A C 1
ATOM 2543 O O . ALA A 1 325 ? -15.771 37.827 -4.222 1.00 88.00 325 ALA A O 1
ATOM 2544 N N . ALA 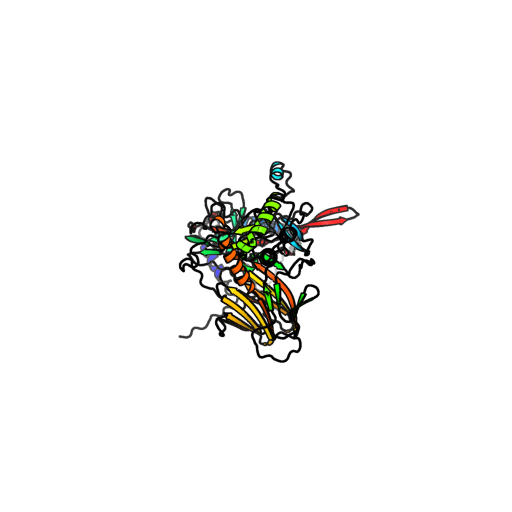A 1 326 ? -16.713 37.068 -2.336 1.00 86.38 326 ALA A N 1
ATOM 2545 C CA . ALA A 1 326 ? -15.500 37.191 -1.528 1.00 86.38 326 ALA A CA 1
ATOM 2546 C C . ALA A 1 326 ? -14.357 36.279 -2.022 1.00 86.38 326 ALA A C 1
ATOM 2548 O O . ALA A 1 326 ? -13.190 36.665 -1.998 1.00 86.38 326 ALA A O 1
ATOM 2549 N N . MET A 1 327 ? -14.671 35.072 -2.507 1.00 83.88 327 MET A N 1
ATOM 2550 C CA . MET A 1 327 ? -13.680 34.128 -3.039 1.00 83.88 327 MET A CA 1
ATOM 2551 C C . MET A 1 327 ? -13.042 34.600 -4.349 1.00 83.88 327 MET A C 1
ATOM 2553 O O . MET A 1 327 ? -11.892 34.249 -4.602 1.00 83.88 327 MET A O 1
ATOM 2557 N N . GLN A 1 328 ? -13.733 35.406 -5.165 1.00 78.69 328 GLN A N 1
ATOM 2558 C CA . GLN A 1 328 ? -13.156 35.984 -6.390 1.00 78.69 328 GLN A CA 1
ATOM 2559 C C . GLN A 1 328 ? -11.963 36.909 -6.105 1.00 78.69 328 GLN A C 1
ATOM 2561 O O . GLN A 1 328 ? -11.099 37.073 -6.963 1.00 78.69 328 GLN A O 1
ATOM 2566 N N . GLU A 1 329 ? -11.875 37.458 -4.892 1.00 78.50 329 GLU A N 1
ATOM 2567 C CA . GLU A 1 329 ? -10.763 38.297 -4.429 1.00 78.50 329 GLU A CA 1
ATOM 2568 C C . GLU A 1 329 ? -9.627 37.482 -3.766 1.00 78.50 329 GLU A C 1
ATOM 2570 O O . GLU A 1 329 ? -8.630 38.039 -3.300 1.00 78.50 329 GLU A O 1
ATOM 2575 N N . ARG A 1 330 ? -9.758 36.148 -3.705 1.00 70.38 330 ARG A N 1
ATOM 2576 C CA . ARG A 1 330 ? -8.845 35.203 -3.035 1.00 70.38 330 ARG A CA 1
ATOM 2577 C C . ARG A 1 330 ? -8.130 34.286 -4.054 1.00 70.38 330 ARG A C 1
ATOM 2579 O O . ARG A 1 330 ? -8.395 34.358 -5.253 1.00 70.38 330 ARG A O 1
ATOM 2586 N N . PRO A 1 331 ? -7.174 33.429 -3.631 1.00 64.62 331 PRO A N 1
ATOM 2587 C CA . PRO A 1 331 ? -6.432 32.562 -4.550 1.00 64.62 331 PRO A CA 1
ATOM 2588 C C . PRO A 1 331 ? -7.329 31.608 -5.363 1.00 64.62 331 PRO A C 1
ATOM 2590 O O . PRO A 1 331 ? -8.241 30.983 -4.824 1.00 64.62 331 PRO A O 1
ATOM 2593 N N . ILE A 1 332 ? -6.985 31.394 -6.642 1.00 62.31 332 ILE A N 1
ATOM 2594 C CA . ILE A 1 332 ? -7.716 30.544 -7.616 1.00 62.31 332 ILE A CA 1
ATOM 2595 C C . ILE A 1 332 ? -7.964 29.106 -7.105 1.00 62.31 332 ILE A C 1
ATOM 2597 O O . ILE A 1 332 ? -8.937 28.447 -7.482 1.00 62.31 332 ILE A O 1
ATOM 2601 N N . SER A 1 333 ? -7.105 28.598 -6.217 1.00 67.00 333 SER A N 1
ATOM 2602 C CA . SER A 1 333 ? -7.205 27.240 -5.670 1.00 67.00 333 SER A CA 1
ATOM 2603 C C . SER A 1 333 ? -8.438 26.997 -4.791 1.00 67.00 333 SER A C 1
ATOM 2605 O O . SER A 1 333 ? -8.777 25.841 -4.556 1.00 67.00 333 SER A O 1
ATOM 2607 N N . TRP A 1 334 ? -9.109 28.044 -4.303 1.00 70.00 334 TRP A N 1
ATOM 2608 C CA . TRP A 1 334 ? -10.306 27.913 -3.463 1.00 70.00 334 TRP A CA 1
ATOM 2609 C C . TRP A 1 334 ? -11.559 27.687 -4.311 1.00 70.00 334 TRP A C 1
ATOM 2611 O O . TRP A 1 334 ? -12.276 26.708 -4.110 1.00 70.00 334 TRP A O 1
ATOM 2621 N N . ILE A 1 335 ? -11.749 28.536 -5.324 1.00 64.62 335 ILE A N 1
ATOM 2622 C CA . ILE A 1 335 ? -12.880 28.497 -6.268 1.00 64.62 335 ILE A CA 1
ATOM 2623 C C . ILE A 1 335 ? -12.938 27.157 -7.013 1.00 64.62 335 ILE A C 1
ATOM 2625 O O . ILE A 1 335 ? -14.003 26.649 -7.340 1.00 64.62 335 ILE A O 1
ATOM 2629 N N . THR A 1 336 ? -11.776 26.563 -7.276 1.00 76.25 336 THR A N 1
ATOM 2630 C CA . THR A 1 336 ? -11.677 25.286 -7.992 1.00 76.25 336 THR A CA 1
ATOM 2631 C C . THR A 1 336 ? -11.996 24.065 -7.127 1.00 76.25 336 THR A C 1
ATOM 2633 O O . THR A 1 336 ? -12.169 22.979 -7.675 1.00 76.25 336 THR A O 1
ATOM 2636 N N . ARG A 1 337 ? -12.076 24.212 -5.796 1.00 85.75 337 ARG A N 1
ATOM 2637 C CA . ARG A 1 337 ? -12.282 23.095 -4.858 1.00 85.75 337 ARG A CA 1
ATOM 2638 C C . ARG A 1 337 ? -13.643 23.097 -4.185 1.00 85.75 337 ARG A C 1
ATOM 2640 O O . ARG A 1 337 ? -14.161 22.014 -3.942 1.00 85.75 337 ARG A O 1
ATOM 2647 N N . LEU A 1 338 ? -14.179 24.268 -3.848 1.00 90.62 338 LEU A N 1
ATOM 2648 C CA . LEU A 1 338 ? -15.463 24.412 -3.165 1.00 90.62 338 LEU A CA 1
ATOM 2649 C C . LEU A 1 338 ? -16.538 24.829 -4.168 1.00 90.62 338 LEU A C 1
ATOM 2651 O O . LEU A 1 338 ? -16.388 25.839 -4.853 1.00 90.62 338 LEU A O 1
ATOM 2655 N N . GLN A 1 339 ? -17.630 24.076 -4.236 1.00 91.19 339 GLN A N 1
ATOM 2656 C CA . GLN A 1 339 ? -18.740 24.337 -5.147 1.00 91.19 339 GLN A CA 1
ATOM 2657 C C . GLN A 1 339 ? -20.072 24.081 -4.450 1.00 91.19 339 GLN A C 1
ATOM 2659 O O . GLN A 1 339 ? -20.163 23.244 -3.557 1.00 91.19 339 GLN A O 1
ATOM 2664 N N . TYR A 1 340 ? -21.111 24.788 -4.878 1.00 92.56 340 TYR A N 1
ATOM 2665 C CA . TYR A 1 340 ? -22.478 24.500 -4.472 1.00 92.56 340 TYR A CA 1
ATOM 2666 C C . TYR A 1 340 ? -23.253 23.966 -5.673 1.00 92.56 340 TYR A C 1
ATOM 2668 O O . TYR A 1 340 ? -23.339 24.634 -6.708 1.00 92.56 340 TYR A O 1
ATOM 2676 N N . ASP A 1 341 ? -23.815 22.772 -5.527 1.00 92.00 341 ASP A N 1
ATOM 2677 C CA . ASP A 1 341 ? -24.641 22.124 -6.535 1.00 92.00 341 ASP A CA 1
ATOM 2678 C C . ASP A 1 341 ? -26.110 22.484 -6.289 1.00 92.00 341 ASP A C 1
ATOM 2680 O O . ASP A 1 341 ? -26.714 22.064 -5.303 1.00 92.00 341 ASP A O 1
ATOM 2684 N N . ARG A 1 342 ? -26.680 23.307 -7.175 1.00 90.88 342 ARG A N 1
ATOM 2685 C CA . ARG A 1 342 ? -28.063 23.790 -7.041 1.00 90.88 342 ARG A CA 1
ATOM 2686 C C . ARG A 1 342 ? -29.114 22.730 -7.332 1.00 90.88 342 ARG A C 1
ATOM 2688 O O . ARG A 1 342 ? -30.230 22.880 -6.852 1.00 90.88 342 ARG A O 1
ATOM 2695 N N . GLU A 1 343 ? -28.794 21.724 -8.136 1.00 90.06 343 GLU A N 1
ATOM 2696 C CA . GLU A 1 343 ? -29.759 20.684 -8.497 1.00 90.06 343 GLU A CA 1
ATOM 2697 C C . GLU A 1 343 ? -29.870 19.642 -7.387 1.00 90.06 343 GLU A C 1
ATOM 2699 O O . GLU A 1 343 ? -30.968 19.189 -7.078 1.00 90.06 343 GLU A O 1
ATOM 2704 N N . GLN A 1 344 ? -28.738 19.303 -6.767 1.00 90.12 344 GLN A N 1
ATOM 2705 C CA . GLN A 1 344 ? -28.669 18.348 -5.657 1.00 90.12 344 GLN A CA 1
ATOM 2706 C C . GLN A 1 344 ? -28.819 19.004 -4.275 1.00 90.12 344 GLN A C 1
ATOM 2708 O O . GLN A 1 344 ? -28.940 18.300 -3.278 1.00 90.12 344 GLN A O 1
ATOM 2713 N N . GLU A 1 345 ? -28.798 20.339 -4.203 1.00 95.19 345 GLU A N 1
ATOM 2714 C CA . GLU A 1 345 ? -28.805 21.116 -2.956 1.00 95.19 345 GLU A CA 1
ATOM 2715 C C . GLU A 1 345 ? -27.699 20.685 -1.971 1.00 95.19 345 GLU A C 1
ATOM 2717 O O . GLU A 1 345 ? -27.928 20.481 -0.774 1.00 95.19 345 GLU A O 1
ATOM 2722 N N . VAL A 1 346 ? -26.468 20.538 -2.471 1.00 95.06 346 VAL A N 1
ATOM 2723 C CA . VAL A 1 346 ? -25.301 20.145 -1.662 1.00 95.06 346 VAL A CA 1
ATOM 2724 C C . VAL A 1 346 ? -24.158 21.151 -1.773 1.00 95.06 346 VAL A C 1
ATOM 2726 O O . VAL A 1 346 ? -23.868 21.697 -2.840 1.00 95.06 346 VAL A O 1
ATOM 2729 N N . LEU A 1 347 ? -23.458 21.358 -0.657 1.00 94.88 347 LEU A N 1
ATOM 2730 C CA . LEU A 1 347 ? -22.153 22.006 -0.621 1.00 94.88 347 LEU A CA 1
ATOM 2731 C C . LEU A 1 347 ? -21.067 20.935 -0.769 1.00 94.88 347 LEU A C 1
ATOM 2733 O O . LEU A 1 347 ? -21.006 19.987 0.016 1.00 94.88 347 LEU A O 1
ATOM 2737 N N . ARG A 1 348 ? -20.208 21.105 -1.768 1.00 93.50 348 ARG A N 1
ATOM 2738 C CA . ARG A 1 348 ? -19.218 20.130 -2.222 1.00 93.50 348 ARG A CA 1
ATOM 2739 C C . ARG A 1 348 ? -17.808 20.680 -2.067 1.00 93.50 348 ARG A C 1
ATOM 2741 O O . ARG A 1 348 ? -17.546 21.832 -2.415 1.00 93.50 348 ARG A O 1
ATOM 2748 N N . LEU A 1 349 ? -16.887 19.839 -1.609 1.00 92.50 349 LEU A N 1
ATOM 2749 C CA . LEU A 1 349 ? -15.467 20.157 -1.511 1.00 92.50 349 LEU A CA 1
ATOM 2750 C C . LEU A 1 349 ? -14.596 19.036 -2.086 1.00 92.50 349 LEU A C 1
ATOM 2752 O O . LEU A 1 349 ? -14.788 17.866 -1.762 1.00 92.50 349 LEU A O 1
ATOM 2756 N N . LYS A 1 350 ? -13.590 19.411 -2.881 1.00 90.50 350 LYS A N 1
ATOM 2757 C CA . LYS A 1 350 ? -12.518 18.525 -3.348 1.00 90.50 350 LYS A CA 1
ATOM 2758 C C . LYS A 1 350 ? -11.253 18.669 -2.494 1.00 90.50 350 LYS A C 1
ATOM 2760 O O . LYS A 1 350 ? -10.614 19.726 -2.480 1.00 90.50 350 LYS A O 1
ATOM 2765 N N . GLY A 1 351 ? -10.858 17.576 -1.849 1.00 88.50 351 GLY A N 1
ATOM 2766 C CA . GLY A 1 351 ? -9.755 17.491 -0.898 1.00 88.50 351 GLY A CA 1
ATOM 2767 C C . GLY A 1 351 ? -10.130 17.987 0.500 1.00 88.50 351 GLY A C 1
ATOM 2768 O O . GLY A 1 351 ? -11.284 18.273 0.802 1.00 88.50 351 GLY A O 1
ATOM 2769 N N . VAL A 1 352 ? -9.123 18.101 1.360 1.00 89.50 352 VAL A N 1
ATOM 2770 C CA . VAL A 1 352 ? -9.277 18.564 2.745 1.00 89.50 352 VAL A CA 1
ATOM 2771 C C . VAL A 1 352 ? -9.529 20.073 2.797 1.00 89.50 352 VAL A C 1
ATOM 2773 O O . VAL A 1 352 ? -8.811 20.834 2.135 1.00 89.50 352 VAL A O 1
ATOM 2776 N N . MET A 1 353 ? -10.487 20.507 3.625 1.00 91.50 353 MET A N 1
ATOM 2777 C CA . MET A 1 353 ? -10.761 21.921 3.892 1.00 91.50 353 MET A CA 1
ATOM 2778 C C . MET A 1 353 ? -9.633 22.533 4.732 1.00 91.50 353 MET A C 1
ATOM 2780 O O . MET A 1 353 ? -9.426 22.116 5.870 1.00 91.50 353 MET A O 1
ATOM 2784 N N . PRO A 1 354 ? -8.895 23.540 4.231 1.00 87.25 354 PRO A N 1
ATOM 2785 C CA . PRO A 1 354 ? -7.927 24.244 5.061 1.00 87.25 354 PRO A CA 1
ATOM 2786 C C . PRO A 1 354 ? -8.625 25.015 6.185 1.00 87.25 354 PRO A C 1
ATOM 2788 O O . PRO A 1 354 ? -9.655 25.644 5.951 1.00 87.25 354 PRO A O 1
ATOM 2791 N N . TYR A 1 355 ? -8.009 25.072 7.367 1.00 86.12 355 TYR A N 1
ATOM 2792 C CA . TYR A 1 355 ? -8.539 25.826 8.509 1.00 86.12 355 TYR A CA 1
ATOM 2793 C C . TYR A 1 355 ? -8.889 27.284 8.162 1.00 86.12 355 TYR A C 1
ATOM 2795 O O . TYR A 1 355 ? -9.976 27.757 8.481 1.00 86.12 355 TYR A O 1
ATOM 2803 N N . GLN A 1 356 ? -8.016 27.977 7.418 1.00 86.56 356 GLN A N 1
ATOM 2804 C CA . GLN A 1 356 ? -8.280 29.352 6.975 1.00 86.56 356 GLN A CA 1
ATOM 2805 C C . GLN A 1 356 ? -9.529 29.455 6.088 1.00 86.56 356 GLN A C 1
ATOM 2807 O O . GLN A 1 356 ? -10.278 30.417 6.196 1.00 86.56 356 GLN A O 1
ATOM 2812 N N . MET A 1 357 ? -9.771 28.459 5.229 1.00 88.62 357 MET A N 1
ATOM 2813 C CA . MET A 1 357 ? -10.967 28.423 4.384 1.00 88.62 357 MET A CA 1
ATOM 2814 C C . MET A 1 357 ? -12.222 28.266 5.223 1.00 88.62 357 MET A C 1
ATOM 2816 O O . MET A 1 357 ? -13.192 28.985 5.003 1.00 88.62 357 MET A O 1
ATOM 2820 N N . GLN A 1 358 ? -12.186 27.381 6.216 1.00 91.62 358 GLN A N 1
ATOM 2821 C CA . GLN A 1 358 ? -13.290 27.232 7.149 1.00 91.62 358 GLN A CA 1
ATOM 2822 C C . GLN A 1 358 ? -13.562 28.546 7.892 1.00 91.62 358 GLN A C 1
ATOM 2824 O O . GLN A 1 358 ? -14.703 28.997 7.914 1.00 91.62 358 GLN A O 1
ATOM 2829 N N . GLN A 1 359 ? -12.536 29.186 8.461 1.00 90.94 359 GLN A N 1
ATOM 2830 C CA . GLN A 1 359 ? -12.693 30.456 9.179 1.00 90.94 359 GLN A CA 1
ATOM 2831 C C . GLN A 1 359 ? -13.276 31.564 8.298 1.00 90.94 359 GLN A C 1
ATOM 2833 O O . GLN A 1 359 ? -14.205 32.254 8.717 1.00 90.94 359 GLN A O 1
ATOM 2838 N N . ASP A 1 360 ? -12.761 31.709 7.078 1.00 90.69 360 ASP A N 1
ATOM 2839 C CA . ASP A 1 360 ? -13.208 32.730 6.136 1.00 90.69 360 ASP A CA 1
ATOM 2840 C C . ASP A 1 360 ? -14.684 32.514 5.757 1.00 90.69 360 ASP A C 1
ATOM 2842 O O . ASP A 1 360 ? -15.494 33.426 5.934 1.00 90.69 360 ASP A O 1
ATOM 2846 N N . LEU A 1 361 ? -15.071 31.294 5.357 1.00 91.81 361 LEU A N 1
ATOM 2847 C CA . LEU A 1 361 ? -16.470 30.948 5.053 1.00 91.81 361 LEU A CA 1
ATOM 2848 C C . LEU A 1 361 ? -17.395 31.209 6.248 1.00 91.81 361 LEU A C 1
ATOM 2850 O O . LEU A 1 361 ? -18.482 31.762 6.095 1.00 91.81 361 LEU A O 1
ATOM 2854 N N . MET A 1 362 ? -16.942 30.854 7.450 1.00 93.00 362 MET A N 1
ATOM 2855 C CA . MET A 1 362 ? -17.675 31.066 8.697 1.00 93.00 362 MET A CA 1
ATOM 2856 C C . MET A 1 362 ? -17.832 32.542 9.078 1.00 93.00 362 MET A C 1
ATOM 2858 O O . MET A 1 362 ? -18.751 32.861 9.837 1.00 93.00 362 MET A O 1
ATOM 2862 N N . SER A 1 363 ? -16.936 33.410 8.595 1.00 92.94 363 SER A N 1
ATOM 2863 C CA . SER A 1 363 ? -16.963 34.861 8.816 1.00 92.94 363 SER A CA 1
ATOM 2864 C C . SER A 1 363 ? -17.837 35.610 7.809 1.00 92.94 363 SER A C 1
ATOM 2866 O O . SER A 1 363 ? -18.384 36.657 8.142 1.00 92.94 363 SER A O 1
ATOM 2868 N N . TRP A 1 364 ? -17.972 35.082 6.589 1.00 92.12 364 TRP A N 1
ATOM 2869 C CA . TRP A 1 364 ? -18.772 35.691 5.522 1.00 92.12 364 TRP A CA 1
ATOM 2870 C C . TRP A 1 364 ? -20.242 35.275 5.570 1.00 92.12 364 TRP A C 1
ATOM 2872 O O . TRP A 1 364 ? -21.104 36.034 5.125 1.00 92.12 364 TRP A O 1
ATOM 2882 N N . ALA A 1 365 ? -20.520 34.076 6.084 1.00 92.75 365 ALA A N 1
ATOM 2883 C CA . ALA A 1 365 ? -21.870 33.554 6.222 1.00 92.75 365 ALA A CA 1
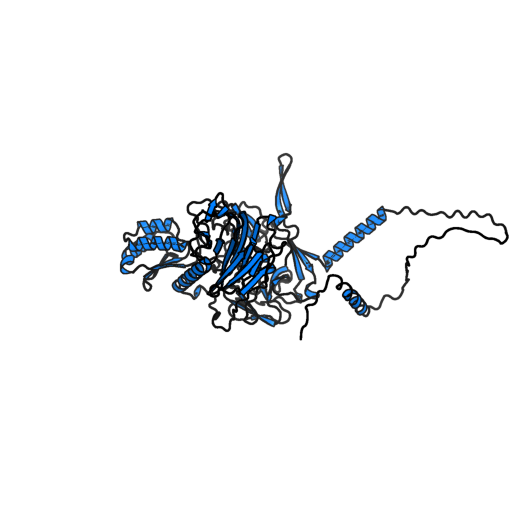ATOM 2884 C C . ALA A 1 365 ? -22.564 34.073 7.490 1.00 92.75 365 ALA A C 1
ATOM 2886 O O . ALA A 1 365 ? -21.984 34.082 8.578 1.00 92.75 365 ALA A O 1
ATOM 2887 N N . GLU A 1 366 ? -23.837 34.436 7.357 1.00 92.56 366 GLU A N 1
ATOM 2888 C CA . GLU A 1 366 ? -24.696 34.882 8.460 1.00 92.56 366 GLU A CA 1
ATOM 2889 C C . GLU A 1 366 ? -25.692 33.794 8.889 1.00 92.56 366 GLU A C 1
ATOM 2891 O O . GLU A 1 366 ? -26.033 33.719 10.068 1.00 92.56 366 GLU A O 1
ATOM 2896 N N . GLY A 1 367 ? -26.140 32.934 7.967 1.00 94.12 367 GLY A N 1
ATOM 2897 C CA . GLY A 1 367 ? -27.135 31.899 8.231 1.00 94.12 367 GLY A CA 1
ATOM 2898 C C . GLY A 1 367 ? -26.580 30.689 8.985 1.00 94.12 367 GLY A C 1
ATOM 2899 O O . GLY A 1 367 ? -25.587 30.077 8.585 1.00 94.12 367 GLY A O 1
ATOM 2900 N N . ASP A 1 368 ? -27.268 30.280 10.053 1.00 94.06 368 ASP A N 1
ATOM 2901 C CA . ASP A 1 368 ? -26.850 29.144 10.886 1.00 94.06 368 ASP A CA 1
ATOM 2902 C C . ASP A 1 368 ? -26.819 27.816 10.116 1.00 94.06 368 ASP A C 1
ATOM 2904 O O . ASP A 1 368 ? -25.946 26.981 10.348 1.00 94.06 368 ASP A O 1
ATOM 2908 N N . GLU A 1 369 ? -27.736 27.606 9.169 1.00 94.38 369 GLU A N 1
ATOM 2909 C CA . GLU A 1 369 ? -27.810 26.361 8.397 1.00 94.38 369 GLU A CA 1
ATOM 2910 C C . GLU A 1 369 ? -26.606 26.186 7.461 1.00 94.38 369 GLU A C 1
ATOM 2912 O O . GLU A 1 369 ? -25.980 25.120 7.448 1.00 94.38 369 GLU A O 1
ATOM 2917 N N . PHE A 1 370 ? -26.215 27.250 6.750 1.00 95.75 370 PHE A N 1
ATOM 2918 C CA . PHE A 1 370 ? -25.018 27.247 5.910 1.00 95.75 370 PHE A CA 1
ATOM 2919 C C . PHE A 1 370 ? -23.749 27.102 6.759 1.00 95.75 370 PHE A C 1
ATOM 2921 O O . PHE A 1 370 ? -22.885 26.281 6.451 1.00 95.75 370 PHE A O 1
ATOM 2928 N N . ARG A 1 371 ? -23.657 27.818 7.886 1.00 95.50 371 ARG A N 1
ATOM 2929 C CA . ARG A 1 371 ? -22.531 27.710 8.831 1.00 95.50 371 ARG A CA 1
ATOM 2930 C C . ARG A 1 371 ? -22.381 26.292 9.392 1.00 95.50 371 ARG A C 1
ATOM 2932 O O . ARG A 1 371 ? -21.287 25.727 9.371 1.00 95.50 371 ARG A O 1
ATOM 2939 N N . ASN A 1 372 ? -23.479 25.662 9.808 1.00 95.44 372 ASN A N 1
ATOM 2940 C CA . ASN A 1 372 ? -23.492 24.265 10.251 1.00 95.44 372 ASN A CA 1
ATOM 2941 C C . ASN A 1 372 ? -23.081 23.296 9.136 1.00 95.44 372 ASN A C 1
ATOM 2943 O O . ASN A 1 372 ? -22.466 22.260 9.397 1.00 95.44 372 ASN A O 1
ATOM 2947 N N . ALA A 1 373 ? -23.416 23.598 7.885 1.00 95.81 373 ALA A N 1
ATOM 2948 C CA . ALA A 1 373 ? -22.969 22.805 6.753 1.00 95.81 373 ALA A CA 1
ATOM 2949 C C . ALA A 1 373 ? -21.471 22.936 6.484 1.00 95.81 373 ALA A C 1
ATOM 2951 O O . ALA A 1 373 ? -20.819 21.917 6.287 1.00 95.81 373 ALA A O 1
ATOM 2952 N N . VAL A 1 374 ? -20.915 24.149 6.552 1.00 95.56 374 VAL A N 1
ATOM 2953 C CA . VAL A 1 374 ? -19.467 24.383 6.445 1.00 95.56 374 VAL A CA 1
ATOM 2954 C C . VAL A 1 374 ? -18.719 23.619 7.539 1.00 95.56 374 VAL A C 1
ATOM 2956 O O . VAL A 1 374 ? -17.745 22.937 7.236 1.00 95.56 374 VAL A O 1
ATOM 2959 N N . PHE A 1 375 ? -19.201 23.643 8.787 1.00 94.19 375 PHE A N 1
ATOM 2960 C CA . PHE A 1 375 ? -18.615 22.854 9.878 1.00 94.19 375 PHE A CA 1
ATOM 2961 C C . PHE A 1 375 ? -18.642 21.345 9.615 1.00 94.19 375 PHE A C 1
ATOM 2963 O O . PHE A 1 375 ? -17.624 20.671 9.787 1.00 94.19 375 PHE A O 1
ATOM 2970 N N . ARG A 1 376 ? -19.790 20.805 9.186 1.00 94.69 376 ARG A N 1
ATOM 2971 C CA . ARG A 1 376 ? -19.920 19.379 8.844 1.00 94.69 376 ARG A CA 1
ATOM 2972 C C . ARG A 1 376 ? -19.016 19.005 7.672 1.00 94.69 376 ARG A C 1
ATOM 2974 O O . ARG A 1 376 ? -18.347 17.978 7.731 1.00 94.69 376 ARG A O 1
ATOM 2981 N N . LEU A 1 377 ? -18.957 19.850 6.645 1.00 95.19 377 LEU A N 1
ATOM 2982 C CA . LEU A 1 377 ? -18.139 19.624 5.459 1.00 95.19 377 LEU A CA 1
ATOM 2983 C C . LEU A 1 377 ? -16.653 19.657 5.806 1.00 95.19 377 LEU A C 1
ATOM 2985 O O . LEU A 1 377 ? -15.915 18.791 5.349 1.00 95.19 377 LEU A O 1
ATOM 2989 N N . ALA A 1 378 ? -16.224 20.591 6.658 1.00 92.44 378 ALA A N 1
ATOM 2990 C CA . ALA A 1 378 ? -14.865 20.623 7.182 1.00 92.44 378 ALA A CA 1
ATOM 2991 C C . ALA A 1 378 ? -14.525 19.292 7.868 1.00 92.44 378 ALA A C 1
ATOM 2993 O O . ALA A 1 378 ? -13.577 18.626 7.458 1.00 92.44 378 ALA A O 1
ATOM 2994 N N . ALA A 1 379 ? -15.352 18.847 8.822 1.00 90.19 379 ALA A N 1
ATOM 2995 C CA . ALA A 1 379 ? -15.140 17.596 9.550 1.00 90.19 379 ALA A CA 1
ATOM 2996 C C . ALA A 1 379 ? -15.097 16.358 8.633 1.00 90.19 379 ALA A C 1
ATOM 2998 O O . ALA A 1 379 ? -14.243 15.490 8.817 1.00 90.19 379 ALA A O 1
ATOM 2999 N N . LEU A 1 380 ? -15.986 16.283 7.636 1.00 91.94 380 LEU A N 1
ATOM 3000 C CA . LEU A 1 380 ? -16.028 15.182 6.669 1.00 91.94 380 LEU A CA 1
ATOM 3001 C C . LEU A 1 380 ? -14.848 15.207 5.696 1.00 91.94 380 LEU A C 1
ATOM 3003 O O . LEU A 1 380 ? -14.316 14.151 5.378 1.00 91.94 380 LEU A O 1
ATOM 3007 N N . SER A 1 381 ? -14.394 16.390 5.274 1.00 92.06 381 SER A N 1
ATOM 3008 C CA . SER A 1 381 ? -13.317 16.532 4.284 1.00 92.06 381 SER A CA 1
ATOM 3009 C C . SER A 1 381 ? -11.980 15.936 4.726 1.00 92.06 381 SER A C 1
ATOM 3011 O O . SER A 1 381 ? -11.138 15.606 3.890 1.00 92.06 381 SER A O 1
ATOM 3013 N N . HIS A 1 382 ? -11.780 15.777 6.035 1.00 90.88 382 HIS A N 1
ATOM 3014 C CA . HIS A 1 382 ? -10.602 15.129 6.598 1.00 90.88 382 HIS A CA 1
ATOM 3015 C C . HIS A 1 382 ? -10.662 13.598 6.559 1.00 90.88 382 HIS A C 1
ATOM 3017 O O . HIS A 1 382 ? -9.617 12.954 6.660 1.00 90.88 382 HIS A O 1
ATOM 3023 N N . LEU A 1 383 ? -11.852 13.009 6.419 1.00 91.44 383 LEU A N 1
ATOM 3024 C CA . LEU A 1 383 ? -12.014 11.570 6.247 1.00 91.44 383 LEU A CA 1
ATOM 3025 C C . LEU A 1 383 ? -11.771 11.236 4.780 1.00 91.44 383 LEU A C 1
ATOM 3027 O O . LEU A 1 383 ? -12.517 11.641 3.892 1.00 91.44 383 LEU A O 1
ATOM 3031 N N . SER A 1 384 ? -10.688 10.514 4.536 1.00 90.25 384 SER A N 1
ATOM 3032 C CA . SER A 1 384 ? -10.261 10.114 3.200 1.00 90.25 384 SER A CA 1
ATOM 3033 C C . SER A 1 384 ? -10.191 8.596 3.170 1.00 90.25 384 SER A C 1
ATOM 3035 O O . SER A 1 384 ? -9.788 8.002 4.167 1.00 90.25 384 SER A O 1
ATOM 3037 N N . PRO A 1 385 ? -10.497 7.936 2.046 1.00 91.12 385 PRO A N 1
ATOM 3038 C CA . PRO A 1 385 ? -10.016 6.582 1.856 1.00 91.12 385 PRO A CA 1
ATOM 3039 C C . PRO A 1 385 ? -8.482 6.597 1.757 1.00 91.12 385 PRO A C 1
ATOM 3041 O O . PRO A 1 385 ? -7.869 7.625 1.437 1.00 91.12 385 PRO A O 1
ATOM 3044 N N . VAL A 1 386 ? -7.850 5.456 2.025 1.00 91.94 386 VAL A N 1
ATOM 3045 C CA . VAL A 1 386 ? -6.429 5.251 1.707 1.00 91.94 386 VAL A CA 1
ATOM 3046 C C . VAL A 1 386 ? -6.232 5.389 0.194 1.00 91.94 386 VAL A C 1
ATOM 3048 O O . VAL A 1 386 ? -6.994 4.813 -0.576 1.00 91.94 386 VAL A O 1
ATOM 3051 N N . MET A 1 387 ? -5.209 6.134 -0.233 1.00 88.25 387 MET A N 1
ATOM 3052 C CA . MET A 1 387 ? -4.926 6.417 -1.649 1.00 88.25 387 MET A CA 1
ATOM 3053 C C . MET A 1 387 ? -3.626 5.746 -2.120 1.00 88.25 387 MET A C 1
ATOM 3055 O O . MET A 1 387 ? -2.749 5.428 -1.315 1.00 88.25 387 MET A O 1
ATOM 3059 N N . ASP A 1 388 ? -3.443 5.619 -3.434 1.00 86.50 388 ASP A N 1
ATOM 3060 C CA . ASP A 1 388 ? -2.270 5.037 -4.108 1.00 86.50 388 ASP A CA 1
ATOM 3061 C C . ASP A 1 388 ? -0.997 5.903 -4.037 1.00 86.50 388 ASP A C 1
ATOM 3063 O O . ASP A 1 388 ? 0.035 5.604 -4.648 1.00 86.50 388 ASP A O 1
ATOM 3067 N N . ARG A 1 389 ? -1.029 6.973 -3.245 1.00 80.31 389 ARG A N 1
ATOM 3068 C CA . ARG A 1 389 ? 0.103 7.870 -3.056 1.00 80.31 389 ARG A CA 1
ATOM 3069 C C . ARG A 1 389 ? 1.219 7.192 -2.262 1.00 80.31 389 ARG A C 1
ATOM 3071 O O . ARG A 1 389 ? 0.974 6.427 -1.330 1.00 80.31 389 ARG A O 1
ATOM 3078 N N . TYR A 1 390 ? 2.465 7.494 -2.616 1.00 77.06 390 TYR A N 1
ATOM 3079 C CA . TYR A 1 390 ? 3.647 7.120 -1.841 1.00 77.06 390 TYR A CA 1
ATOM 3080 C C . TYR A 1 390 ? 4.673 8.260 -1.865 1.00 77.06 390 TYR A C 1
ATOM 3082 O O . TYR A 1 390 ? 4.877 8.898 -2.899 1.00 77.06 390 TYR A O 1
ATOM 3090 N N . GLY A 1 391 ? 5.315 8.523 -0.720 1.00 72.50 391 GLY A N 1
ATOM 3091 C CA . GLY A 1 391 ? 6.250 9.642 -0.526 1.00 72.50 391 GLY A CA 1
ATOM 3092 C C . GLY A 1 391 ? 7.529 9.572 -1.368 1.00 72.50 391 GLY A C 1
ATOM 3093 O O . GLY A 1 391 ? 8.282 10.539 -1.405 1.00 72.50 391 GLY A O 1
ATOM 3094 N N . TYR A 1 392 ? 7.760 8.454 -2.059 1.00 80.75 392 TYR A N 1
ATOM 3095 C CA . TYR A 1 392 ? 8.894 8.272 -2.960 1.00 80.75 392 TYR A CA 1
ATOM 3096 C C . TYR A 1 392 ? 8.746 9.025 -4.277 1.00 80.75 392 TYR A C 1
ATOM 3098 O O . TYR A 1 392 ? 9.748 9.336 -4.910 1.00 80.75 392 TYR A O 1
ATOM 3106 N N . ASN A 1 393 ? 7.519 9.330 -4.694 1.00 72.88 393 ASN A N 1
ATOM 3107 C CA . ASN A 1 393 ? 7.274 9.955 -5.983 1.00 72.88 393 ASN A CA 1
ATOM 3108 C C . ASN A 1 393 ? 7.453 11.478 -5.883 1.00 72.88 393 ASN A C 1
ATOM 3110 O O . ASN A 1 393 ? 6.664 12.124 -5.182 1.00 72.88 393 ASN A O 1
ATOM 3114 N N . PRO A 1 394 ? 8.437 12.076 -6.582 1.00 58.94 394 PRO A N 1
ATOM 3115 C CA . PRO A 1 394 ? 8.525 13.523 -6.700 1.00 58.94 394 PRO A CA 1
ATOM 3116 C C . PRO A 1 394 ? 7.327 14.009 -7.522 1.00 58.94 394 PRO A C 1
ATOM 3118 O O . PRO A 1 394 ? 7.294 13.854 -8.738 1.00 58.94 394 PRO A O 1
ATOM 3121 N N . SER A 1 395 ? 6.305 14.499 -6.812 1.00 53.84 395 SER A N 1
ATOM 3122 C CA . SER A 1 395 ? 5.124 15.212 -7.321 1.00 53.84 395 SER A CA 1
ATOM 3123 C C . SER A 1 395 ? 4.652 14.797 -8.714 1.00 53.84 395 SER A C 1
ATOM 3125 O O . SER A 1 395 ? 4.502 15.634 -9.606 1.00 53.84 395 SER A O 1
ATOM 3127 N N . VAL A 1 396 ? 4.350 13.511 -8.898 1.00 50.53 396 VAL A N 1
ATOM 3128 C CA . VAL A 1 396 ? 3.481 13.138 -10.008 1.00 50.53 396 VAL A CA 1
ATOM 3129 C C . VAL A 1 396 ? 2.161 13.843 -9.721 1.00 50.53 396 VAL A C 1
ATOM 3131 O O . VAL A 1 396 ? 1.493 13.558 -8.727 1.00 50.53 396 VAL A O 1
ATOM 3134 N N . THR A 1 397 ? 1.793 14.805 -10.564 1.00 52.84 397 THR A N 1
ATOM 3135 C CA . THR A 1 397 ? 0.436 15.360 -10.639 1.00 52.84 397 THR A CA 1
ATOM 3136 C C . THR A 1 397 ? -0.507 14.310 -11.237 1.00 52.84 397 THR A C 1
ATOM 3138 O O . THR A 1 397 ? -1.287 14.605 -12.139 1.00 52.84 397 THR A O 1
ATOM 3141 N N . SER A 1 398 ? -0.366 13.051 -10.819 1.00 56.75 398 SER A N 1
ATOM 3142 C CA . SER A 1 398 ? -1.250 11.968 -11.204 1.00 56.75 398 SER A CA 1
ATOM 3143 C C . SER A 1 398 ? -2.524 12.100 -10.397 1.00 56.75 398 SER A C 1
ATOM 3145 O O . SER A 1 398 ? -2.506 12.530 -9.241 1.00 56.75 398 SER A O 1
ATOM 3147 N N . SER A 1 399 ? -3.631 11.697 -11.008 1.00 69.06 399 SER A N 1
ATOM 3148 C CA . SER A 1 399 ? -4.838 11.363 -10.265 1.00 69.06 399 SER A CA 1
ATOM 3149 C C . SER A 1 399 ? -4.466 10.444 -9.099 1.00 69.06 399 SER A C 1
ATOM 3151 O O . SER A 1 399 ? -3.662 9.529 -9.278 1.00 69.06 399 SER A O 1
ATOM 3153 N N . GLU A 1 400 ? -5.009 10.724 -7.917 1.00 79.56 400 GLU A N 1
ATOM 3154 C CA . GLU A 1 400 ? -4.913 9.800 -6.791 1.00 79.56 400 GLU A CA 1
ATOM 3155 C C . GLU A 1 400 ? -6.074 8.808 -6.921 1.00 79.56 400 GLU A C 1
ATOM 3157 O O . GLU A 1 400 ? -7.213 9.212 -7.173 1.00 79.56 400 GLU A O 1
ATOM 3162 N N . TYR A 1 401 ? -5.790 7.526 -6.729 1.00 84.38 401 TYR A N 1
ATOM 3163 C CA . TYR A 1 401 ? -6.782 6.457 -6.771 1.00 84.38 401 TYR A CA 1
ATOM 3164 C C . TYR A 1 401 ? -6.962 5.861 -5.376 1.00 84.38 401 TYR A C 1
ATOM 3166 O O . TYR A 1 401 ? -5.968 5.634 -4.681 1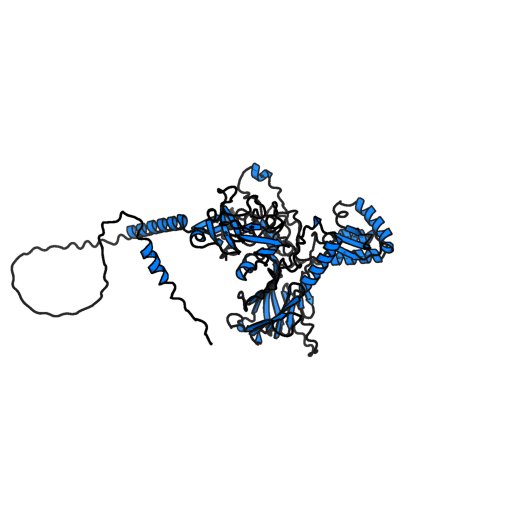.00 84.38 401 TYR A O 1
ATOM 3174 N N . PRO A 1 402 ? -8.201 5.622 -4.923 1.00 87.94 402 PRO A N 1
ATOM 3175 C CA . PRO A 1 402 ? -8.420 4.983 -3.639 1.00 87.94 402 PRO A CA 1
ATOM 3176 C C . PRO A 1 402 ? -8.055 3.499 -3.710 1.00 87.94 402 PRO A C 1
ATOM 3178 O O . PRO A 1 402 ? -8.441 2.791 -4.635 1.00 87.94 402 PRO A O 1
ATOM 3181 N N . VAL A 1 403 ? -7.345 3.018 -2.694 1.00 91.19 403 VAL A N 1
ATOM 3182 C CA . VAL A 1 403 ? -6.893 1.629 -2.586 1.00 91.19 403 VAL A CA 1
ATOM 3183 C C . VAL A 1 403 ? -7.718 0.918 -1.528 1.00 91.19 403 VAL A C 1
ATOM 3185 O O . VAL A 1 403 ? -7.764 1.333 -0.370 1.00 91.19 403 VAL A O 1
ATOM 3188 N N . ARG A 1 404 ? -8.402 -0.149 -1.938 1.00 90.38 404 ARG A N 1
ATOM 3189 C CA . ARG A 1 404 ? -9.292 -0.960 -1.085 1.00 90.38 404 ARG A CA 1
ATOM 3190 C C . ARG A 1 404 ? -8.550 -2.056 -0.329 1.00 90.38 404 ARG A C 1
ATOM 3192 O O . ARG A 1 404 ? -9.023 -2.511 0.716 1.00 90.38 404 ARG A O 1
ATOM 3199 N N . ASP A 1 405 ? -7.405 -2.426 -0.875 1.00 94.38 405 ASP A N 1
ATOM 3200 C CA . ASP A 1 405 ? -6.617 -3.567 -0.468 1.00 94.38 405 ASP A CA 1
ATOM 3201 C C . ASP A 1 405 ? -5.594 -3.115 0.560 1.00 94.38 405 ASP A C 1
ATOM 3203 O O . ASP A 1 405 ? -4.614 -2.431 0.254 1.00 94.38 405 ASP A O 1
ATOM 3207 N N . LEU A 1 406 ? -5.886 -3.451 1.811 1.00 96.44 406 LEU A N 1
ATOM 3208 C CA . LEU A 1 406 ? -5.159 -3.060 3.001 1.00 96.44 406 LEU A CA 1
ATOM 3209 C C . LEU A 1 406 ? -4.658 -4.294 3.756 1.00 96.44 406 LEU A C 1
ATOM 3211 O O . LEU A 1 406 ? -5.254 -5.373 3.748 1.00 96.44 406 LEU A O 1
ATOM 3215 N N . MET A 1 407 ? -3.533 -4.106 4.428 1.00 97.44 407 MET A N 1
ATOM 3216 C CA . MET A 1 407 ? -2.943 -5.078 5.329 1.00 97.44 407 MET A CA 1
ATOM 3217 C C . MET A 1 407 ? -2.650 -4.390 6.653 1.00 97.44 407 MET A C 1
ATOM 3219 O O . MET A 1 407 ? -2.030 -3.325 6.688 1.00 97.44 407 MET A O 1
ATOM 3223 N N . VAL A 1 408 ? -3.072 -5.024 7.738 1.00 96.75 408 VAL A N 1
ATOM 3224 C CA . VAL A 1 408 ? -2.760 -4.602 9.099 1.00 96.75 408 VAL A CA 1
ATOM 3225 C C . VAL A 1 408 ? -1.691 -5.537 9.649 1.00 96.75 408 VAL A C 1
ATOM 3227 O O . VAL A 1 408 ? -1.855 -6.755 9.641 1.00 96.75 408 VAL A O 1
ATOM 3230 N N . GLU A 1 409 ? -0.596 -4.953 10.125 1.00 97.31 409 GLU A N 1
ATOM 3231 C CA . GLU A 1 409 ? 0.418 -5.627 10.933 1.00 97.31 409 GLU A CA 1
ATOM 3232 C C . GLU A 1 409 ? 0.319 -5.066 12.349 1.00 97.31 409 GLU A C 1
ATOM 3234 O O . GLU A 1 409 ? 0.439 -3.854 12.549 1.00 97.31 409 GLU A O 1
ATOM 3239 N N . THR A 1 410 ? 0.119 -5.931 13.337 1.00 96.31 410 THR A N 1
ATOM 3240 C CA . THR A 1 410 ? 0.146 -5.520 14.738 1.00 96.31 410 THR A CA 1
ATOM 3241 C C . THR A 1 410 ? 0.897 -6.518 15.600 1.00 96.31 410 THR A C 1
ATOM 3243 O O . THR A 1 410 ? 0.797 -7.728 15.406 1.00 96.31 410 THR A O 1
ATOM 3246 N N . SER A 1 411 ? 1.670 -6.007 16.551 1.00 95.31 411 SER A N 1
ATOM 3247 C CA . SER A 1 411 ? 2.277 -6.796 17.617 1.00 95.31 411 SER A CA 1
ATOM 3248 C C . SER A 1 411 ? 1.683 -6.364 18.942 1.00 95.31 411 SER A C 1
ATOM 3250 O O . SER A 1 411 ? 1.641 -5.172 19.251 1.00 95.31 411 SER A O 1
ATOM 3252 N N . LEU A 1 412 ? 1.244 -7.341 19.718 1.00 94.88 412 LEU A N 1
ATOM 3253 C CA . LEU A 1 412 ? 0.646 -7.164 21.027 1.00 94.88 412 LEU A CA 1
ATOM 3254 C C . LEU A 1 412 ? 1.568 -7.771 22.074 1.00 94.88 412 LEU A C 1
ATOM 3256 O O . LEU A 1 412 ? 2.122 -8.843 21.842 1.00 94.88 412 LEU A O 1
ATOM 3260 N N . SER A 1 413 ? 1.676 -7.119 23.222 1.00 94.62 413 SER A N 1
ATOM 3261 C CA . SER A 1 413 ? 2.254 -7.676 24.440 1.00 94.62 413 SER A CA 1
ATOM 3262 C C . SER A 1 413 ? 1.245 -7.577 25.576 1.00 94.62 413 SER A C 1
ATOM 3264 O O . SER A 1 413 ? 0.347 -6.730 25.546 1.00 94.62 413 SER A O 1
ATOM 3266 N N . TRP A 1 414 ? 1.342 -8.443 26.578 1.00 92.56 414 TRP A N 1
ATOM 3267 C CA . TRP A 1 414 ? 0.403 -8.416 27.699 1.00 92.56 414 TRP A CA 1
ATOM 3268 C C . TRP A 1 414 ? 1.039 -8.801 29.027 1.00 92.56 414 TRP A C 1
ATOM 3270 O O . TRP A 1 414 ? 1.916 -9.652 29.100 1.00 92.56 414 TRP A O 1
ATOM 3280 N N . ASN A 1 415 ? 0.521 -8.220 30.109 1.00 86.56 415 ASN A N 1
ATOM 3281 C CA . ASN A 1 415 ? 0.798 -8.720 31.460 1.00 86.56 415 ASN A CA 1
ATOM 3282 C C . ASN A 1 415 ? -0.182 -9.843 31.811 1.00 86.56 415 ASN A C 1
ATOM 3284 O O . ASN A 1 415 ? 0.207 -10.915 32.268 1.00 86.56 415 ASN A O 1
ATOM 3288 N N . THR A 1 416 ? -1.461 -9.593 31.530 1.00 87.38 416 THR A N 1
ATOM 3289 C CA . THR A 1 416 ? -2.555 -10.554 31.674 1.00 87.38 416 THR A CA 1
ATOM 3290 C C . THR A 1 416 ? -3.038 -10.910 30.280 1.00 87.38 416 THR A C 1
ATOM 3292 O O . THR A 1 416 ? -3.464 -10.015 29.549 1.00 87.38 416 THR A O 1
ATOM 3295 N N . ALA A 1 417 ? -2.948 -12.190 29.910 1.00 87.12 417 ALA A N 1
ATOM 3296 C CA . ALA A 1 417 ? -3.314 -12.648 28.573 1.00 87.12 417 ALA A CA 1
ATOM 3297 C C . ALA A 1 417 ? -4.769 -12.288 28.240 1.00 87.12 417 ALA A C 1
ATOM 3299 O O . ALA A 1 417 ? -5.635 -12.449 29.103 1.00 87.12 417 ALA A O 1
ATOM 3300 N N . PRO A 1 418 ? -5.043 -11.801 27.019 1.00 90.81 418 PRO A N 1
ATOM 3301 C CA . PRO A 1 418 ? -6.411 -11.600 26.580 1.00 90.81 418 PRO A CA 1
ATOM 3302 C C . PRO A 1 418 ? -7.092 -12.949 26.337 1.00 90.81 418 PRO A C 1
ATOM 3304 O O . PRO A 1 418 ? -6.450 -13.914 25.913 1.00 90.81 418 PRO A O 1
ATOM 3307 N N . ASP A 1 419 ? -8.403 -12.995 26.562 1.00 90.50 419 ASP A N 1
ATOM 3308 C CA . ASP A 1 419 ? -9.217 -14.170 26.249 1.00 90.50 419 ASP A CA 1
ATOM 3309 C C . ASP A 1 419 ? -9.363 -14.314 24.733 1.00 90.50 419 ASP A C 1
ATOM 3311 O O . ASP A 1 419 ? -9.280 -15.415 24.192 1.00 90.50 419 ASP A O 1
ATOM 3315 N N . VAL A 1 420 ? -9.597 -13.187 24.047 1.00 92.19 420 VAL A N 1
ATOM 3316 C CA . VAL A 1 420 ? -9.735 -13.112 22.587 1.00 92.19 420 VAL A CA 1
ATOM 3317 C C . VAL A 1 420 ? -9.057 -11.854 22.068 1.00 92.19 420 VAL A C 1
ATOM 3319 O O . VAL A 1 420 ? -9.269 -10.753 22.583 1.00 92.19 420 VAL A O 1
ATOM 3322 N N . VAL A 1 421 ? -8.293 -12.028 20.998 1.00 93.88 421 VAL A N 1
ATOM 3323 C CA . VAL A 1 421 ? -7.850 -10.966 20.101 1.00 93.88 421 VAL A CA 1
ATOM 3324 C C . VAL A 1 421 ? -8.620 -11.117 18.799 1.00 93.88 421 VAL A C 1
ATOM 3326 O O . VAL A 1 421 ? -8.560 -12.182 18.185 1.00 93.88 421 VAL A O 1
ATOM 3329 N N . SER A 1 422 ? -9.327 -10.077 18.365 1.00 94.56 422 SER A N 1
ATOM 3330 C CA . SER A 1 422 ? -10.039 -10.086 17.090 1.00 94.56 422 SER A CA 1
ATOM 3331 C C . SER A 1 422 ? -9.473 -9.077 16.097 1.00 94.56 422 SER A C 1
ATOM 3333 O O . SER A 1 422 ? -8.994 -8.009 16.480 1.00 94.56 422 SER A O 1
ATOM 3335 N N . VAL A 1 423 ? -9.522 -9.417 14.809 1.00 95.69 423 VAL A N 1
ATOM 3336 C CA . VAL A 1 423 ? -9.215 -8.497 13.709 1.00 95.69 423 VAL A CA 1
ATOM 3337 C C . VAL A 1 423 ? -10.332 -8.582 12.675 1.00 95.69 423 VAL A C 1
ATOM 3339 O O . VAL A 1 423 ? -10.518 -9.620 12.040 1.00 95.69 423 VAL A O 1
ATOM 3342 N N . ASP A 1 424 ? -11.061 -7.486 12.509 1.00 94.88 424 ASP A N 1
ATOM 3343 C CA . ASP A 1 424 ? -12.118 -7.334 11.516 1.00 94.88 424 ASP A CA 1
ATOM 3344 C C . ASP A 1 424 ? -11.532 -6.765 10.223 1.00 94.88 424 ASP A C 1
ATOM 3346 O O . ASP A 1 424 ? -10.797 -5.774 10.232 1.00 94.88 424 ASP A O 1
ATOM 3350 N N . VAL A 1 425 ? -11.850 -7.411 9.103 1.00 94.50 425 VAL A N 1
ATOM 3351 C CA . VAL A 1 425 ? -11.305 -7.118 7.778 1.00 94.50 425 VAL A CA 1
ATOM 3352 C C . VAL A 1 425 ? -12.435 -7.036 6.748 1.00 94.50 425 VAL A C 1
ATOM 3354 O O . VAL A 1 425 ? -13.038 -8.052 6.396 1.00 94.50 425 VAL A O 1
ATOM 3357 N N . PRO A 1 426 ? -12.753 -5.843 6.224 1.00 92.88 426 PRO A N 1
ATOM 3358 C CA . PRO A 1 426 ? -13.778 -5.671 5.208 1.00 92.88 426 PRO A CA 1
ATOM 3359 C C . PRO A 1 426 ? -13.303 -6.175 3.841 1.00 92.88 426 PRO A C 1
ATOM 3361 O O . PRO A 1 426 ? -12.299 -5.709 3.292 1.00 92.88 426 PRO A O 1
ATOM 3364 N N . LEU A 1 427 ? -14.090 -7.048 3.215 1.00 90.62 427 LEU A N 1
ATOM 3365 C CA . LEU A 1 427 ? -13.876 -7.468 1.835 1.00 90.62 427 LEU A CA 1
ATOM 3366 C C . LEU A 1 427 ? -15.213 -7.646 1.104 1.00 90.62 427 LEU A C 1
ATOM 3368 O O . LEU A 1 427 ? -16.100 -8.375 1.534 1.00 90.62 427 LEU A O 1
ATOM 3372 N N . GLN A 1 428 ? -15.342 -6.946 -0.023 1.00 84.88 428 GLN A N 1
ATOM 3373 C CA . GLN A 1 428 ? -16.589 -6.706 -0.747 1.00 84.88 428 GLN A CA 1
ATOM 3374 C C . GLN A 1 428 ? -17.672 -6.118 0.179 1.00 84.88 428 GLN A C 1
ATOM 3376 O O . GLN A 1 428 ? -17.436 -5.088 0.816 1.00 84.88 428 GLN A O 1
ATOM 3381 N N . SER A 1 429 ? -18.856 -6.728 0.240 1.00 83.06 429 SER A N 1
ATOM 3382 C CA . SER A 1 429 ? -19.950 -6.309 1.123 1.00 83.06 429 SER A CA 1
ATOM 3383 C C . SER A 1 429 ? -19.800 -6.815 2.562 1.00 83.06 429 SER A C 1
ATOM 3385 O O . SER A 1 429 ? -20.398 -6.228 3.463 1.00 83.06 429 SER A O 1
ATOM 3387 N N . ARG A 1 430 ? -18.966 -7.834 2.795 1.00 88.38 430 ARG A N 1
ATOM 3388 C CA . ARG A 1 430 ? -18.835 -8.539 4.077 1.00 88.38 430 ARG A CA 1
ATOM 3389 C C . ARG A 1 430 ? -17.684 -8.011 4.926 1.00 88.38 430 ARG A C 1
ATOM 3391 O O . ARG A 1 430 ? -16.708 -7.459 4.407 1.00 88.38 430 ARG A O 1
ATOM 3398 N N . THR A 1 431 ? -17.774 -8.248 6.223 1.00 91.81 431 THR A N 1
ATOM 3399 C CA . THR A 1 431 ? -16.664 -8.155 7.170 1.00 91.81 431 THR A CA 1
ATOM 3400 C C . THR A 1 431 ? -16.231 -9.561 7.579 1.00 91.81 431 THR A C 1
ATOM 3402 O O . THR A 1 431 ? -17.045 -10.398 7.956 1.00 91.81 431 THR A O 1
ATOM 3405 N N . TRP A 1 432 ? -14.932 -9.827 7.501 1.00 93.94 432 TRP A N 1
ATOM 3406 C CA . TRP A 1 432 ? -14.320 -11.078 7.932 1.00 93.94 432 TRP A CA 1
ATOM 3407 C C . TRP A 1 432 ? -13.677 -10.873 9.291 1.00 93.94 432 TRP A C 1
ATOM 3409 O O . TRP A 1 432 ? -12.851 -9.979 9.441 1.00 93.94 432 TRP A O 1
ATOM 3419 N N . ARG A 1 433 ? -14.040 -11.697 10.268 1.00 95.06 433 ARG A N 1
ATOM 3420 C CA . ARG A 1 433 ? -13.530 -11.601 11.632 1.00 95.06 433 ARG A CA 1
ATOM 3421 C C . ARG A 1 433 ? -12.553 -12.728 11.905 1.00 95.06 433 ARG A C 1
ATOM 3423 O O . ARG A 1 433 ? -12.934 -13.896 11.935 1.00 95.06 433 ARG A O 1
ATOM 3430 N N . LEU A 1 434 ? -11.293 -12.373 12.109 1.00 95.94 434 LEU A N 1
ATOM 3431 C CA . LEU A 1 434 ? -10.300 -13.253 12.703 1.00 95.94 434 LEU A CA 1
ATOM 3432 C C . LEU A 1 434 ? -10.461 -13.210 14.221 1.00 95.94 434 LEU A C 1
ATOM 3434 O O . LEU A 1 434 ? -10.498 -12.124 14.784 1.00 95.94 434 LEU A O 1
ATOM 3438 N N . GLU A 1 435 ? -10.491 -14.361 14.879 1.00 95.31 435 GLU A N 1
ATOM 3439 C CA . GLU A 1 435 ? -10.413 -14.487 16.333 1.00 95.31 435 GLU A CA 1
ATOM 3440 C C . GLU A 1 435 ? -9.248 -15.402 16.695 1.00 95.31 435 GLU A C 1
ATOM 3442 O O . GLU A 1 435 ? -9.145 -16.524 16.199 1.00 95.31 435 GLU A O 1
ATOM 3447 N N . ILE A 1 436 ? -8.364 -14.913 17.558 1.00 94.94 436 ILE A N 1
ATOM 3448 C CA . ILE A 1 436 ? -7.268 -15.666 18.158 1.00 94.94 436 ILE A CA 1
ATOM 3449 C C . ILE A 1 436 ? -7.554 -15.742 19.652 1.00 94.94 436 ILE A C 1
ATOM 3451 O O . ILE A 1 436 ? -7.702 -14.706 20.297 1.00 94.94 436 ILE A O 1
ATOM 3455 N N . CYS A 1 437 ? -7.587 -16.950 20.206 1.00 94.12 437 CYS A N 1
ATOM 3456 C CA . CYS A 1 437 ? -7.682 -17.186 21.644 1.00 94.12 437 CYS A CA 1
ATOM 3457 C C . CYS A 1 437 ? -6.309 -17.665 22.138 1.00 94.12 437 CYS A C 1
ATOM 3459 O O . CYS A 1 437 ? -6.015 -18.857 22.009 1.00 94.12 437 CYS A O 1
ATOM 3461 N N . PRO A 1 438 ? -5.437 -16.785 22.673 1.00 91.25 438 PRO A N 1
ATOM 3462 C CA . PRO A 1 438 ? -4.073 -17.163 23.045 1.00 91.25 438 PRO A CA 1
ATOM 3463 C C . PRO A 1 438 ? -4.012 -18.302 24.066 1.00 91.25 438 PRO A C 1
ATOM 3465 O O . PRO A 1 438 ? -3.192 -19.205 23.914 1.00 91.25 438 PRO A O 1
ATOM 3468 N N . GLY A 1 439 ? -4.899 -18.292 25.069 1.00 89.00 439 GLY A N 1
ATOM 3469 C CA . GLY A 1 439 ? -4.950 -19.325 26.111 1.00 89.00 439 GLY A CA 1
ATOM 3470 C C . GLY A 1 439 ? -5.256 -20.722 25.566 1.00 89.00 439 GLY A C 1
ATOM 3471 O O . GLY A 1 439 ? -4.603 -21.688 25.955 1.00 89.00 439 GLY A O 1
ATOM 3472 N N . ASP A 1 440 ? -6.180 -20.807 24.607 1.00 90.31 440 ASP A N 1
ATOM 3473 C CA . ASP A 1 440 ? -6.572 -22.065 23.961 1.00 90.31 440 ASP A CA 1
ATOM 3474 C C . ASP A 1 440 ? -5.718 -22.391 22.727 1.00 90.31 440 ASP A C 1
ATOM 3476 O O . ASP A 1 440 ? -5.862 -23.461 22.138 1.00 90.31 440 ASP A O 1
ATOM 3480 N N . ARG A 1 441 ? -4.851 -21.460 22.304 1.00 92.81 441 ARG A N 1
ATOM 3481 C CA . ARG A 1 441 ? -4.072 -21.519 21.058 1.00 92.81 441 ARG A CA 1
ATOM 3482 C C . ARG A 1 441 ? -4.931 -21.790 19.829 1.00 92.81 441 ARG A C 1
ATOM 3484 O O . ARG A 1 441 ? -4.491 -22.446 18.891 1.00 92.81 441 ARG A O 1
ATOM 3491 N N . THR A 1 442 ? -6.155 -21.283 19.807 1.00 94.81 442 THR A N 1
ATOM 3492 C CA . THR A 1 442 ? -7.047 -21.460 18.661 1.00 94.81 442 THR A CA 1
ATOM 3493 C C . THR A 1 442 ? -7.087 -20.203 17.816 1.00 94.81 442 THR A C 1
ATOM 3495 O O . THR A 1 442 ? -7.024 -19.084 18.328 1.00 94.81 442 THR A O 1
ATOM 3498 N N . VAL A 1 443 ? -7.193 -20.397 16.503 1.00 96.00 443 VAL A N 1
ATOM 3499 C CA . VAL A 1 443 ? -7.468 -19.320 15.557 1.00 96.00 443 VAL A CA 1
ATOM 3500 C C . VAL A 1 443 ? -8.632 -19.701 14.673 1.00 96.00 443 VAL A C 1
ATOM 3502 O O . VAL A 1 443 ? -8.682 -20.804 14.123 1.00 96.00 443 VAL A O 1
ATOM 3505 N N . GLN A 1 444 ? -9.571 -18.779 14.527 1.00 95.56 444 GLN A N 1
ATOM 3506 C CA . GLN A 1 444 ? -10.791 -18.969 13.767 1.00 95.56 444 GLN A CA 1
ATOM 3507 C C . GLN A 1 444 ? -11.050 -17.760 12.881 1.00 95.56 444 GLN A C 1
ATOM 3509 O O . GLN A 1 444 ? -10.825 -16.626 13.283 1.00 95.56 444 GLN A O 1
ATOM 3514 N N . LEU A 1 445 ? -11.525 -18.010 11.667 1.00 95.62 445 LEU A N 1
ATOM 3515 C CA . LEU A 1 445 ? -11.958 -16.966 10.748 1.00 95.62 445 LEU A CA 1
ATOM 3516 C C . LEU A 1 445 ? -13.445 -17.140 10.473 1.00 95.62 445 LEU A C 1
ATOM 3518 O O . LEU A 1 445 ? -13.863 -18.204 10.012 1.00 95.62 445 LEU A O 1
ATOM 3522 N N . PHE A 1 446 ? -14.214 -16.091 10.713 1.00 93.50 446 PHE A N 1
ATOM 3523 C CA . PHE A 1 446 ? -15.651 -16.025 10.496 1.00 93.50 446 PHE A CA 1
ATOM 3524 C C . PHE A 1 446 ? -15.963 -15.027 9.382 1.00 93.50 446 PHE A C 1
ATOM 3526 O O . PHE A 1 446 ? -15.249 -14.039 9.204 1.00 93.50 446 PHE A O 1
ATOM 3533 N N . ALA A 1 447 ? -17.035 -15.281 8.641 1.00 90.50 447 ALA A N 1
ATOM 3534 C CA . ALA A 1 447 ? -17.698 -14.249 7.854 1.00 90.50 447 ALA A CA 1
ATOM 3535 C C . ALA A 1 447 ? -18.872 -13.712 8.684 1.00 90.50 447 ALA A C 1
ATOM 3537 O O . ALA A 1 447 ? -19.549 -14.502 9.340 1.00 90.50 447 ALA A O 1
ATOM 3538 N N . ASP A 1 448 ? -19.080 -12.394 8.679 1.00 78.81 448 ASP A N 1
ATOM 3539 C CA . ASP A 1 448 ? -20.106 -11.680 9.459 1.00 78.81 448 ASP A CA 1
ATOM 3540 C C . ASP A 1 448 ? -21.535 -12.238 9.352 1.00 78.81 448 ASP A C 1
ATOM 3542 O O . ASP A 1 448 ? -22.337 -12.046 10.261 1.00 78.81 448 ASP A O 1
ATOM 3546 N N . ASP A 1 449 ? -21.854 -12.951 8.275 1.00 68.69 449 ASP A N 1
ATOM 3547 C CA . ASP A 1 449 ? -23.142 -13.603 8.049 1.00 68.69 449 ASP A CA 1
ATOM 3548 C C . ASP A 1 449 ? -23.276 -14.997 8.690 1.00 68.69 449 ASP A C 1
ATOM 3550 O O . ASP A 1 449 ? -24.318 -15.641 8.541 1.00 68.69 449 ASP A O 1
ATOM 3554 N N . THR A 1 450 ? -22.245 -15.492 9.385 1.00 75.00 450 THR A N 1
ATOM 3555 C CA . THR A 1 450 ? -22.197 -16.874 9.882 1.00 75.00 450 THR A CA 1
ATOM 3556 C C . THR A 1 450 ? -21.551 -17.010 11.261 1.00 75.00 450 THR A C 1
ATOM 3558 O O . THR A 1 450 ? -20.426 -16.576 11.487 1.00 75.00 450 THR A O 1
ATOM 3561 N N . ASP A 1 451 ? -22.200 -17.768 12.148 1.00 80.12 451 ASP A N 1
ATOM 3562 C CA . ASP A 1 451 ? -21.602 -18.205 13.422 1.00 80.12 451 ASP A CA 1
ATOM 3563 C C . ASP A 1 451 ? -20.619 -19.381 13.244 1.00 80.12 451 ASP A C 1
ATOM 3565 O O . ASP A 1 451 ? -19.981 -19.848 14.191 1.00 80.12 451 ASP A O 1
ATOM 3569 N N . GLN A 1 452 ? -20.498 -19.909 12.021 1.00 88.31 452 GLN A N 1
ATOM 3570 C CA . GLN A 1 452 ? -19.615 -21.023 11.708 1.00 88.31 452 GLN A CA 1
ATOM 3571 C C . GLN A 1 452 ? -18.281 -20.519 11.155 1.00 88.31 452 GLN A C 1
ATOM 3573 O O . GLN A 1 452 ? -18.227 -19.819 10.148 1.00 88.31 452 GLN A O 1
ATOM 3578 N N . ALA A 1 453 ? -17.184 -20.962 11.767 1.00 90.56 453 ALA A N 1
ATOM 3579 C CA . ALA A 1 453 ? -15.851 -20.632 11.285 1.00 90.56 453 ALA A CA 1
ATOM 3580 C C . ALA A 1 453 ? -15.595 -21.216 9.881 1.00 90.56 453 ALA A C 1
ATOM 3582 O O . ALA A 1 453 ? -15.692 -22.426 9.660 1.00 90.56 453 ALA A O 1
ATOM 3583 N N . VAL A 1 454 ? -15.206 -20.347 8.950 1.00 93.06 454 VAL A N 1
ATOM 3584 C CA . VAL A 1 454 ? -14.800 -20.671 7.573 1.00 93.06 454 VAL A CA 1
ATOM 3585 C C . VAL A 1 454 ? -13.409 -21.313 7.542 1.00 93.06 454 VAL A C 1
ATOM 3587 O O . VAL A 1 454 ? -13.114 -22.165 6.694 1.00 93.06 454 VAL A O 1
ATOM 3590 N N . ARG A 1 455 ? -12.536 -20.908 8.471 1.00 94.94 455 ARG A N 1
ATOM 3591 C CA . ARG A 1 455 ? -11.231 -21.530 8.731 1.00 94.94 455 ARG A CA 1
ATOM 3592 C C . ARG A 1 455 ? -11.027 -21.691 10.228 1.00 94.94 455 ARG A C 1
ATOM 3594 O O . ARG A 1 455 ? -11.470 -20.858 11.015 1.00 94.94 455 ARG A O 1
ATOM 3601 N N . ARG A 1 456 ? -10.323 -22.756 10.603 1.00 95.25 456 ARG A N 1
ATOM 3602 C CA . ARG A 1 456 ? -9.864 -23.009 11.967 1.00 95.25 456 ARG A CA 1
ATOM 3603 C C . ARG A 1 456 ? -8.467 -23.616 11.914 1.00 95.25 456 ARG A C 1
ATOM 3605 O O . ARG A 1 456 ? -8.217 -24.486 11.082 1.00 95.25 456 ARG A O 1
ATOM 3612 N N . ALA A 1 457 ? -7.600 -23.167 12.807 1.00 95.06 457 ALA A N 1
ATOM 3613 C CA . ALA A 1 457 ? -6.286 -23.740 13.051 1.00 95.06 457 ALA A CA 1
ATOM 3614 C C . ALA A 1 457 ? -5.982 -23.728 14.555 1.00 95.06 457 ALA A C 1
ATOM 3616 O O . ALA A 1 457 ? -6.577 -22.960 15.314 1.00 95.06 457 ALA A O 1
ATOM 3617 N N . GLU A 1 458 ? -5.054 -24.583 14.966 1.00 94.12 458 GLU A N 1
ATOM 3618 C CA . GLU A 1 458 ? -4.439 -24.549 16.293 1.00 94.12 458 GLU A CA 1
ATOM 3619 C C . GLU A 1 458 ? -3.006 -24.028 16.135 1.00 94.12 458 GLU A C 1
ATOM 3621 O O . GLU A 1 458 ? -2.289 -24.456 15.230 1.00 94.12 458 GLU A O 1
ATOM 3626 N N . LEU A 1 459 ? -2.603 -23.085 16.986 1.00 91.88 459 LEU A N 1
ATOM 3627 C CA . LEU A 1 459 ? -1.259 -22.516 17.008 1.00 91.88 459 LEU A CA 1
ATOM 3628 C C . LEU A 1 459 ? -0.305 -23.487 17.693 1.00 91.88 459 LEU A C 1
ATOM 3630 O O . LEU A 1 459 ? -0.563 -23.967 18.801 1.00 91.88 459 LEU A O 1
ATOM 3634 N N . THR A 1 460 ? 0.829 -23.747 17.051 1.00 90.56 460 THR A N 1
ATOM 3635 C CA . THR A 1 460 ? 1.910 -24.517 17.668 1.00 90.56 460 THR A CA 1
ATOM 3636 C C . THR A 1 460 ? 2.707 -23.646 18.647 1.00 90.56 460 THR A C 1
ATOM 3638 O O . THR A 1 460 ? 2.586 -22.422 18.651 1.00 90.56 460 THR A O 1
ATOM 3641 N N . GLU A 1 461 ? 3.576 -24.259 19.457 1.00 86.25 461 GLU A N 1
ATOM 3642 C CA . GLU A 1 461 ? 4.547 -23.525 20.296 1.00 86.25 461 GLU A CA 1
ATOM 3643 C C . GLU A 1 461 ? 5.475 -22.617 19.473 1.00 86.25 461 GLU A C 1
ATOM 3645 O O . GLU A 1 461 ? 5.949 -21.598 19.967 1.00 86.25 461 GLU A O 1
ATOM 3650 N N . GLU A 1 462 ? 5.751 -22.977 18.214 1.00 84.62 462 GLU A N 1
ATOM 3651 C CA . GLU A 1 462 ? 6.552 -22.128 17.329 1.00 84.62 462 GLU A CA 1
ATOM 3652 C C . GLU A 1 462 ? 5.772 -20.896 16.858 1.00 84.62 462 GLU A C 1
ATOM 3654 O O . GLU A 1 462 ? 6.372 -19.843 16.635 1.00 84.62 462 GLU A O 1
ATOM 3659 N N . ASP A 1 463 ? 4.452 -21.027 16.708 1.00 84.38 463 ASP A N 1
ATOM 3660 C CA . ASP A 1 463 ? 3.583 -19.945 16.248 1.00 84.38 463 ASP A CA 1
ATOM 3661 C C . ASP A 1 463 ? 3.185 -19.015 17.396 1.00 84.38 463 ASP A C 1
ATOM 3663 O O . ASP A 1 463 ? 3.035 -17.818 17.170 1.00 84.38 463 ASP A O 1
ATOM 3667 N N . LEU A 1 464 ? 3.040 -19.527 18.624 1.00 85.75 464 LEU A N 1
ATOM 3668 C CA . LEU A 1 464 ? 2.729 -18.739 19.816 1.00 85.75 464 LEU A CA 1
ATOM 3669 C C . LEU A 1 464 ? 3.431 -19.294 21.062 1.00 85.75 464 LEU A C 1
ATOM 3671 O O . LEU A 1 464 ? 2.927 -20.175 21.762 1.00 85.75 464 LEU A O 1
ATOM 3675 N N . ASP A 1 465 ? 4.566 -18.681 21.381 1.00 83.62 465 ASP A N 1
ATOM 3676 C CA . ASP A 1 465 ? 5.281 -18.907 22.631 1.00 83.62 465 ASP A CA 1
ATOM 3677 C C . ASP A 1 465 ? 4.650 -18.059 23.744 1.00 83.62 465 ASP A C 1
ATOM 3679 O O . ASP A 1 465 ? 4.950 -16.873 23.909 1.00 83.62 465 ASP A O 1
ATOM 3683 N N . LEU A 1 466 ? 3.762 -18.681 24.522 1.00 80.69 466 LEU A N 1
ATOM 3684 C CA . LEU A 1 466 ? 3.053 -18.014 25.618 1.00 80.69 466 LEU A CA 1
ATOM 3685 C C . LEU A 1 466 ? 3.995 -17.457 26.698 1.00 80.69 466 LEU A C 1
ATOM 3687 O O . LEU A 1 466 ? 3.592 -16.545 27.414 1.00 80.69 466 LEU A O 1
ATOM 3691 N N . SER A 1 467 ? 5.237 -17.950 26.800 1.00 81.38 467 SER A N 1
ATOM 3692 C CA . SER A 1 467 ? 6.221 -17.428 27.760 1.00 81.38 467 SER A CA 1
ATOM 3693 C C . SER A 1 467 ? 6.759 -16.050 27.379 1.00 81.38 467 SER A C 1
ATOM 3695 O O . SER A 1 467 ? 7.235 -15.315 28.243 1.00 81.38 467 SER A O 1
ATOM 3697 N N . LYS A 1 468 ? 6.661 -15.676 26.098 1.00 86.19 468 LYS A N 1
ATOM 3698 C CA . LYS A 1 468 ? 7.049 -14.344 25.621 1.00 86.19 468 LYS A CA 1
ATOM 3699 C C . LYS A 1 468 ? 5.988 -13.292 25.892 1.00 86.19 468 LYS A C 1
ATOM 3701 O O . LYS A 1 468 ? 6.312 -12.115 25.840 1.00 86.19 468 LYS A O 1
ATOM 3706 N N . HIS A 1 469 ? 4.753 -13.706 26.185 1.00 89.88 469 HIS A N 1
ATOM 3707 C CA . HIS A 1 469 ? 3.617 -12.802 26.361 1.00 89.88 469 HIS A CA 1
ATOM 3708 C C . HIS A 1 469 ? 3.441 -11.816 25.191 1.00 89.88 469 HIS A C 1
ATOM 3710 O O . HIS A 1 469 ? 3.054 -10.667 25.394 1.00 89.88 469 HIS A O 1
ATOM 3716 N N . GLU A 1 470 ? 3.750 -12.270 23.972 1.00 92.88 470 GLU A N 1
ATOM 3717 C CA . GLU A 1 470 ? 3.745 -11.466 22.753 1.00 92.88 470 GLU A CA 1
ATOM 3718 C C . GLU A 1 470 ? 3.084 -12.219 21.590 1.00 92.88 470 GLU A C 1
ATOM 3720 O O . GLU A 1 470 ? 3.198 -13.441 21.467 1.00 92.88 470 GLU A O 1
ATOM 3725 N N . LEU A 1 471 ? 2.418 -11.478 20.703 1.00 94.56 471 LEU A N 1
ATOM 3726 C CA . LEU A 1 471 ? 1.764 -12.005 19.505 1.00 94.56 471 LEU A CA 1
ATOM 3727 C C . LEU A 1 471 ? 1.866 -10.996 18.363 1.00 94.56 471 LEU A C 1
ATOM 3729 O O . LEU A 1 471 ? 1.352 -9.884 18.480 1.00 94.56 471 LEU A O 1
ATOM 3733 N N . LYS A 1 472 ? 2.471 -11.386 17.236 1.00 95.75 472 LYS A N 1
ATOM 3734 C CA . LYS A 1 472 ? 2.393 -10.635 15.979 1.00 95.75 472 LYS A CA 1
ATOM 3735 C C . LYS A 1 472 ? 1.311 -11.225 15.082 1.00 95.75 472 LYS A C 1
ATOM 3737 O O . LYS A 1 472 ? 1.313 -12.426 14.823 1.00 95.75 472 LYS A O 1
ATOM 3742 N N . ILE A 1 473 ? 0.442 -10.367 14.564 1.00 96.94 473 ILE A N 1
ATOM 3743 C CA . ILE A 1 473 ? -0.654 -10.704 13.660 1.00 96.94 473 ILE A CA 1
ATOM 3744 C C . ILE A 1 473 ? -0.495 -9.878 12.385 1.00 96.94 473 ILE A C 1
ATOM 3746 O O . ILE A 1 473 ? -0.291 -8.664 12.439 1.00 96.94 473 ILE A O 1
ATOM 3750 N N . GLU A 1 474 ? -0.604 -10.540 11.241 1.00 97.62 474 GLU A N 1
ATOM 3751 C CA . GLU A 1 474 ? -0.639 -9.922 9.920 1.00 97.62 474 GLU A CA 1
ATOM 3752 C C . GLU A 1 474 ? -1.895 -10.412 9.197 1.00 97.62 474 GLU A C 1
ATOM 3754 O O . GLU A 1 474 ? -2.056 -11.614 8.973 1.00 97.62 474 GLU A O 1
ATOM 3759 N N . VAL A 1 475 ? -2.797 -9.491 8.852 1.00 97.31 475 VAL A N 1
ATOM 3760 C CA . VAL A 1 475 ? -4.023 -9.811 8.108 1.00 97.31 475 VAL A CA 1
ATOM 3761 C C . VAL A 1 475 ? -4.166 -8.874 6.922 1.00 97.31 475 VAL A C 1
ATOM 3763 O O . VAL A 1 475 ? -4.033 -7.659 7.078 1.00 97.31 475 VAL A O 1
ATOM 3766 N N . SER A 1 476 ? -4.454 -9.420 5.744 1.00 96.94 476 SER A N 1
ATOM 3767 C CA . SER A 1 476 ? -4.697 -8.641 4.528 1.00 96.94 476 SER A CA 1
ATOM 3768 C C . SER A 1 476 ? -5.952 -9.092 3.794 1.00 96.94 476 SER A C 1
ATOM 3770 O O . SER A 1 476 ? -6.389 -10.238 3.921 1.00 96.94 476 SER A O 1
ATOM 3772 N N . ASN A 1 477 ? -6.518 -8.170 3.016 1.00 96.44 477 ASN A N 1
ATOM 3773 C CA . ASN A 1 477 ? -7.602 -8.426 2.065 1.00 96.44 477 ASN A CA 1
ATOM 3774 C C . ASN A 1 477 ? -7.166 -8.258 0.592 1.00 96.44 477 ASN A C 1
ATOM 3776 O O . ASN A 1 477 ? -8.028 -8.100 -0.272 1.00 96.44 477 ASN A O 1
ATOM 3780 N N . PHE A 1 478 ? -5.853 -8.262 0.322 1.00 96.75 478 PHE A N 1
ATOM 3781 C CA . PHE A 1 478 ? -5.275 -8.022 -1.007 1.00 96.75 478 PHE A CA 1
ATOM 3782 C C . PHE A 1 478 ? -5.798 -9.017 -2.052 1.00 96.75 478 PHE A C 1
ATOM 3784 O O . PHE A 1 478 ? -5.958 -10.202 -1.754 1.00 96.75 478 PHE A O 1
ATOM 3791 N N . ASP A 1 479 ? -6.003 -8.558 -3.285 1.00 94.81 479 ASP A N 1
ATOM 3792 C CA . ASP A 1 479 ? -6.413 -9.352 -4.449 1.00 94.81 479 ASP A CA 1
ATOM 3793 C C . ASP A 1 479 ? -7.688 -10.186 -4.217 1.00 94.81 479 ASP A C 1
ATOM 3795 O O . ASP A 1 479 ? -7.800 -11.347 -4.640 1.00 94.81 479 ASP A O 1
ATOM 3799 N N . ALA A 1 480 ? -8.657 -9.618 -3.496 1.00 93.94 480 ALA A N 1
ATOM 3800 C CA . ALA A 1 480 ? -9.879 -10.309 -3.088 1.00 93.94 480 ALA A CA 1
ATOM 3801 C C . ALA A 1 480 ? -9.627 -11.647 -2.372 1.00 93.94 480 ALA A C 1
ATOM 3803 O O . ALA A 1 480 ? -10.324 -12.646 -2.585 1.00 93.94 480 ALA A O 1
ATOM 3804 N N . ARG A 1 481 ? -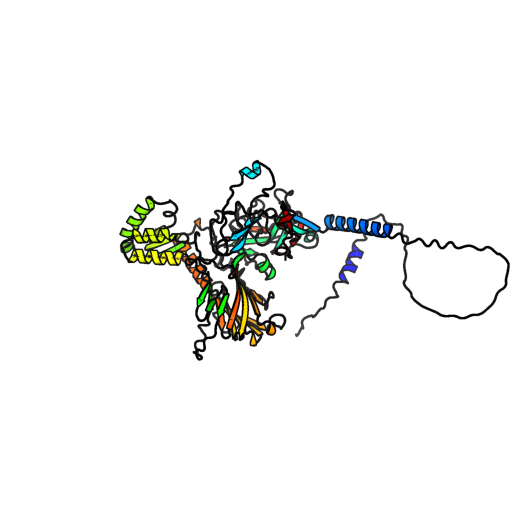8.617 -11.656 -1.504 1.00 94.81 481 ARG A N 1
ATOM 3805 C CA . ARG A 1 481 ? -8.213 -12.803 -0.700 1.00 94.81 481 ARG A CA 1
ATOM 3806 C C . ARG A 1 481 ? -7.991 -12.373 0.739 1.00 94.81 481 ARG A C 1
ATOM 3808 O O . ARG A 1 481 ? -7.270 -11.416 0.994 1.00 94.81 481 ARG A O 1
ATOM 3815 N N . ILE A 1 482 ? -8.550 -13.134 1.677 1.00 96.50 482 ILE A N 1
ATOM 3816 C CA . ILE A 1 482 ? -8.188 -13.012 3.089 1.00 96.50 482 ILE A CA 1
ATOM 3817 C C . ILE A 1 482 ? -6.971 -13.886 3.361 1.00 96.50 482 ILE A C 1
ATOM 3819 O O . ILE A 1 482 ? -7.007 -15.108 3.165 1.00 96.50 482 ILE A O 1
ATOM 3823 N N . LEU A 1 483 ? -5.907 -13.250 3.837 1.00 96.62 483 LEU A N 1
ATOM 3824 C CA . LEU A 1 483 ? -4.682 -13.904 4.266 1.00 96.62 483 LEU A CA 1
ATOM 3825 C C . LEU A 1 483 ? -4.436 -13.590 5.735 1.00 96.62 483 LEU A C 1
ATOM 3827 O O . LEU A 1 483 ? -4.519 -12.435 6.144 1.00 96.62 483 LEU A O 1
ATOM 3831 N N . VAL A 1 484 ? -4.104 -14.623 6.511 1.00 97.19 484 VAL A N 1
ATOM 3832 C CA . VAL A 1 484 ? -3.766 -14.495 7.929 1.00 97.19 484 VAL A CA 1
ATOM 3833 C C . VAL A 1 484 ? -2.421 -15.152 8.197 1.00 97.19 484 VAL A C 1
ATOM 3835 O O . VAL A 1 484 ? -2.228 -16.336 7.906 1.00 97.19 484 VAL A O 1
ATOM 3838 N N . ALA A 1 485 ? -1.517 -14.393 8.804 1.00 96.31 485 ALA A N 1
ATOM 3839 C CA . ALA A 1 485 ? -0.259 -14.885 9.329 1.00 96.31 485 ALA A CA 1
ATOM 3840 C C . ALA A 1 485 ? -0.086 -14.491 10.800 1.00 96.31 485 ALA A C 1
ATOM 3842 O O . ALA A 1 485 ? -0.478 -13.407 11.234 1.00 96.31 485 ALA A O 1
ATOM 3843 N N . VAL A 1 486 ? 0.527 -15.389 11.564 1.00 95.00 486 VAL A N 1
ATOM 3844 C CA . VAL A 1 486 ? 0.907 -15.176 12.962 1.00 95.00 486 VAL A CA 1
ATOM 3845 C C . VAL A 1 486 ? 2.414 -15.349 13.061 1.00 95.00 486 VAL A C 1
ATOM 3847 O O . VAL A 1 486 ? 2.966 -16.306 12.522 1.00 95.00 486 VAL A O 1
ATOM 3850 N N . ASN A 1 487 ? 3.100 -14.388 13.684 1.00 92.25 487 ASN A N 1
ATOM 3851 C CA . ASN A 1 487 ? 4.559 -14.392 13.848 1.00 92.25 487 ASN A CA 1
ATOM 3852 C C . ASN A 1 487 ? 5.331 -14.669 12.539 1.00 92.25 487 ASN A C 1
ATOM 3854 O O . ASN A 1 487 ? 6.360 -15.343 12.517 1.00 92.25 487 ASN A O 1
ATOM 3858 N N . GLY A 1 488 ? 4.833 -14.110 11.432 1.00 91.25 488 GLY A N 1
ATOM 3859 C CA . GLY A 1 488 ? 5.455 -14.221 10.117 1.00 91.25 488 GLY A CA 1
ATOM 3860 C C . GLY A 1 488 ? 5.156 -15.520 9.360 1.00 91.25 488 GLY A C 1
ATOM 3861 O O . GLY A 1 488 ? 5.817 -15.786 8.355 1.00 91.25 488 GLY A O 1
ATOM 3862 N N . ARG A 1 489 ? 4.201 -16.337 9.824 1.00 92.31 489 ARG A N 1
ATOM 3863 C CA . ARG A 1 489 ? 3.836 -17.624 9.212 1.00 92.31 489 ARG A CA 1
ATOM 3864 C C . ARG A 1 489 ? 2.336 -17.694 8.902 1.00 92.31 489 ARG A C 1
ATOM 3866 O O . ARG A 1 489 ? 1.534 -17.453 9.803 1.00 92.31 489 ARG A O 1
ATOM 3873 N N . PRO A 1 490 ? 1.930 -18.045 7.668 1.00 94.75 490 PRO A N 1
ATOM 3874 C CA . PRO A 1 490 ? 0.530 -18.323 7.354 1.00 94.75 490 PRO A CA 1
ATOM 3875 C C . PRO A 1 490 ? 0.004 -19.516 8.162 1.00 94.75 490 PRO A C 1
ATOM 3877 O O . PRO A 1 490 ? 0.616 -20.583 8.153 1.00 94.75 490 PRO A O 1
ATOM 3880 N N . ILE A 1 491 ? -1.126 -19.342 8.848 1.00 93.06 491 ILE A N 1
ATOM 3881 C CA . ILE A 1 491 ? -1.658 -20.333 9.808 1.00 93.06 491 ILE A CA 1
ATOM 3882 C C . ILE A 1 491 ? -2.692 -21.298 9.206 1.00 93.06 491 ILE A C 1
ATOM 3884 O O . ILE A 1 491 ? -2.889 -22.403 9.707 1.00 93.06 491 ILE A O 1
ATOM 3888 N N . PHE A 1 492 ? -3.360 -20.904 8.123 1.00 92.81 492 PHE A N 1
ATOM 3889 C CA . PHE A 1 492 ? -4.256 -21.754 7.340 1.00 92.81 492 PHE A CA 1
ATOM 3890 C C . PHE A 1 492 ? -4.264 -21.301 5.872 1.00 92.81 492 PHE A C 1
ATOM 3892 O O . PHE A 1 492 ? -3.864 -20.169 5.592 1.00 92.81 492 PHE A O 1
ATOM 3899 N N . PRO A 1 493 ? -4.721 -22.153 4.928 1.00 91.69 493 PRO A N 1
ATOM 3900 C CA . PRO A 1 493 ? -4.833 -21.778 3.521 1.00 91.69 493 PRO A CA 1
ATOM 3901 C C . PRO A 1 493 ? -5.723 -20.555 3.328 1.00 91.69 493 PRO A C 1
ATOM 3903 O O . PRO A 1 493 ? -6.781 -20.446 3.963 1.00 91.69 493 PRO A O 1
ATOM 3906 N N . GLU A 1 494 ? -5.315 -19.686 2.412 1.00 92.25 494 GLU A N 1
ATOM 3907 C CA . GLU A 1 494 ? -5.968 -18.415 2.141 1.00 92.25 494 GLU A CA 1
ATOM 3908 C C . GLU A 1 494 ? -7.444 -18.598 1.739 1.00 92.25 494 GLU A C 1
ATOM 3910 O O . GLU A 1 494 ? -7.877 -19.659 1.260 1.00 92.25 494 GLU A O 1
ATOM 3915 N N . VAL A 1 495 ? -8.253 -17.565 1.982 1.00 93.50 495 VAL A N 1
ATOM 3916 C CA . VAL A 1 495 ? -9.669 -17.557 1.594 1.00 93.50 495 VAL A CA 1
ATOM 3917 C C . VAL A 1 495 ? -9.846 -16.647 0.392 1.00 93.50 495 VAL A C 1
ATOM 3919 O O . VAL A 1 495 ? -9.882 -15.426 0.517 1.00 93.50 495 VAL A O 1
ATOM 3922 N N . ASP A 1 496 ? -9.965 -17.271 -0.774 1.00 93.44 496 ASP A N 1
ATOM 3923 C CA . ASP A 1 496 ? -10.209 -16.593 -2.040 1.00 93.44 496 ASP A CA 1
ATOM 3924 C C . ASP A 1 496 ? -11.695 -16.264 -2.186 1.00 93.44 496 ASP A C 1
ATOM 3926 O O . ASP A 1 496 ? -12.545 -17.157 -2.136 1.00 93.44 496 ASP A O 1
ATOM 3930 N N . ILE A 1 497 ? -12.008 -14.991 -2.416 1.00 89.12 497 ILE A N 1
ATOM 3931 C CA . ILE A 1 497 ? -13.366 -14.558 -2.730 1.00 89.12 497 ILE A CA 1
ATOM 3932 C C . ILE A 1 497 ? -13.499 -14.446 -4.253 1.00 89.12 497 ILE A C 1
ATOM 3934 O O . ILE A 1 497 ? -12.641 -13.826 -4.895 1.00 89.12 497 ILE A O 1
ATOM 3938 N N . PRO A 1 498 ? -14.530 -15.059 -4.866 1.00 81.38 498 PRO A N 1
ATOM 3939 C CA . PRO A 1 498 ? -14.765 -14.940 -6.297 1.00 81.38 498 PRO A CA 1
ATOM 3940 C C . PRO A 1 498 ? -14.897 -13.476 -6.727 1.00 81.38 498 PRO A C 1
ATOM 3942 O O . PRO A 1 498 ? -15.694 -12.715 -6.176 1.00 81.38 498 PRO A O 1
ATOM 3945 N N . VAL A 1 499 ? -14.087 -13.102 -7.716 1.00 74.94 499 VAL A N 1
ATOM 3946 C CA . VAL A 1 499 ? -14.154 -11.836 -8.448 1.00 74.94 499 VAL A CA 1
ATOM 3947 C C . VAL A 1 499 ? -13.845 -12.180 -9.899 1.00 74.94 499 VAL A C 1
ATOM 3949 O O . VAL A 1 499 ? -12.706 -12.518 -10.226 1.00 74.94 499 VAL A O 1
ATOM 3952 N N . GLY A 1 500 ? -14.874 -12.167 -10.743 1.00 61.69 500 GLY A N 1
ATOM 3953 C CA . GLY A 1 500 ? -14.764 -12.424 -12.175 1.00 61.69 500 GLY A CA 1
ATOM 3954 C C . GLY A 1 500 ? -15.229 -11.221 -12.986 1.00 61.69 500 GLY A C 1
ATOM 3955 O O . GLY A 1 500 ? -16.149 -10.504 -12.586 1.00 61.69 500 GLY A O 1
ATOM 3956 N N . LEU A 1 501 ? -14.615 -11.014 -14.150 1.00 59.72 501 LEU A N 1
ATOM 3957 C CA . LEU A 1 501 ? -15.055 -9.978 -15.092 1.00 59.72 501 LEU A CA 1
ATOM 3958 C C . LEU A 1 501 ? -16.441 -10.278 -15.702 1.00 59.72 501 LEU A C 1
ATOM 3960 O O . LEU A 1 501 ? -17.139 -9.356 -16.123 1.00 59.72 501 LEU A O 1
ATOM 3964 N N . GLU A 1 502 ? -16.861 -11.550 -15.719 1.00 49.59 502 GLU A N 1
ATOM 3965 C CA . GLU A 1 502 ? -18.121 -12.010 -16.326 1.00 49.59 502 GLU A CA 1
ATOM 3966 C C . GLU A 1 502 ? -19.368 -11.789 -15.442 1.00 49.59 502 GLU A C 1
ATOM 3968 O O . GLU A 1 502 ? -20.473 -11.674 -15.971 1.00 49.59 502 GLU A O 1
ATOM 3973 N N . ASP A 1 503 ? -19.217 -11.606 -14.124 1.00 40.72 503 ASP A N 1
ATOM 3974 C CA . ASP A 1 503 ? -20.338 -11.485 -13.167 1.00 40.72 503 ASP A CA 1
ATOM 3975 C C . ASP A 1 503 ? -20.980 -10.084 -13.112 1.00 40.72 503 ASP A C 1
ATOM 3977 O O . ASP A 1 503 ? -21.697 -9.738 -12.174 1.00 40.72 503 ASP A O 1
ATOM 3981 N N . GLY A 1 504 ? -20.701 -9.210 -14.083 1.00 40.97 504 GLY A N 1
ATOM 3982 C CA . GLY A 1 504 ? -21.214 -7.834 -14.095 1.00 40.97 504 GLY A CA 1
ATOM 3983 C C . GLY A 1 504 ? -20.675 -6.930 -12.973 1.00 40.97 504 GLY A C 1
ATOM 3984 O O . GLY A 1 504 ? -20.909 -5.726 -13.024 1.00 40.97 504 GLY A O 1
ATOM 3985 N N . GLY A 1 505 ? -19.909 -7.470 -12.015 1.00 36.56 505 GLY A N 1
ATOM 3986 C CA . GLY A 1 505 ? -19.253 -6.730 -10.930 1.00 36.56 505 GLY A CA 1
ATOM 3987 C C . GLY A 1 505 ? -18.000 -5.961 -11.360 1.00 36.56 505 GLY A C 1
ATOM 3988 O O . GLY A 1 505 ? -17.585 -5.033 -10.675 1.00 36.56 505 GLY A O 1
ATOM 3989 N N . ALA A 1 506 ? -17.438 -6.302 -12.521 1.00 39.06 506 ALA A N 1
ATOM 3990 C CA . ALA A 1 506 ? -16.316 -5.602 -13.137 1.00 39.06 506 ALA A CA 1
ATOM 3991 C C . ALA A 1 506 ? -16.579 -5.328 -14.627 1.00 39.06 506 ALA A C 1
ATOM 3993 O O . ALA A 1 506 ? -15.681 -5.415 -15.464 1.00 39.06 506 ALA A O 1
ATOM 3994 N N . LYS A 1 507 ? -17.814 -4.929 -14.982 1.00 40.16 507 LYS A N 1
ATOM 3995 C CA . LYS A 1 507 ? -17.966 -4.048 -16.148 1.00 40.16 507 LYS A CA 1
ATOM 3996 C C . LYS A 1 507 ? -17.157 -2.812 -15.815 1.00 40.16 507 LYS A C 1
ATOM 3998 O O . LYS A 1 507 ? -17.593 -2.035 -14.976 1.00 40.16 507 LYS A O 1
ATOM 4003 N N . GLY A 1 508 ? -15.969 -2.711 -16.402 1.00 41.12 508 GLY A N 1
ATOM 4004 C CA . GLY A 1 508 ? -14.982 -1.692 -16.101 1.00 41.12 508 GLY A CA 1
ATOM 4005 C C . GLY A 1 508 ? -15.590 -0.297 -16.060 1.00 41.12 508 GLY A C 1
ATOM 4006 O O . GLY A 1 508 ? -15.553 0.436 -17.042 1.00 41.12 508 GLY A O 1
ATOM 4007 N N . THR A 1 509 ? -16.024 0.132 -14.880 1.00 39.84 509 THR A N 1
ATOM 4008 C CA . THR A 1 509 ? -15.706 1.467 -14.419 1.00 39.84 509 THR A CA 1
ATOM 4009 C C . THR A 1 509 ? -14.203 1.446 -14.236 1.00 39.84 509 THR A C 1
ATOM 4011 O O . THR A 1 509 ? -13.675 1.257 -13.143 1.00 39.84 509 THR A O 1
ATOM 4014 N N . VAL A 1 510 ? -13.492 1.589 -15.359 1.00 43.50 510 VAL A N 1
ATOM 4015 C CA . VAL A 1 510 ? -12.213 2.280 -15.341 1.00 43.50 510 VAL A CA 1
ATOM 4016 C C . VAL A 1 510 ? -12.467 3.463 -14.417 1.00 43.50 510 VAL A C 1
ATOM 4018 O O . VAL A 1 510 ? -13.424 4.206 -14.647 1.00 43.50 510 VAL A O 1
ATOM 4021 N N . TRP A 1 511 ? -11.681 3.614 -13.354 1.00 48.97 511 TRP A N 1
ATOM 4022 C CA . TRP A 1 511 ? -11.637 4.863 -12.599 1.00 48.97 511 TRP A CA 1
ATOM 4023 C C . TRP A 1 511 ? -11.048 5.949 -13.508 1.00 48.97 511 TRP A C 1
ATOM 4025 O O . TRP A 1 511 ? -10.036 6.567 -13.216 1.00 48.97 511 TRP A O 1
ATOM 4035 N N . ASP A 1 512 ? -11.636 6.169 -14.678 1.00 53.84 512 ASP A N 1
ATOM 4036 C CA . ASP A 1 512 ? -11.440 7.381 -15.424 1.00 53.84 512 ASP A CA 1
ATOM 4037 C C . ASP A 1 512 ? -12.306 8.388 -14.685 1.00 53.84 512 ASP A C 1
ATOM 4039 O O . ASP A 1 512 ? -13.471 8.599 -15.008 1.00 53.84 512 ASP A O 1
ATOM 4043 N N . SER A 1 513 ? -11.745 8.960 -13.620 1.00 50.66 513 SER A N 1
ATOM 4044 C CA . SER A 1 513 ? -12.376 10.030 -12.848 1.00 50.66 513 SER A CA 1
ATOM 4045 C C . SER A 1 513 ? -12.816 11.201 -13.734 1.00 50.66 513 SER A C 1
ATOM 4047 O O . SER A 1 513 ? -13.639 11.999 -13.312 1.00 50.66 513 SER A O 1
ATOM 4049 N N . ASN A 1 514 ? -12.338 11.265 -14.982 1.00 53.28 514 ASN A N 1
ATOM 4050 C CA . ASN A 1 514 ? -12.798 12.199 -16.005 1.00 53.28 514 ASN A CA 1
ATOM 4051 C C . ASN A 1 514 ? -14.200 11.891 -16.571 1.00 53.28 514 ASN A C 1
ATOM 4053 O O . ASN A 1 514 ? -14.749 12.735 -17.274 1.00 53.28 514 ASN A O 1
ATOM 4057 N N . GLN A 1 515 ? -14.766 10.705 -16.325 1.00 63.84 515 GLN A N 1
ATOM 4058 C CA . GLN A 1 515 ? -16.103 10.304 -16.795 1.00 63.84 515 GLN A CA 1
ATOM 4059 C C . GLN A 1 515 ? -17.164 10.302 -15.691 1.00 63.84 515 GLN A C 1
ATOM 4061 O O . GLN A 1 515 ? -18.355 10.262 -15.993 1.00 63.84 515 GLN A O 1
ATOM 4066 N N . LEU A 1 516 ? -16.746 10.333 -14.426 1.00 73.06 516 LEU A N 1
ATOM 4067 C CA . LEU A 1 516 ? -17.652 10.370 -13.284 1.00 73.06 516 LEU A CA 1
ATOM 4068 C C . LEU A 1 516 ? -17.963 11.819 -12.919 1.00 73.06 516 LEU A C 1
ATOM 4070 O O . LEU A 1 516 ? -17.076 12.669 -12.886 1.00 73.06 516 LEU A O 1
ATOM 4074 N N . SER A 1 517 ? -19.230 12.093 -12.620 1.00 81.50 517 SER A N 1
ATOM 4075 C CA . SER A 1 517 ? -19.610 13.355 -11.983 1.00 81.50 517 SER A CA 1
ATOM 4076 C C . SER A 1 517 ? -19.039 13.428 -10.565 1.00 81.50 517 SER A C 1
ATOM 4078 O O . SER A 1 517 ? -18.842 12.403 -9.907 1.00 81.50 517 SER A O 1
ATOM 4080 N N . ASP A 1 518 ? -18.825 14.639 -10.055 1.00 81.38 518 ASP A N 1
ATOM 4081 C CA . ASP A 1 518 ? -18.331 14.816 -8.687 1.00 81.38 518 ASP A CA 1
ATOM 4082 C C . ASP A 1 518 ? -19.270 14.199 -7.630 1.00 81.38 518 ASP A C 1
ATOM 4084 O O . ASP A 1 518 ? -18.786 13.689 -6.623 1.00 81.38 518 ASP A O 1
ATOM 4088 N N . ALA A 1 519 ? -20.585 14.168 -7.884 1.00 82.25 519 ALA A N 1
ATOM 4089 C CA . ALA A 1 519 ? -21.563 13.507 -7.014 1.00 82.25 519 ALA A CA 1
ATOM 4090 C C . ALA A 1 519 ? -21.336 11.988 -6.937 1.00 82.25 519 ALA A C 1
ATOM 4092 O O . ALA A 1 519 ? -21.328 11.402 -5.857 1.00 82.25 519 ALA A O 1
ATOM 4093 N N . GLN A 1 520 ? -21.075 11.341 -8.080 1.00 84.31 520 GLN A N 1
ATOM 4094 C CA . GLN A 1 520 ? -20.723 9.917 -8.108 1.00 84.31 520 GLN A CA 1
ATOM 4095 C C . GLN A 1 520 ? -19.397 9.659 -7.382 1.00 84.31 520 GLN A C 1
ATOM 4097 O O . GLN A 1 520 ? -19.276 8.682 -6.648 1.00 84.31 520 GLN A O 1
ATOM 4102 N N . LEU A 1 521 ? -18.411 10.548 -7.540 1.00 82.94 521 LEU A N 1
ATOM 4103 C CA . LEU A 1 521 ? -17.143 10.452 -6.814 1.00 82.94 521 LEU A CA 1
ATOM 4104 C C . LEU A 1 521 ? -17.331 10.611 -5.299 1.00 82.94 521 LEU A C 1
ATOM 4106 O O . LEU A 1 521 ? -16.660 9.912 -4.537 1.00 82.94 521 LEU A O 1
ATOM 4110 N N . ALA A 1 522 ? -18.227 11.492 -4.851 1.00 85.62 522 ALA A N 1
ATOM 4111 C CA . ALA A 1 522 ? -18.536 11.691 -3.438 1.00 85.62 522 ALA A CA 1
ATOM 4112 C C . ALA A 1 522 ? -19.202 10.454 -2.815 1.00 85.62 522 ALA A C 1
ATOM 4114 O O . ALA A 1 522 ? -18.738 9.975 -1.780 1.00 85.62 522 ALA A O 1
ATOM 4115 N N . ASP A 1 523 ? -20.218 9.888 -3.473 1.00 86.56 523 ASP A N 1
ATOM 4116 C CA . ASP A 1 523 ? -20.904 8.665 -3.029 1.00 86.56 523 ASP A CA 1
ATOM 4117 C C . ASP A 1 523 ? -19.944 7.466 -2.943 1.00 86.56 523 ASP A C 1
ATOM 4119 O O . ASP A 1 523 ? -19.875 6.756 -1.931 1.00 86.56 523 ASP A O 1
ATOM 4123 N N . MET A 1 524 ? -19.097 7.298 -3.964 1.00 84.69 524 MET A N 1
ATOM 4124 C CA . MET A 1 524 ? -18.039 6.288 -3.953 1.00 84.69 524 MET A CA 1
ATOM 4125 C C . MET A 1 524 ? -17.036 6.527 -2.820 1.00 84.69 524 MET A C 1
ATOM 4127 O O . MET A 1 524 ? -16.650 5.579 -2.136 1.00 84.69 524 MET A O 1
ATOM 4131 N N . THR A 1 525 ? -16.614 7.776 -2.597 1.00 87.25 525 THR A N 1
ATOM 4132 C CA . THR A 1 525 ? -15.690 8.136 -1.509 1.00 87.25 525 THR A CA 1
ATOM 4133 C C . THR A 1 525 ? -16.295 7.779 -0.153 1.00 87.25 525 THR A C 1
ATOM 4135 O O . THR A 1 525 ? -15.639 7.103 0.640 1.00 87.25 525 THR A O 1
ATOM 4138 N N . ALA A 1 526 ? -17.547 8.168 0.095 1.00 87.81 526 ALA A N 1
ATOM 4139 C CA . ALA A 1 526 ? -18.261 7.870 1.333 1.00 87.81 526 ALA A CA 1
ATOM 4140 C C . ALA A 1 526 ? -18.388 6.356 1.562 1.00 87.81 526 ALA A C 1
ATOM 4142 O O . ALA A 1 526 ? -18.049 5.866 2.639 1.00 87.81 526 ALA A O 1
ATOM 4143 N N . THR A 1 527 ? -18.772 5.603 0.527 1.00 89.06 527 THR A N 1
ATOM 4144 C CA . THR A 1 527 ? -18.871 4.137 0.579 1.00 89.06 527 THR A CA 1
ATOM 4145 C C . THR A 1 527 ? -17.530 3.482 0.917 1.00 89.06 527 THR A C 1
ATOM 4147 O O . THR A 1 527 ? -17.470 2.534 1.703 1.00 89.06 527 THR A O 1
ATOM 4150 N N . LEU A 1 528 ? -16.429 3.974 0.340 1.00 88.06 528 LEU A N 1
ATOM 4151 C CA . LEU A 1 528 ? -15.091 3.440 0.597 1.00 88.06 528 LEU A CA 1
ATOM 4152 C C . LEU A 1 528 ? -14.590 3.762 2.000 1.00 88.06 528 LEU A C 1
ATOM 4154 O O . LEU A 1 528 ? -14.031 2.876 2.644 1.00 88.06 528 LEU A O 1
ATOM 4158 N N . VAL A 1 529 ? -14.809 4.991 2.471 1.00 90.44 529 VAL A N 1
ATOM 4159 C CA . VAL A 1 529 ? -14.495 5.395 3.846 1.00 90.44 529 VAL A CA 1
ATOM 4160 C C . VAL A 1 529 ? -15.261 4.518 4.828 1.00 90.44 529 VAL A C 1
ATOM 4162 O O . VAL A 1 529 ? -14.648 3.920 5.706 1.00 90.44 529 VAL A O 1
ATOM 4165 N N . GLU A 1 530 ? -16.570 4.355 4.639 1.00 89.94 530 GLU A N 1
ATOM 4166 C CA . GLU A 1 530 ? -17.399 3.524 5.514 1.00 89.94 530 GLU A CA 1
ATOM 4167 C C . GLU A 1 530 ? -16.944 2.064 5.509 1.00 89.94 530 GLU A C 1
ATOM 4169 O O . GLU A 1 530 ? -16.817 1.425 6.555 1.00 89.94 530 GLU A O 1
ATOM 4174 N N . ARG A 1 531 ? -16.609 1.530 4.330 1.00 90.00 531 ARG A N 1
ATOM 4175 C CA . ARG A 1 531 ? -16.065 0.179 4.221 1.00 90.00 531 ARG A CA 1
ATOM 4176 C C . ARG A 1 531 ? -14.737 0.047 4.959 1.00 90.00 531 ARG A C 1
ATOM 4178 O O . ARG A 1 531 ? -14.590 -0.924 5.690 1.00 90.00 531 ARG A O 1
ATOM 4185 N N . GLN A 1 532 ? -13.800 0.977 4.778 1.00 91.00 532 GLN A N 1
ATOM 4186 C CA . GLN A 1 532 ? -12.501 0.959 5.455 1.00 91.00 532 GLN A CA 1
ATOM 4187 C C . GLN A 1 532 ? -12.636 1.144 6.968 1.00 91.00 532 GLN A C 1
ATOM 4189 O O . GLN A 1 532 ? -11.880 0.518 7.703 1.00 91.00 532 GLN A O 1
ATOM 4194 N N . ASN A 1 533 ? -13.633 1.896 7.441 1.00 89.44 533 ASN A N 1
ATOM 4195 C CA . ASN A 1 533 ? -13.884 2.087 8.871 1.00 89.44 533 ASN A CA 1
ATOM 4196 C C . ASN A 1 533 ? -14.222 0.786 9.618 1.00 89.44 533 ASN A C 1
ATOM 4198 O O . ASN A 1 533 ? -14.087 0.724 10.838 1.00 89.44 533 ASN A O 1
ATOM 4202 N N . ARG A 1 534 ? -14.635 -0.265 8.894 1.00 91.00 534 ARG A N 1
ATOM 4203 C CA . ARG A 1 534 ? -14.885 -1.601 9.455 1.00 91.00 534 ARG A CA 1
ATOM 4204 C C . ARG A 1 534 ? -13.609 -2.401 9.734 1.00 91.00 534 ARG A C 1
ATOM 4206 O O . ARG A 1 534 ? -13.708 -3.452 10.355 1.00 91.00 534 ARG A O 1
ATOM 4213 N N . PHE A 1 535 ? -12.431 -1.945 9.292 1.00 93.06 535 PHE A N 1
ATOM 4214 C CA . PHE A 1 535 ? -11.176 -2.521 9.778 1.00 93.06 535 PHE A CA 1
ATOM 4215 C C . PHE A 1 535 ? -11.045 -2.225 11.268 1.00 93.06 535 PHE A C 1
ATOM 4217 O O . PHE A 1 535 ? -11.019 -1.056 11.649 1.00 93.06 535 PHE A O 1
ATOM 4224 N N . ALA A 1 536 ? -10.935 -3.248 12.109 1.00 93.88 536 ALA A N 1
ATOM 4225 C CA . ALA A 1 536 ? -10.815 -3.043 13.547 1.00 93.88 536 ALA A CA 1
ATOM 4226 C C . ALA A 1 536 ? -9.969 -4.118 14.223 1.00 93.88 536 ALA A C 1
ATOM 4228 O O . ALA A 1 536 ? -9.956 -5.266 13.796 1.00 93.88 536 ALA A O 1
ATOM 4229 N N . ILE A 1 537 ? -9.281 -3.743 15.298 1.00 94.38 537 ILE A N 1
ATOM 4230 C CA . ILE A 1 537 ? -8.622 -4.675 16.216 1.00 94.38 537 ILE A CA 1
ATOM 4231 C C . ILE A 1 537 ? -9.397 -4.641 17.526 1.00 94.38 537 ILE A C 1
ATOM 4233 O O . ILE A 1 537 ? -9.498 -3.585 18.150 1.00 94.38 537 ILE A O 1
ATOM 4237 N N . GLY A 1 538 ? -9.951 -5.777 17.935 1.00 92.19 538 GLY A N 1
ATOM 4238 C CA . GLY A 1 538 ? -10.683 -5.934 19.185 1.00 92.19 538 GLY A CA 1
ATOM 4239 C C . GLY A 1 538 ? -9.887 -6.729 20.212 1.00 92.19 538 GLY A C 1
ATOM 4240 O O . GLY A 1 538 ? -9.139 -7.646 19.872 1.00 92.19 538 GLY A O 1
ATOM 4241 N N . ILE A 1 539 ? -10.061 -6.385 21.486 1.00 90.62 539 ILE A N 1
ATOM 4242 C CA . ILE A 1 539 ? -9.531 -7.157 22.613 1.00 90.62 539 ILE A CA 1
ATOM 4243 C C . ILE A 1 539 ? -10.664 -7.447 23.587 1.00 90.62 539 ILE A C 1
ATOM 4245 O O . ILE A 1 539 ? -11.469 -6.571 23.912 1.00 90.62 539 ILE A O 1
ATOM 4249 N N . ARG A 1 540 ? -10.709 -8.690 24.067 1.00 89.12 540 ARG A N 1
ATOM 4250 C CA . ARG A 1 540 ? -11.596 -9.124 25.143 1.00 89.12 540 ARG A CA 1
ATOM 4251 C C . ARG A 1 540 ? -10.767 -9.729 26.267 1.00 89.12 540 ARG A C 1
ATOM 4253 O O . ARG A 1 540 ? -10.078 -10.725 26.053 1.00 89.12 540 ARG A O 1
ATOM 4260 N N . GLY A 1 541 ? -10.885 -9.136 27.452 1.00 84.88 541 GLY A N 1
ATOM 4261 C CA . GLY A 1 541 ? -10.113 -9.524 28.630 1.00 84.88 541 GLY A CA 1
ATOM 4262 C C . GLY A 1 541 ? -8.631 -9.154 28.522 1.00 84.88 541 GLY A C 1
ATOM 4263 O O . GLY A 1 541 ? -8.125 -8.804 27.456 1.00 84.88 541 GLY A O 1
ATOM 4264 N N . GLY A 1 542 ? -7.932 -9.233 29.650 1.00 86.94 542 GLY A N 1
ATOM 4265 C CA . GLY A 1 542 ? -6.495 -8.983 29.726 1.00 86.94 542 GLY A CA 1
ATOM 4266 C C . GLY A 1 542 ? -6.080 -7.508 29.674 1.00 86.94 542 GLY A C 1
ATOM 4267 O O . GLY A 1 542 ? -6.852 -6.600 29.349 1.00 86.94 542 GLY A O 1
ATOM 4268 N N . ASP A 1 543 ? -4.811 -7.291 30.008 1.00 90.81 543 ASP A N 1
ATOM 4269 C CA . ASP A 1 543 ? -4.150 -5.987 29.961 1.00 90.81 543 ASP A CA 1
ATOM 4270 C C . ASP A 1 543 ? -3.116 -6.032 28.843 1.00 90.81 543 ASP A C 1
ATOM 4272 O O . ASP A 1 543 ? -2.038 -6.619 28.995 1.00 90.81 543 ASP A O 1
ATOM 4276 N N . VAL A 1 544 ? -3.482 -5.441 27.708 1.00 92.62 544 VAL A N 1
ATOM 4277 C CA . VAL A 1 544 ? -2.770 -5.585 26.436 1.00 92.62 544 VAL A CA 1
ATOM 4278 C C . VAL A 1 544 ? -2.181 -4.247 26.022 1.00 92.62 544 VAL A C 1
ATOM 4280 O O . VAL A 1 544 ? -2.826 -3.202 26.111 1.00 92.62 544 VAL A O 1
ATOM 4283 N N . THR A 1 545 ? -0.949 -4.278 25.535 1.00 94.31 545 THR A N 1
ATOM 4284 C CA . THR A 1 545 ? -0.281 -3.142 24.912 1.00 94.31 545 THR A CA 1
ATOM 4285 C C . THR A 1 545 ? -0.005 -3.450 23.451 1.00 94.31 545 THR A C 1
ATOM 4287 O O . THR A 1 545 ? 0.524 -4.503 23.113 1.00 94.31 545 THR A O 1
ATOM 4290 N N . VAL A 1 546 ? -0.335 -2.508 22.575 1.00 94.44 546 VAL A N 1
ATOM 4291 C CA . VAL A 1 546 ? 0.047 -2.556 21.165 1.00 94.44 546 VAL A CA 1
ATOM 4292 C C . VAL A 1 546 ? 1.474 -2.031 21.047 1.00 94.44 546 VAL A C 1
ATOM 4294 O O . VAL A 1 546 ? 1.729 -0.842 21.250 1.00 94.44 546 VAL A O 1
ATOM 4297 N N . GLU A 1 547 ? 2.405 -2.932 20.748 1.00 93.06 547 GLU A N 1
ATOM 4298 C CA . GLU A 1 547 ? 3.818 -2.632 20.493 1.00 93.06 547 GLU A CA 1
ATOM 4299 C C . GLU A 1 547 ? 4.001 -2.000 19.117 1.00 93.06 547 GLU A C 1
ATOM 4301 O O . GLU A 1 547 ? 4.708 -1.006 18.954 1.00 93.06 547 GLU A O 1
ATOM 4306 N N . THR A 1 548 ? 3.344 -2.589 18.118 1.00 93.81 548 THR A N 1
ATOM 4307 C CA . THR A 1 548 ? 3.372 -2.113 16.739 1.00 93.81 548 THR A CA 1
ATOM 4308 C C . THR A 1 548 ? 1.965 -2.130 16.165 1.00 93.81 548 THR A C 1
ATOM 4310 O O . THR A 1 548 ? 1.172 -3.036 16.431 1.00 93.81 548 THR A O 1
ATOM 4313 N N . LEU A 1 549 ? 1.650 -1.106 15.378 1.00 95.12 549 LEU A N 1
ATOM 4314 C CA . LEU A 1 549 ? 0.449 -1.052 14.558 1.00 95.12 549 LEU A CA 1
ATOM 4315 C C . LEU A 1 549 ? 0.801 -0.323 13.274 1.00 95.12 549 LEU A C 1
ATOM 4317 O O . LEU A 1 549 ? 1.063 0.884 13.276 1.00 95.12 549 LEU A O 1
ATOM 4321 N N . ARG A 1 550 ? 0.838 -1.081 12.185 1.00 95.88 550 ARG A N 1
ATOM 4322 C CA . ARG A 1 550 ? 1.161 -0.585 10.859 1.00 95.88 550 ARG A CA 1
ATOM 4323 C C . ARG A 1 550 ? 0.048 -0.917 9.892 1.00 95.88 550 ARG A C 1
ATOM 4325 O O . ARG A 1 550 ? -0.517 -2.009 9.914 1.00 95.88 550 ARG A O 1
ATOM 4332 N N . LEU A 1 551 ? -0.227 0.047 9.028 1.00 96.12 551 LEU A N 1
ATOM 4333 C CA . LEU A 1 551 ? -1.135 -0.113 7.908 1.00 96.12 551 LEU A CA 1
ATOM 4334 C C . LEU A 1 551 ? -0.315 -0.102 6.629 1.00 96.12 551 LEU A C 1
ATOM 4336 O O . LEU A 1 551 ? 0.495 0.805 6.408 1.00 96.12 551 LEU A O 1
ATOM 4340 N N . TYR A 1 552 ? -0.565 -1.082 5.781 1.00 96.56 552 TYR A N 1
ATOM 4341 C CA . TYR A 1 552 ? -0.035 -1.151 4.434 1.00 96.56 552 TYR A CA 1
ATOM 4342 C C . TYR A 1 552 ? -1.180 -1.222 3.434 1.00 96.56 552 TYR A C 1
ATOM 4344 O O . TYR A 1 552 ? -2.293 -1.621 3.774 1.00 96.56 552 TYR A O 1
ATOM 4352 N N . ARG A 1 553 ? -0.885 -0.869 2.190 1.00 95.81 553 ARG A N 1
ATOM 4353 C CA . ARG A 1 553 ? -1.776 -1.063 1.049 1.00 95.81 553 ARG A CA 1
ATOM 4354 C C . ARG A 1 553 ? -1.101 -1.895 -0.034 1.00 95.81 553 ARG A C 1
ATOM 4356 O O . ARG A 1 553 ? 0.134 -1.954 -0.068 1.00 95.81 553 ARG A O 1
ATOM 4363 N N . ASP A 1 554 ? -1.893 -2.473 -0.926 1.00 95.94 554 ASP A N 1
ATOM 4364 C CA . ASP A 1 554 ? -1.363 -3.095 -2.139 1.00 95.94 554 ASP A CA 1
ATOM 4365 C C . ASP A 1 554 ? -0.913 -2.033 -3.166 1.00 95.94 554 ASP A C 1
ATOM 4367 O O . ASP A 1 554 ? -1.169 -0.822 -3.038 1.00 95.94 554 ASP A O 1
ATOM 4371 N N . VAL A 1 555 ? -0.197 -2.490 -4.189 1.00 93.81 555 VAL A N 1
ATOM 4372 C CA . VAL A 1 555 ? 0.118 -1.724 -5.391 1.00 93.81 555 VAL A CA 1
ATOM 4373 C C . VAL A 1 555 ? -1.163 -1.508 -6.193 1.00 93.81 555 VAL A C 1
ATOM 4375 O O . VAL A 1 555 ? -1.785 -2.457 -6.648 1.00 93.81 555 VAL A O 1
ATOM 4378 N N . TYR A 1 556 ? -1.513 -0.245 -6.433 1.00 92.81 556 TYR A N 1
ATOM 4379 C CA . TYR A 1 556 ? -2.570 0.110 -7.375 1.00 92.81 556 TYR A CA 1
ATOM 4380 C C . TYR A 1 556 ? -1.959 0.310 -8.764 1.00 92.81 556 TYR A C 1
ATOM 4382 O O . TYR A 1 556 ? -1.219 1.276 -8.992 1.00 92.81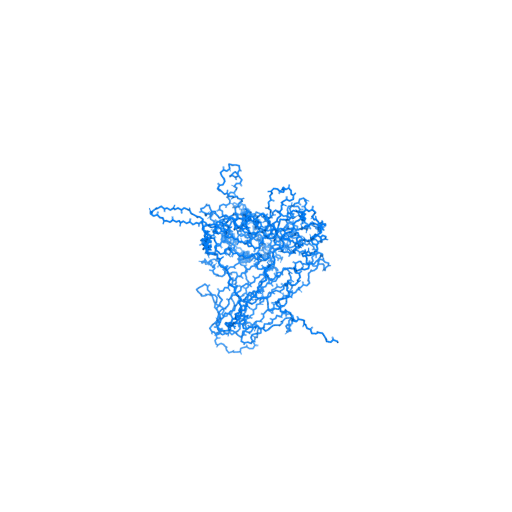 556 TYR A O 1
ATOM 4390 N N . TYR A 1 557 ? -2.239 -0.594 -9.703 1.00 91.94 557 TYR A N 1
ATOM 4391 C CA . TYR A 1 557 ? -1.743 -0.470 -11.071 1.00 91.94 557 TYR A CA 1
ATOM 4392 C C . TYR A 1 557 ? -2.529 0.596 -11.850 1.00 91.94 557 TYR A C 1
ATOM 4394 O O . TYR A 1 557 ? -3.621 0.380 -12.367 1.00 91.94 557 TYR A O 1
ATOM 4402 N N . THR A 1 558 ? -1.942 1.786 -11.945 1.00 87.81 558 THR A N 1
ATOM 4403 C CA . THR A 1 558 ? -2.522 2.966 -12.596 1.00 87.81 558 THR A CA 1
ATOM 4404 C C . THR A 1 558 ? -2.601 2.832 -14.124 1.00 87.81 558 THR A C 1
ATOM 4406 O O . THR A 1 558 ? -1.874 2.045 -14.737 1.00 87.81 558 THR A O 1
ATOM 4409 N N . PRO A 1 559 ? -3.421 3.657 -14.795 1.00 83.69 559 PRO A N 1
ATOM 4410 C CA . PRO A 1 559 ? -3.344 3.839 -16.240 1.00 83.69 559 PRO A CA 1
ATOM 4411 C C . PRO A 1 559 ? -1.925 4.205 -16.707 1.00 83.69 559 PRO A C 1
ATOM 4413 O O . PRO A 1 559 ? -1.393 5.236 -16.306 1.00 83.69 559 PRO A O 1
ATOM 4416 N N . GLY A 1 560 ? -1.309 3.369 -17.550 1.00 78.88 560 GLY A N 1
ATOM 4417 C CA . GLY A 1 560 ? -0.071 3.717 -18.263 1.00 78.88 560 GLY A CA 1
ATOM 4418 C C . GLY A 1 560 ? -0.341 4.609 -19.479 1.00 78.88 560 GLY A C 1
ATOM 4419 O O . GLY A 1 560 ? -1.485 4.739 -19.915 1.00 78.88 560 GLY A O 1
ATOM 4420 N N . LEU A 1 561 ? 0.708 5.188 -20.069 1.00 81.88 561 LEU A N 1
ATOM 4421 C CA . LEU A 1 561 ? 0.629 6.089 -21.231 1.00 81.88 561 LEU A CA 1
ATOM 4422 C C . LEU A 1 561 ? -0.088 5.453 -22.433 1.00 81.88 561 LEU A C 1
ATOM 4424 O O . LEU A 1 561 ? -1.014 6.045 -22.986 1.00 81.88 561 LEU A O 1
ATOM 4428 N N . ALA A 1 562 ? 0.309 4.232 -22.805 1.00 83.19 562 ALA A N 1
ATOM 4429 C CA . ALA A 1 562 ? -0.295 3.478 -23.905 1.00 83.19 562 ALA A CA 1
ATOM 4430 C C . ALA A 1 562 ? -1.600 2.766 -23.498 1.00 83.19 562 ALA A C 1
ATOM 4432 O O . ALA A 1 562 ? -2.370 2.346 -24.358 1.00 83.19 562 ALA A O 1
ATOM 4433 N N . ARG A 1 563 ? -1.883 2.670 -22.189 1.00 85.19 563 ARG A N 1
ATOM 4434 C CA . ARG A 1 563 ? -3.071 2.016 -21.607 1.00 85.19 563 ARG A CA 1
ATOM 4435 C C . ARG A 1 563 ? -3.245 0.549 -22.026 1.00 85.19 563 ARG A C 1
ATOM 4437 O O . ARG A 1 563 ? -4.372 0.046 -22.067 1.00 85.19 563 ARG A O 1
ATOM 4444 N N . ASN A 1 564 ? -2.136 -0.141 -22.297 1.00 89.81 564 ASN A N 1
ATOM 4445 C CA . ASN A 1 564 ? -2.142 -1.569 -22.617 1.00 89.81 564 ASN A CA 1
ATOM 4446 C C . ASN A 1 564 ? -2.718 -2.374 -21.448 1.00 89.81 564 ASN A C 1
ATOM 4448 O O . ASN A 1 564 ? -2.388 -2.086 -20.297 1.00 89.81 564 ASN A O 1
ATOM 4452 N N . ALA A 1 565 ? -3.554 -3.369 -21.754 1.00 89.12 565 ALA A N 1
ATOM 4453 C CA . ALA A 1 565 ? -4.301 -4.172 -20.781 1.00 89.12 565 ALA A CA 1
ATOM 4454 C C . ALA A 1 565 ? -5.286 -3.375 -19.895 1.00 89.12 565 ALA A C 1
ATOM 4456 O O . ALA A 1 565 ? -5.858 -3.944 -18.979 1.00 89.12 565 ALA A O 1
ATOM 4457 N N . ILE A 1 566 ? -5.497 -2.071 -20.122 1.00 85.69 566 ILE A N 1
ATOM 4458 C CA . ILE A 1 566 ? -6.360 -1.227 -19.270 1.00 85.69 566 ILE A CA 1
ATOM 4459 C C . ILE A 1 566 ? -7.658 -0.875 -19.989 1.00 85.69 566 ILE A C 1
ATOM 4461 O O . ILE A 1 566 ? -8.738 -1.002 -19.423 1.00 85.69 566 ILE A O 1
ATOM 4465 N N . ARG A 1 567 ? -7.565 -0.432 -21.250 1.00 76.31 567 ARG A N 1
ATOM 4466 C CA . ARG A 1 567 ? -8.757 -0.157 -22.074 1.00 76.31 567 ARG A CA 1
ATOM 4467 C C . ARG A 1 567 ? -9.479 -1.433 -22.484 1.00 76.31 567 ARG A C 1
ATOM 4469 O O . ARG A 1 567 ? -10.702 -1.465 -22.512 1.00 76.31 567 ARG A O 1
ATOM 4476 N N . GLU A 1 568 ? -8.704 -2.455 -22.808 1.00 82.69 568 GLU A N 1
ATOM 4477 C CA . GLU A 1 568 ? -9.177 -3.742 -23.291 1.00 82.69 568 GLU A CA 1
ATOM 4478 C C . GLU A 1 568 ? -8.234 -4.851 -22.807 1.00 82.69 568 GLU A C 1
ATOM 4480 O O . GLU A 1 568 ? -7.060 -4.565 -22.526 1.00 82.69 568 GLU A O 1
ATOM 4485 N N . PRO A 1 569 ? -8.727 -6.097 -22.683 1.00 90.19 569 PRO A N 1
ATOM 4486 C CA . PRO A 1 569 ? -7.879 -7.244 -22.393 1.00 90.19 569 PRO A CA 1
ATOM 4487 C C . PRO A 1 569 ? -6.766 -7.383 -23.435 1.00 90.19 569 PRO A C 1
ATOM 4489 O O . PRO A 1 569 ? -6.986 -7.193 -24.630 1.00 90.19 569 PRO A O 1
ATOM 4492 N N . LEU A 1 570 ? -5.570 -7.750 -22.984 1.00 94.06 570 LEU A N 1
ATOM 4493 C CA . LEU A 1 570 ? -4.395 -7.918 -23.827 1.00 94.06 570 LEU A CA 1
ATOM 4494 C C . LEU A 1 570 ? -3.866 -9.341 -23.730 1.00 94.06 570 LEU A C 1
ATOM 4496 O O . LEU A 1 570 ? -3.440 -9.774 -22.662 1.00 94.06 570 LEU A O 1
ATOM 4500 N N . THR A 1 571 ? -3.814 -10.043 -24.857 1.00 97.12 571 THR A N 1
ATOM 4501 C CA . THR A 1 571 ? -3.157 -11.349 -24.932 1.00 97.12 571 THR A CA 1
ATOM 4502 C C . THR A 1 571 ? -1.651 -11.178 -25.094 1.00 97.12 571 THR A C 1
ATOM 4504 O O . THR A 1 571 ? -1.166 -10.568 -26.050 1.00 97.12 571 THR A O 1
ATOM 4507 N N . VAL A 1 572 ? -0.894 -11.727 -24.150 1.00 96.94 572 VAL A N 1
ATOM 4508 C CA . VAL A 1 572 ? 0.566 -11.730 -24.170 1.00 96.94 572 VAL A CA 1
ATOM 4509 C C . VAL A 1 572 ? 1.038 -12.657 -25.282 1.00 96.94 572 VAL A C 1
ATOM 4511 O O . VAL A 1 572 ? 0.624 -13.813 -25.376 1.00 96.94 572 VAL A O 1
ATOM 4514 N N . GLN A 1 573 ? 1.929 -12.150 -26.132 1.00 96.75 573 GLN A N 1
ATOM 4515 C CA . GLN A 1 573 ? 2.495 -12.932 -27.226 1.00 96.75 573 GLN A CA 1
ATOM 4516 C C . GLN A 1 573 ? 3.185 -14.203 -26.708 1.00 96.75 573 GLN A C 1
ATOM 4518 O O . GLN A 1 573 ? 3.700 -14.251 -25.587 1.00 96.75 573 GLN A O 1
ATOM 4523 N N . GLN A 1 574 ? 3.204 -15.245 -27.542 1.00 96.12 574 GLN A N 1
ATOM 4524 C CA . GLN A 1 574 ? 3.962 -16.454 -27.234 1.00 96.12 574 GLN A CA 1
ATOM 4525 C C . GLN A 1 574 ? 5.442 -16.112 -27.045 1.00 96.12 574 GLN A C 1
ATOM 4527 O O . GLN A 1 574 ? 5.986 -15.281 -27.763 1.00 96.12 574 GLN A O 1
ATOM 4532 N N . ASP A 1 575 ? 6.069 -16.766 -26.070 1.00 95.50 575 ASP A N 1
ATOM 4533 C CA . ASP A 1 575 ? 7.455 -16.521 -25.650 1.00 95.50 575 ASP A CA 1
ATOM 4534 C C . ASP A 1 575 ? 7.753 -15.091 -25.152 1.00 95.50 575 ASP A C 1
ATOM 4536 O O . ASP A 1 575 ? 8.910 -14.685 -25.062 1.00 95.50 575 ASP A O 1
ATOM 4540 N N . CYS A 1 576 ? 6.723 -14.330 -24.777 1.00 97.12 576 CYS A N 1
ATOM 4541 C CA . CYS A 1 576 ? 6.869 -13.005 -24.189 1.00 97.12 576 CYS A CA 1
ATOM 4542 C C . CYS A 1 576 ? 6.207 -12.915 -22.808 1.00 97.12 576 CYS A C 1
ATOM 4544 O O . CYS A 1 576 ? 5.352 -13.724 -22.449 1.00 97.12 576 CYS A O 1
ATOM 4546 N N . TYR A 1 577 ? 6.589 -11.898 -22.038 1.00 98.00 577 TYR A N 1
ATOM 4547 C CA . TYR A 1 577 ? 6.086 -11.651 -20.686 1.00 98.00 577 TYR A CA 1
ATOM 4548 C C . TYR A 1 577 ? 5.549 -10.230 -20.554 1.00 98.00 577 TYR A C 1
ATOM 4550 O O . TYR A 1 577 ? 6.165 -9.282 -21.044 1.00 98.00 577 TYR A O 1
ATOM 4558 N N . PHE A 1 578 ? 4.421 -10.070 -19.864 1.00 97.62 578 PHE A N 1
ATOM 4559 C CA . PHE A 1 578 ? 3.921 -8.755 -19.465 1.00 97.62 578 PHE A CA 1
ATOM 4560 C C . PHE A 1 578 ? 4.507 -8.406 -18.101 1.00 97.62 578 PHE A C 1
ATOM 4562 O O . PHE A 1 578 ? 4.401 -9.198 -17.160 1.00 97.62 578 PHE A O 1
ATOM 4569 N N . VAL A 1 579 ? 5.136 -7.239 -17.990 1.00 97.31 579 VAL A N 1
ATOM 4570 C CA . VAL A 1 579 ? 5.876 -6.846 -16.788 1.00 97.31 579 VAL A CA 1
ATOM 4571 C C . VAL A 1 579 ? 5.370 -5.525 -16.239 1.00 97.31 579 VAL A C 1
ATOM 4573 O O . VAL A 1 579 ? 4.984 -4.642 -17.004 1.00 97.31 579 VAL A O 1
ATOM 4576 N N . GLN A 1 580 ? 5.378 -5.380 -14.916 1.00 95.56 580 GLN A N 1
ATOM 4577 C CA . GLN A 1 580 ? 4.967 -4.152 -14.238 1.00 95.56 580 GLN A CA 1
ATOM 4578 C C . GLN A 1 580 ? 5.918 -3.788 -13.102 1.00 95.56 580 GLN A C 1
ATOM 4580 O O . GLN A 1 580 ? 6.588 -4.649 -12.530 1.00 95.56 580 GLN A O 1
ATOM 4585 N N . GLY A 1 581 ? 6.022 -2.489 -12.828 1.00 93.75 581 GLY A N 1
ATOM 4586 C CA . GLY A 1 581 ? 6.770 -1.976 -11.685 1.00 93.75 581 GLY A CA 1
ATOM 4587 C C . GLY A 1 581 ? 5.883 -1.830 -10.456 1.00 93.75 581 GLY A C 1
ATOM 4588 O O . GLY A 1 581 ? 4.720 -1.448 -10.580 1.00 93.75 581 GLY A O 1
ATOM 4589 N N . ASP A 1 582 ? 6.446 -2.092 -9.277 1.00 92.69 582 ASP A N 1
ATOM 4590 C CA . ASP A 1 582 ? 5.730 -1.965 -8.000 1.00 92.69 582 ASP A CA 1
ATOM 4591 C C . ASP A 1 582 ? 5.392 -0.484 -7.689 1.00 92.69 582 ASP A C 1
ATOM 4593 O O . ASP A 1 582 ? 4.369 -0.180 -7.078 1.00 92.69 582 ASP A O 1
ATOM 4597 N N . ASN A 1 583 ? 6.179 0.466 -8.214 1.00 90.12 583 ASN A N 1
ATOM 4598 C CA . ASN A 1 583 ? 5.856 1.895 -8.212 1.00 90.12 583 ASN A CA 1
ATOM 4599 C C . ASN A 1 583 ? 5.189 2.302 -9.529 1.00 90.12 583 ASN A C 1
ATOM 4601 O O . ASN A 1 583 ? 5.758 2.992 -10.384 1.00 90.12 583 ASN A O 1
ATOM 4605 N N . SER A 1 584 ? 3.964 1.818 -9.686 1.00 88.44 584 SER A N 1
ATOM 4606 C CA . SER A 1 584 ? 3.171 1.916 -10.903 1.00 88.44 584 SER A CA 1
ATOM 4607 C C . SER A 1 584 ? 3.138 3.315 -11.570 1.00 88.44 584 SER A C 1
ATOM 4609 O O . SER A 1 584 ? 3.358 3.361 -12.784 1.00 88.44 584 SER A O 1
ATOM 4611 N N . PRO A 1 585 ? 2.910 4.442 -10.856 1.00 82.81 585 PRO A N 1
ATOM 4612 C CA . PRO A 1 585 ? 2.766 5.769 -11.477 1.00 82.81 585 PRO A CA 1
ATOM 4613 C C . PRO A 1 585 ? 4.005 6.299 -12.213 1.00 82.81 585 PRO A C 1
ATOM 4615 O O . PRO A 1 585 ? 3.878 7.134 -13.103 1.00 82.81 585 PRO A O 1
ATOM 4618 N N . VAL A 1 586 ? 5.204 5.840 -11.841 1.00 81.38 586 VAL A N 1
ATOM 4619 C CA . VAL A 1 586 ? 6.489 6.290 -12.420 1.00 81.38 586 VAL A CA 1
ATOM 4620 C C . VAL A 1 586 ? 7.238 5.158 -13.124 1.00 81.38 586 VAL A C 1
ATOM 4622 O O . VAL A 1 586 ? 8.422 5.270 -13.442 1.00 81.38 586 VAL A O 1
ATOM 4625 N N . SER A 1 587 ? 6.566 4.030 -13.343 1.00 87.12 587 SER A N 1
ATOM 4626 C CA . SER A 1 587 ? 7.165 2.855 -13.956 1.00 87.12 587 SER A CA 1
ATOM 4627 C C . SER A 1 587 ? 7.050 2.908 -15.479 1.00 87.12 587 SER A C 1
ATOM 4629 O O . SER A 1 587 ? 5.953 2.932 -16.032 1.00 87.12 587 SER A O 1
ATOM 4631 N N . ALA A 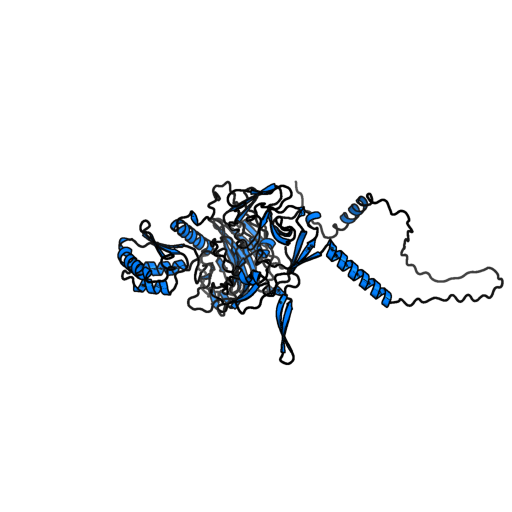1 588 ? 8.193 2.858 -16.167 1.00 88.25 588 ALA A N 1
ATOM 4632 C CA . ALA A 1 588 ? 8.258 2.535 -17.589 1.00 88.25 588 ALA A CA 1
ATOM 4633 C C . ALA A 1 588 ? 8.190 1.007 -17.761 1.00 88.25 588 ALA A C 1
ATOM 4635 O O . ALA A 1 588 ? 9.195 0.307 -17.617 1.00 88.25 588 ALA A O 1
ATOM 4636 N N . ASP A 1 589 ? 6.990 0.492 -18.015 1.00 92.62 589 ASP A N 1
ATOM 4637 C CA . ASP A 1 589 ? 6.690 -0.941 -18.116 1.00 92.62 589 ASP A CA 1
ATOM 4638 C C . ASP A 1 589 ? 5.693 -1.266 -19.244 1.00 92.62 589 ASP A C 1
ATOM 4640 O O . ASP A 1 589 ? 5.327 -0.384 -20.026 1.00 92.62 589 ASP A O 1
ATOM 4644 N N . SER A 1 590 ? 5.237 -2.522 -19.335 1.00 94.94 590 SER A N 1
ATOM 4645 C CA . SER A 1 590 ? 4.371 -3.011 -20.417 1.00 94.94 590 SER A CA 1
ATOM 4646 C C . SER A 1 590 ? 3.103 -2.178 -20.650 1.00 94.94 590 SER A C 1
ATOM 4648 O O . SER A 1 590 ? 2.596 -2.154 -21.771 1.00 94.94 590 SER A O 1
ATOM 4650 N N . ARG A 1 591 ? 2.596 -1.442 -19.650 1.00 92.06 591 ARG A N 1
ATOM 4651 C CA . ARG A 1 591 ? 1.424 -0.553 -19.808 1.00 92.06 591 ARG A CA 1
ATOM 4652 C C . ARG A 1 591 ? 1.715 0.694 -20.644 1.00 92.06 591 ARG A C 1
ATOM 4654 O O . ARG A 1 591 ? 0.788 1.356 -21.111 1.00 92.06 591 ARG A O 1
ATOM 4661 N N . ASN A 1 592 ? 2.992 1.039 -20.781 1.00 88.12 592 ASN A N 1
ATOM 4662 C CA . ASN A 1 592 ? 3.479 2.271 -21.391 1.00 88.12 592 ASN A CA 1
ATOM 4663 C C . ASN A 1 592 ? 4.135 2.041 -22.759 1.00 88.12 592 ASN A C 1
ATOM 4665 O O . ASN A 1 592 ? 4.216 2.974 -23.551 1.00 88.12 592 ASN A O 1
ATOM 4669 N N . TRP A 1 593 ? 4.626 0.831 -23.035 1.00 90.38 593 TRP A N 1
ATOM 4670 C CA . TRP A 1 593 ? 5.387 0.534 -24.250 1.00 90.38 593 TRP A CA 1
ATOM 4671 C C . TRP A 1 593 ? 4.502 0.269 -25.470 1.00 90.38 593 TRP A C 1
ATOM 4673 O O . TRP A 1 593 ? 3.446 -0.346 -25.357 1.00 90.38 593 TRP A O 1
ATOM 4683 N N . ASN A 1 594 ? 4.982 0.647 -26.658 1.00 88.06 594 ASN A N 1
ATOM 4684 C CA . ASN A 1 594 ? 4.313 0.321 -27.926 1.00 88.06 594 ASN A CA 1
ATOM 4685 C C . ASN A 1 594 ? 4.243 -1.196 -28.168 1.00 88.06 594 ASN A C 1
ATOM 4687 O O . ASN A 1 594 ? 3.232 -1.700 -28.643 1.00 88.06 594 ASN A O 1
ATOM 4691 N N . SER A 1 595 ? 5.315 -1.912 -27.815 1.00 89.50 595 SER A N 1
ATOM 4692 C CA . SER A 1 595 ? 5.359 -3.375 -27.761 1.00 89.50 595 SER A CA 1
ATOM 4693 C C . SER A 1 595 ? 5.259 -3.803 -26.292 1.00 89.50 595 SER A C 1
ATOM 4695 O O . SER A 1 595 ? 6.256 -3.731 -25.574 1.00 89.50 595 SER A O 1
ATOM 4697 N N . PRO A 1 596 ? 4.075 -4.214 -25.806 1.00 91.75 596 PRO A N 1
ATOM 4698 C CA . PRO A 1 596 ? 3.762 -4.318 -24.377 1.00 91.75 596 PRO A CA 1
ATOM 4699 C C . PRO A 1 596 ? 4.281 -5.598 -23.717 1.00 91.75 596 PRO A C 1
ATOM 4701 O O . PRO A 1 596 ? 3.684 -6.113 -22.772 1.00 91.75 596 PRO A O 1
ATOM 4704 N N . CYS A 1 597 ? 5.379 -6.159 -24.208 1.00 94.25 597 CYS A N 1
ATOM 4705 C CA . CYS A 1 597 ? 5.899 -7.413 -23.691 1.00 94.25 597 CYS A CA 1
ATOM 4706 C C . CYS A 1 597 ? 7.417 -7.505 -23.831 1.00 94.25 597 CYS A C 1
ATOM 4708 O O . CYS A 1 597 ? 8.024 -6.860 -24.686 1.00 94.25 597 CYS A O 1
ATOM 4710 N N . VAL A 1 598 ? 8.013 -8.321 -22.968 1.00 96.62 598 VAL A N 1
ATOM 4711 C CA . VAL A 1 598 ? 9.438 -8.644 -22.963 1.00 96.62 598 VAL A CA 1
ATOM 4712 C C . VAL A 1 598 ? 9.612 -10.039 -23.561 1.00 96.62 598 VAL A C 1
ATOM 4714 O O . VAL A 1 598 ? 9.150 -11.002 -22.946 1.00 96.62 598 VAL A O 1
ATOM 4717 N N . PRO A 1 599 ? 10.250 -10.182 -24.733 1.00 96.62 599 PRO A N 1
ATOM 4718 C CA . PRO A 1 599 ? 10.630 -11.485 -25.270 1.00 96.62 599 PRO A CA 1
ATOM 4719 C C . PRO A 1 599 ? 11.524 -12.274 -24.309 1.00 96.62 599 PRO A C 1
ATOM 4721 O O . PRO A 1 599 ? 12.401 -11.701 -23.661 1.00 96.62 599 PRO A O 1
ATOM 4724 N N . HIS A 1 600 ? 11.355 -13.595 -24.256 1.00 96.50 600 HIS A N 1
ATOM 4725 C CA . HIS A 1 600 ? 12.086 -14.475 -23.341 1.00 96.50 600 HIS A CA 1
ATOM 4726 C C . HIS A 1 600 ? 13.607 -14.333 -23.469 1.00 96.50 600 HIS A C 1
ATOM 4728 O O . HIS A 1 600 ? 14.306 -14.260 -22.465 1.00 96.50 600 HIS A O 1
ATOM 4734 N N . HIS A 1 601 ? 14.119 -14.203 -24.695 1.00 94.69 601 HIS A N 1
ATOM 4735 C CA . HIS A 1 601 ? 15.554 -14.061 -24.963 1.00 94.69 601 HIS A CA 1
ATOM 4736 C C . HIS A 1 601 ? 16.178 -12.750 -24.447 1.00 94.69 601 HIS A C 1
ATOM 4738 O O . HIS A 1 601 ? 17.400 -12.620 -24.461 1.00 94.69 601 HIS A O 1
ATOM 4744 N N . LEU A 1 602 ? 15.371 -11.768 -24.024 1.00 95.62 602 LEU A N 1
ATOM 4745 C CA . LEU A 1 602 ? 15.861 -10.545 -23.379 1.00 95.62 602 LEU A CA 1
ATOM 4746 C C . LEU A 1 602 ? 15.922 -10.666 -21.854 1.00 95.62 602 LEU A C 1
ATOM 4748 O O . LEU A 1 602 ? 16.447 -9.764 -21.199 1.00 95.62 602 LEU A O 1
ATOM 4752 N N . LEU A 1 603 ? 15.398 -11.749 -21.270 1.00 96.19 603 LEU A N 1
ATOM 4753 C CA . LEU A 1 603 ? 15.515 -12.002 -19.840 1.00 96.19 603 LEU A CA 1
ATOM 4754 C C . LEU A 1 603 ? 16.970 -12.322 -19.487 1.00 96.19 603 LEU A C 1
ATOM 4756 O O . LEU A 1 603 ? 17.572 -13.241 -20.030 1.00 96.19 603 LEU A O 1
ATOM 4760 N N . VAL A 1 604 ? 17.524 -11.583 -18.530 1.00 94.75 604 VAL A N 1
ATOM 4761 C CA . VAL A 1 604 ? 18.896 -11.783 -18.052 1.00 94.75 604 VAL A CA 1
ATOM 4762 C C . VAL A 1 604 ? 18.922 -12.776 -16.889 1.00 94.75 604 VAL A C 1
ATOM 4764 O O . VAL A 1 604 ? 19.738 -13.701 -16.858 1.00 94.75 604 VAL A O 1
ATOM 4767 N N . GLY A 1 605 ? 18.034 -12.599 -15.907 1.00 95.19 605 GLY A N 1
ATOM 4768 C CA . GLY A 1 605 ? 17.996 -13.474 -14.738 1.00 95.19 605 GLY A CA 1
ATOM 4769 C C . GLY A 1 605 ? 17.114 -12.986 -13.593 1.00 95.19 605 GLY A C 1
ATOM 4770 O O . GLY A 1 605 ? 16.494 -11.922 -13.663 1.00 95.19 605 GLY A O 1
ATOM 4771 N N . LYS A 1 606 ? 17.072 -13.781 -12.517 1.00 95.75 606 LYS A N 1
ATOM 4772 C CA . LYS A 1 606 ? 16.299 -13.482 -11.301 1.00 95.75 606 LYS A CA 1
ATOM 4773 C C . LYS A 1 606 ? 17.190 -12.772 -10.273 1.00 95.75 606 LYS A C 1
ATOM 4775 O O . LYS A 1 606 ? 18.175 -13.377 -9.834 1.00 95.75 606 LYS A O 1
ATOM 4780 N N . PRO A 1 607 ? 16.877 -11.534 -9.855 1.00 95.12 607 PRO A N 1
ATOM 4781 C CA . PRO A 1 607 ? 17.478 -10.956 -8.664 1.00 95.12 607 PRO A CA 1
ATOM 4782 C C . PRO A 1 607 ? 17.002 -11.722 -7.427 1.00 95.12 607 PRO A C 1
ATOM 4784 O O . PRO A 1 607 ? 15.817 -12.016 -7.297 1.00 95.12 607 PRO A O 1
ATOM 4787 N N . PHE A 1 608 ? 17.928 -12.068 -6.534 1.00 93.31 608 PHE A N 1
ATOM 4788 C CA . PHE A 1 608 ? 17.621 -12.883 -5.347 1.00 93.31 608 PHE A CA 1
ATOM 4789 C C . PHE A 1 608 ? 18.078 -12.247 -4.032 1.00 93.31 608 PHE A C 1
ATOM 4791 O O . PHE A 1 608 ? 17.687 -12.706 -2.961 1.00 93.31 608 PHE A O 1
ATOM 4798 N N . ILE A 1 609 ? 18.893 -11.193 -4.089 1.00 93.12 609 ILE A N 1
ATOM 4799 C CA . ILE A 1 609 ? 19.365 -10.470 -2.907 1.00 93.12 609 ILE A CA 1
ATOM 4800 C C . ILE A 1 609 ? 19.622 -9.004 -3.252 1.00 93.12 609 ILE A C 1
ATOM 4802 O O . ILE A 1 609 ? 20.228 -8.693 -4.281 1.00 93.12 609 ILE A O 1
ATOM 4806 N N . VAL A 1 610 ? 19.188 -8.117 -2.359 1.00 91.94 610 VAL A N 1
ATOM 4807 C CA . VAL A 1 610 ? 19.732 -6.763 -2.248 1.00 91.94 610 VAL A CA 1
ATOM 4808 C C . VAL A 1 610 ? 21.002 -6.873 -1.410 1.00 91.94 610 VAL A C 1
ATOM 4810 O O . VAL A 1 610 ? 20.939 -7.175 -0.219 1.00 91.94 610 VAL A O 1
ATOM 4813 N N . HIS A 1 611 ? 22.164 -6.701 -2.034 1.00 86.88 611 HIS A N 1
ATOM 4814 C CA . HIS A 1 611 ? 23.465 -6.825 -1.377 1.00 86.88 611 HIS A CA 1
ATOM 4815 C C . HIS A 1 611 ? 24.131 -5.456 -1.233 1.00 86.88 611 HIS A C 1
ATOM 4817 O O . HIS A 1 611 ? 24.079 -4.650 -2.150 1.00 86.88 611 HIS A O 1
ATOM 4823 N N . LEU A 1 612 ? 24.760 -5.187 -0.087 1.00 81.94 612 LEU A N 1
ATOM 4824 C CA . LEU A 1 612 ? 25.613 -4.007 0.130 1.00 81.94 612 LEU A CA 1
ATOM 4825 C C . LEU A 1 612 ? 25.060 -2.653 -0.393 1.00 81.94 612 LEU A C 1
ATOM 4827 O O . LEU A 1 612 ? 25.814 -1.889 -1.005 1.00 81.94 612 LEU A O 1
ATOM 4831 N N . PRO A 1 613 ? 23.783 -2.301 -0.147 1.00 82.44 613 PRO A N 1
ATOM 4832 C CA . PRO A 1 613 ? 23.328 -0.937 -0.401 1.00 82.44 613 PRO A CA 1
ATOM 4833 C C . PRO A 1 613 ? 24.149 0.032 0.461 1.00 82.44 613 PRO A C 1
ATOM 4835 O O . PRO A 1 613 ? 24.728 -0.360 1.477 1.00 82.44 613 PRO A O 1
ATOM 4838 N N . SER A 1 614 ? 24.266 1.292 0.041 1.00 78.75 614 SER A N 1
ATOM 4839 C CA . SER A 1 614 ? 25.160 2.248 0.703 1.00 78.75 614 SER A CA 1
ATOM 4840 C C . SER A 1 614 ? 24.469 3.559 1.041 1.00 78.75 614 SER A C 1
ATOM 4842 O O . SER A 1 614 ? 23.770 4.143 0.212 1.00 78.75 614 SER A O 1
ATOM 4844 N N . ARG A 1 615 ? 24.749 4.066 2.243 1.00 80.62 615 ARG A N 1
ATOM 4845 C CA . ARG A 1 615 ? 24.263 5.356 2.738 1.00 80.62 615 ARG A CA 1
ATOM 4846 C C . ARG A 1 615 ? 25.415 6.324 3.025 1.00 80.62 615 ARG A C 1
ATOM 4848 O O . ARG A 1 615 ? 26.530 5.878 3.320 1.00 80.62 615 ARG A O 1
ATOM 4855 N N . PRO A 1 616 ? 25.200 7.646 2.925 1.00 80.50 616 PRO A N 1
ATOM 4856 C CA . PRO A 1 616 ? 26.173 8.645 3.342 1.00 80.50 616 PRO A CA 1
ATOM 4857 C C . PRO A 1 616 ? 26.510 8.503 4.827 1.00 80.50 616 PRO A C 1
ATOM 4859 O O . PRO A 1 616 ? 25.634 8.369 5.681 1.00 80.50 616 PRO A O 1
ATOM 4862 N N . GLY A 1 617 ? 27.796 8.574 5.129 1.00 80.31 617 GLY A N 1
ATOM 4863 C CA . GLY A 1 617 ? 28.362 8.617 6.464 1.00 80.31 617 GLY A CA 1
ATOM 4864 C C . GLY A 1 617 ? 29.414 9.715 6.561 1.00 80.31 617 GLY A C 1
ATOM 4865 O O . GLY A 1 617 ? 29.879 10.262 5.559 1.00 80.31 617 GLY A O 1
ATOM 4866 N N . LYS A 1 618 ? 29.788 10.052 7.792 1.00 83.44 618 LYS A N 1
ATOM 4867 C CA . LYS A 1 618 ? 30.834 11.032 8.087 1.00 83.44 618 LYS A CA 1
ATOM 4868 C C . LYS A 1 618 ? 31.826 10.400 9.052 1.00 83.44 618 LYS A C 1
ATOM 4870 O O . LYS A 1 618 ? 31.417 9.887 10.090 1.00 83.44 618 LYS A O 1
ATOM 4875 N N . LEU A 1 619 ? 33.108 10.441 8.708 1.00 84.06 619 LEU A N 1
ATOM 4876 C CA . LEU A 1 619 ? 34.199 10.054 9.592 1.00 84.06 619 LEU A CA 1
ATOM 4877 C C . LEU A 1 619 ? 34.894 11.329 10.048 1.00 84.06 619 LEU A C 1
ATOM 4879 O O . LEU A 1 619 ? 35.470 12.053 9.236 1.00 84.06 619 LEU A O 1
ATOM 4883 N N . THR A 1 620 ? 34.831 11.602 11.346 1.00 83.94 620 THR A N 1
ATOM 4884 C CA . THR A 1 620 ? 35.551 12.725 11.943 1.00 83.94 620 THR A CA 1
ATOM 4885 C C . THR A 1 620 ? 36.896 12.224 12.452 1.00 83.94 620 THR A C 1
ATOM 4887 O O . THR A 1 620 ? 36.942 11.428 13.388 1.00 83.94 620 THR A O 1
ATOM 4890 N N . PHE A 1 621 ? 37.991 12.687 11.851 1.00 84.06 621 PHE A N 1
ATOM 4891 C CA . PHE A 1 621 ? 39.351 12.368 12.285 1.00 84.06 621 PHE A CA 1
ATOM 4892 C C . PHE A 1 621 ? 40.197 13.642 12.349 1.00 84.06 621 PHE A C 1
ATOM 4894 O O . PHE A 1 621 ? 40.254 14.402 11.385 1.00 84.06 621 PHE A O 1
ATOM 4901 N N . ALA A 1 622 ? 40.836 13.888 13.498 1.00 82.44 622 ALA A N 1
ATOM 4902 C CA . ALA A 1 622 ? 41.709 15.046 13.735 1.00 82.44 622 ALA A CA 1
ATOM 4903 C C . ALA A 1 622 ? 41.089 16.415 13.355 1.00 82.44 622 ALA A C 1
ATOM 4905 O O . ALA A 1 622 ? 41.769 17.284 12.821 1.00 82.44 622 ALA A O 1
ATOM 4906 N N . GLY A 1 623 ? 39.787 16.607 13.602 1.00 82.00 623 GLY A N 1
ATOM 4907 C CA . GLY A 1 623 ? 39.071 17.848 13.269 1.00 82.00 623 GLY A CA 1
ATOM 4908 C C . GLY A 1 623 ? 38.616 17.966 11.808 1.00 82.00 623 GLY A C 1
ATOM 4909 O O . GLY A 1 623 ? 37.877 18.892 11.481 1.00 82.00 623 GLY A O 1
ATOM 4910 N N . HIS A 1 624 ? 38.976 17.014 10.945 1.00 79.81 624 HIS A N 1
ATOM 4911 C CA . HIS A 1 624 ? 38.487 16.925 9.571 1.00 79.81 624 HIS A CA 1
ATOM 4912 C C . HIS A 1 624 ? 37.295 15.967 9.477 1.00 79.81 624 HIS A C 1
ATOM 4914 O O . HIS A 1 624 ? 37.313 14.878 10.052 1.00 79.81 624 HIS A O 1
ATOM 4920 N N . VAL A 1 625 ? 36.263 16.367 8.730 1.00 81.06 625 VAL A N 1
ATOM 4921 C CA . VAL A 1 625 ? 35.094 15.531 8.428 1.00 81.06 625 VAL A CA 1
ATOM 4922 C C . VAL A 1 625 ? 35.245 14.986 7.013 1.00 81.06 625 VAL A C 1
ATOM 4924 O O . VAL A 1 625 ? 35.113 15.727 6.041 1.00 81.06 625 VAL A O 1
ATOM 4927 N N . LEU A 1 626 ? 35.521 13.691 6.898 1.00 79.81 626 LEU A N 1
ATOM 4928 C CA . LEU A 1 626 ? 35.595 12.977 5.627 1.00 79.81 626 LEU A CA 1
ATOM 4929 C C . LEU A 1 626 ? 34.227 12.350 5.316 1.00 79.81 626 LEU A C 1
ATOM 4931 O O . LEU A 1 626 ? 33.740 11.539 6.112 1.00 79.81 626 LEU A O 1
ATOM 4935 N N . PRO A 1 627 ? 33.582 12.701 4.190 1.00 77.75 627 PRO A N 1
ATOM 4936 C CA . PRO A 1 627 ? 32.405 11.978 3.733 1.00 77.75 627 PRO A CA 1
ATOM 4937 C C . PRO A 1 627 ? 32.819 10.572 3.281 1.00 77.75 627 PRO A C 1
ATOM 4939 O O . PRO A 1 627 ? 33.789 10.408 2.543 1.00 77.75 627 PRO A O 1
ATOM 4942 N N . LEU A 1 628 ? 32.081 9.552 3.713 1.00 84.75 628 LEU A N 1
ATOM 4943 C CA . LEU A 1 628 ? 32.246 8.175 3.245 1.00 84.75 628 LEU A CA 1
ATOM 4944 C C . LEU A 1 628 ? 30.892 7.535 2.956 1.00 84.75 628 LEU A C 1
ATOM 4946 O O . LEU A 1 628 ? 29.852 8.017 3.396 1.00 84.75 628 LEU A O 1
ATOM 4950 N N . ARG A 1 629 ? 30.911 6.414 2.242 1.00 78.75 629 ARG A N 1
ATOM 4951 C CA . ARG A 1 629 ? 29.758 5.528 2.088 1.00 78.75 629 ARG A CA 1
ATOM 4952 C C . ARG A 1 629 ? 29.878 4.382 3.085 1.00 78.75 629 ARG A C 1
ATOM 4954 O O . ARG A 1 629 ? 30.935 3.767 3.188 1.00 78.75 629 ARG A O 1
ATOM 4961 N N . ILE A 1 630 ? 28.802 4.110 3.812 1.00 84.25 630 ILE A N 1
ATOM 4962 C CA . ILE A 1 630 ? 28.718 3.011 4.779 1.00 84.25 630 ILE A CA 1
ATOM 4963 C C . ILE A 1 630 ? 27.660 2.024 4.272 1.00 84.25 630 ILE A C 1
ATOM 4965 O O . ILE A 1 630 ? 26.632 2.486 3.767 1.00 84.25 630 ILE A O 1
ATOM 4969 N N . PRO A 1 631 ? 27.879 0.700 4.383 1.00 82.75 631 PRO A N 1
ATOM 4970 C CA . PRO A 1 631 ? 26.843 -0.283 4.098 1.00 82.75 631 PRO A CA 1
ATOM 4971 C C . PRO A 1 631 ? 25.570 -0.012 4.908 1.00 82.75 631 PRO A C 1
ATOM 4973 O O . PRO A 1 631 ? 25.629 0.232 6.115 1.00 82.75 631 PRO A O 1
ATOM 4976 N N . ASP A 1 632 ? 24.429 -0.050 4.236 1.00 83.69 632 ASP A N 1
ATOM 4977 C CA . ASP A 1 632 ? 23.110 0.020 4.848 1.00 83.69 632 ASP A CA 1
ATOM 4978 C C . ASP A 1 632 ? 22.615 -1.405 5.126 1.00 83.69 632 ASP A C 1
ATOM 4980 O O . ASP A 1 632 ? 22.114 -2.105 4.247 1.00 83.69 632 ASP A O 1
ATOM 4984 N N . THR A 1 633 ? 22.838 -1.881 6.349 1.00 83.88 633 THR A N 1
ATOM 4985 C CA . THR A 1 633 ? 22.519 -3.260 6.737 1.00 83.88 633 THR A CA 1
ATOM 4986 C C . THR A 1 633 ? 21.024 -3.542 6.757 1.00 83.88 633 THR A C 1
ATOM 4988 O O . THR A 1 633 ? 20.633 -4.682 6.522 1.00 83.88 633 THR A O 1
ATOM 4991 N N . ASP A 1 634 ? 20.195 -2.521 6.974 1.00 82.75 634 ASP A N 1
ATOM 4992 C CA . ASP A 1 634 ? 18.747 -2.672 7.157 1.00 82.75 634 ASP A CA 1
ATOM 4993 C C . ASP A 1 634 ? 18.035 -2.977 5.830 1.00 82.75 634 ASP A C 1
ATOM 4995 O O . ASP A 1 634 ? 16.930 -3.516 5.799 1.00 82.75 634 ASP A O 1
ATOM 4999 N N . ARG A 1 635 ? 18.695 -2.663 4.711 1.00 86.56 635 ARG A N 1
ATOM 5000 C CA . ARG A 1 635 ? 18.236 -2.945 3.347 1.00 86.56 635 ARG A CA 1
ATOM 5001 C C . ARG A 1 635 ? 18.740 -4.289 2.800 1.00 86.56 635 ARG A C 1
ATOM 5003 O O . ARG A 1 635 ? 18.260 -4.717 1.751 1.00 86.56 635 ARG A O 1
ATOM 5010 N N . ILE A 1 636 ? 19.695 -4.960 3.458 1.00 90.69 636 ILE A N 1
ATOM 5011 C CA . ILE A 1 636 ? 20.220 -6.253 2.985 1.00 90.69 636 ILE A CA 1
ATOM 5012 C C . ILE A 1 636 ? 19.176 -7.338 3.241 1.00 90.69 636 ILE A C 1
ATOM 5014 O O . ILE A 1 636 ? 18.913 -7.706 4.384 1.00 90.69 636 ILE A O 1
ATOM 5018 N N . ARG A 1 637 ? 18.592 -7.879 2.169 1.00 91.25 637 ARG A N 1
ATOM 5019 C CA . ARG A 1 637 ? 17.527 -8.885 2.262 1.00 91.25 637 ARG A CA 1
ATOM 5020 C C . ARG A 1 637 ? 17.447 -9.764 1.023 1.00 91.25 637 ARG A C 1
ATOM 5022 O O . ARG A 1 637 ? 17.892 -9.376 -0.059 1.00 91.25 637 ARG A O 1
ATOM 5029 N N . LEU A 1 638 ? 16.831 -10.932 1.185 1.00 90.50 638 LEU A N 1
ATOM 5030 C CA . LEU A 1 638 ? 16.437 -11.773 0.060 1.00 90.50 638 LEU A CA 1
ATOM 5031 C C . LEU A 1 638 ? 15.262 -11.142 -0.697 1.00 90.50 638 LEU A C 1
ATOM 5033 O O . LEU A 1 638 ? 14.426 -10.448 -0.115 1.00 90.50 638 LEU A O 1
ATOM 5037 N N . ILE A 1 639 ? 15.235 -11.394 -2.002 1.00 89.25 639 ILE A N 1
ATOM 5038 C CA . ILE A 1 639 ? 14.129 -11.050 -2.897 1.00 89.25 639 ILE A CA 1
ATOM 5039 C C . ILE A 1 639 ? 13.411 -12.358 -3.214 1.00 89.25 639 ILE A C 1
ATOM 5041 O O . ILE A 1 639 ? 14.054 -13.324 -3.642 1.00 89.25 639 ILE A O 1
ATOM 5045 N N . HIS A 1 640 ? 12.108 -12.394 -2.950 1.00 77.94 640 HIS A N 1
ATOM 5046 C CA . HIS A 1 640 ? 11.297 -13.605 -3.059 1.00 77.94 640 HIS A CA 1
ATOM 5047 C C . HIS A 1 640 ? 10.806 -13.838 -4.498 1.00 77.94 640 HIS A C 1
ATOM 5049 O O . HIS A 1 640 ? 10.426 -12.858 -5.178 1.00 77.94 640 HIS A O 1
#

Secondary structure (DSSP, 8-state):
---PPPP--TT-TTSSSTTTGGGSTTS----------------------------------------------HHHHHHHHHHHHHHHHHHIIIIIEEEEE--SSTTTTTS--SEEEEEPTTT--EEEEE-SS-TTS--HHHHTT-----EE--TTT----EE-TTSPEEP--EEEEEETHHHHSPPPTT-EEEEE-TT-TTSEEEEEEEE-TT-EEEEETBEEEETTEE-PPPHHHHHHHPEEEEETTS----TT---SEEE-TTEEEETTEEEE--------S-TT--EEEEE--B--S----EEEEE--HHHHHHHHHHHHHHHHTS-HHHHTTEEEETTTTEEEEESPPPHHHHHHHHHH---HHHHHHHHHHHHHHTB---BS--TTSS---PPP-B---EEEEEEEEEEE--SEEEEEEEETTEEEEEEEETTTTEEEEEETT-SS-SEEEE--TTT--GGGTEEEEEEE-GGGEEEEEETTEE-S--EEPP-BGGGSTTS-----TTTS-HHHHHHHHHHHHHHHHT-EEEEESSEEEEEEEEEEE---BPPPSS-TTTSS-EEPPTTEEEEE-SSGGG--STTT-SS-SEEGGGEEEEEEEE---EEEEEEEETTEEEEEEEE-GGG-EE--